Protein AF-A0A085N5S9-F1 (afdb_monomer)

InterPro domains:
  IPR002300 Aminoacyl-tRNA synthetase, class Ia [PF00133] (104-210)
  IPR002300 Aminoacyl-tRNA synthetase, class Ia [PF00133] (339-433)
  IPR002302 Leucine-tRNA ligase [PR00985] (136-153)
  IPR002302 Leucine-tRNA ligase [PR00985] (162-178)
  IPR002302 Leucine-tRNA ligase [PR00985] (195-208)
  IPR002302 Leucine-tRNA ligase [PR00985] (412-430)
  IPR002302 Leucine-tRNA ligase [PR00985] (451-473)
  IPR002302 Leucine-tRNA ligase [PTHR43740] (80-211)
  IPR014729 Rossmann-like alpha/beta/alpha sandwich fold [G3DSA:3.40.50.620] (79-212)
  IPR014729 Rossmann-like alpha/beta/alpha sandwich fold [G3DSA:3.40.50.620] (301-469)

Nearest PDB structures (foldseek):
  2byt-assembly1_A  TM=7.371E-01  e=5.428E-34  Thermus thermophilus
  5ah5-assembly2_A  TM=7.046E-01  e=1.139E-33  Rhizobium rhizogenes K84
  5ah5-assembly1_B  TM=6.990E-01  e=1.276E-33  Rhizobium rhizogenes K84
  3ziu-assembly2_B  TM=7.754E-01  e=7.759E-22  [Mycoplasma] mobile
  3ziu-assembly1_A  TM=7.628E-01  e=2.879E-21  [Mycoplasma] mobile

Mean predicted aligned error: 16.13 Å

Solvent-accessible surface area (backbone atoms only — not comparable to full-atom values): 28332 Å² total; per-residue (Å²): 118,92,62,61,65,56,60,64,56,53,58,57,56,58,66,68,68,76,64,93,76,82,88,86,89,83,88,87,86,90,90,82,86,86,79,88,70,85,70,81,75,82,72,62,48,34,43,55,66,82,73,76,83,87,50,106,53,82,72,69,70,62,63,59,48,52,52,50,59,52,47,57,53,51,60,74,75,41,102,55,75,72,56,39,44,48,61,40,84,52,37,15,69,65,44,40,52,54,15,33,76,70,46,35,55,44,68,61,46,46,55,51,50,50,54,53,52,51,52,50,41,54,73,73,65,60,85,56,42,69,92,27,51,48,44,48,66,36,65,84,43,35,28,40,54,36,49,51,50,51,52,33,37,76,72,68,36,32,49,77,48,75,40,77,37,43,28,34,83,84,78,58,26,55,49,36,77,73,47,41,44,99,85,47,19,31,75,80,81,62,44,69,49,41,81,42,83,44,77,42,37,31,34,53,47,56,76,57,67,53,74,70,89,83,83,78,88,88,78,101,73,83,77,62,67,69,96,45,59,45,46,60,43,28,38,54,33,34,39,28,34,61,84,31,84,86,54,49,95,86,74,63,98,78,59,78,44,75,69,88,44,66,48,77,39,70,72,64,72,42,76,23,49,33,30,29,35,55,68,90,79,46,60,102,67,54,56,33,38,60,32,22,83,85,40,78,79,40,40,57,58,41,54,74,77,47,71,80,68,65,74,51,53,91,74,88,63,53,48,68,57,38,45,53,42,17,42,76,74,70,62,56,84,64,77,73,60,84,80,63,56,58,42,50,36,45,23,52,36,50,54,33,50,49,44,57,35,31,44,21,94,87,76,40,80,39,73,57,60,77,88,63,56,51,70,73,83,81,87,83,85,55,64,71,56,23,62,50,92,55,37,41,74,78,40,60,79,78,28,55,42,63,29,92,87,78,65,41,76,23,33,45,49,41,38,8,38,38,42,67,68,59,66,28,52,48,78,54,26,45,74,29,58,82,51,90,85,44,62,44,56,67,66,54,48,64,71,64,52,56,74,67,38,78,55,73,65,78,85,37,64,68,48,51,54,58,48,27,57,54,52,73,75,110

Radius of gyration: 25.85 Å; Cα contacts (8 Å, |Δi|>4): 719; chains: 1; bounding box: 67×53×70 Å

Sequence (474 aa):
MKRVFSTIRAIELICDKLLPCHLLHSCAGGVSLSLTVQVFMYYFFFTCVVFKEKSQKLFQRKDIEIVEKHWHKQALFSSKEVIHPIGWDAFGLPADNAARQKKENPAEWTNRNIAVMKSQLLQLGCQFDWNREIRTCSPEYYKWTQWIFLQLLKAGLAYRHESFVNWDPVDLTVLATEQVDERGCSWRSGAPVLQKPLKQWFVKTSYFAERKEGGVAYGDFISIYVRKPSDLLFGRLIIVRPQHILNVKGLSPTGYSLLGLNAWNPVTQRSLPIFVAADSCFLDSEDALLVASDDSYCQKYAKEYLPNEPDASSQQLTDEQVLNSARMYGCDGYKTSRKLKDWVVSRQRFWGTPIPVIHCSRCGAVPVPEAELPITLPDVNDEAMCSRNFSLREFIDWKQVRCPTCFGQAERETDTLDTFFDSSWYYLRFLDSRNGSFPCDVNFANKYMPVDVYIGGKEHGIQSCSLEACILLF

Secondary structure (DSSP, 8-state):
-TTTTHHHHHHHHHHGGGS-----------------------------B---TT-SS-S-HHHHHHHHHHHHHHHHHS--------EE---SHHHHHHHHHHT--HHHHHHHHHHHHHHHHHHTT----GGG-EETTSHHHHHHHHHHHHHHHHTT-EEEEEEEEEEETTTTEEE-GGGB-TTSBBTTT-PBPEEEEEEEEEE--GGGTT--S-------PPP-B-SSGGGGGGEEEEEE-TTSTTS-TTS-SSSSEEEEEEEE-TTT-PEEEEEE--GGGS-TT-SEEEEETT-HHHHHHHHHH-TTPPPS------HHHHHHHHHHTT-------TT---EE-EES-SSSPBP-EEEETTTEEEEPPGGG---PPPP---TTGGGS---GGG-HHHHEEE-TTT--EEEE--PEEPHHHHTTTHHHHHHTTT-SSSSS-HHHHHHHPSPS--B--GGGTTTHHHHHHHHTT-

Foldseek 3Di:
DVFQPVVVVVVVVVVVPPDDDDDDDDDDDDDDDDDPPVPPPQDEFEEEEDDQLPDLDDPDPVQLCVVQVVVVVDVVPDPHDYAYAYEALQFFDSLLVVLLVVL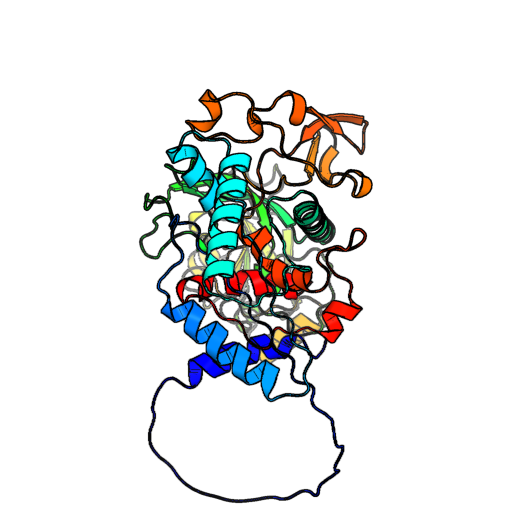HDSVVSSVVSVVSVVVVCVVSVPDHPDVLYYYLLDQLQLLQLQVLLVVCVVVVQKDKDWAFFWADPALGKTDWPLQADPVCAGVPPRHRTDTDGDTFIFGPLVVVQDDDDDQDDDDPDDDADDPFLCLLQFFAAKEFECRDPLVPPPQDNDAWAWSPDWDQRLQLRDTHTYIYHYPVLDDRAGGMYGQGPPDPSSVVVCCVPPVPGDGSDPDDDHSVRSQVSCVVVSNHDDDDDPPDHTTGWWIQAQGAQFNQWKADPPPGIDGHPSVPPDLHRDDDPDSVPSNDTHWQVPVPVSQWDADPPPRDIIGGRTTHTHSLSSLLCVVQCSLPVPDPPHSHDPVSCVVNDDNPDYDYDPSCVSPNVSSSSSSSVD

pLDDT: mean 70.19, std 22.2, range [17.89, 98.44]

Structure (mmCIF, N/CA/C/O backbone):
data_AF-A0A085N5S9-F1
#
_entry.id   AF-A0A085N5S9-F1
#
loop_
_atom_site.group_PDB
_atom_site.id
_atom_site.type_symbol
_atom_site.label_atom_id
_atom_site.label_alt_id
_atom_site.label_comp_id
_atom_site.label_asym_id
_atom_site.label_entity_id
_atom_site.label_seq_id
_atom_site.pdbx_PDB_ins_code
_atom_site.Cartn_x
_atom_site.Cartn_y
_atom_site.Cartn_z
_atom_site.occupancy
_atom_site.B_iso_or_equiv
_atom_site.auth_seq_id
_atom_site.auth_comp_id
_atom_site.auth_asym_id
_atom_site.auth_atom_id
_atom_site.pdbx_PDB_model_num
ATOM 1 N N . MET A 1 1 ? 5.295 -19.698 13.876 1.00 27.91 1 MET A N 1
ATOM 2 C CA . MET A 1 1 ? 4.514 -18.712 14.664 1.00 27.91 1 MET A CA 1
ATOM 3 C C . MET A 1 1 ? 5.229 -18.200 15.921 1.00 27.91 1 MET A C 1
ATOM 5 O O . MET A 1 1 ? 5.510 -17.015 15.950 1.00 27.91 1 MET A O 1
ATOM 9 N N . LYS A 1 2 ? 5.664 -19.023 16.894 1.00 22.83 2 LYS A N 1
ATOM 10 C CA . LYS A 1 2 ? 6.392 -18.544 18.106 1.00 22.83 2 LYS A CA 1
ATOM 11 C C . LYS A 1 2 ? 7.751 -17.831 17.881 1.00 22.83 2 LYS A C 1
ATOM 13 O O . LYS A 1 2 ? 8.290 -17.263 18.822 1.00 22.83 2 LYS A O 1
ATOM 18 N N . ARG A 1 3 ? 8.330 -17.865 16.670 1.00 26.30 3 ARG A N 1
ATOM 19 C CA . ARG A 1 3 ? 9.655 -17.280 16.348 1.00 26.30 3 ARG A CA 1
ATOM 20 C C . ARG A 1 3 ? 9.617 -15.950 15.579 1.00 26.30 3 ARG A C 1
ATOM 22 O O . ARG A 1 3 ? 10.634 -15.280 15.525 1.00 26.30 3 ARG A O 1
ATOM 29 N N . VAL A 1 4 ? 8.464 -15.536 15.047 1.00 29.48 4 VAL A N 1
ATOM 30 C CA . VAL A 1 4 ? 8.323 -14.258 14.311 1.00 29.48 4 VAL A CA 1
ATOM 31 C C . VAL A 1 4 ? 8.308 -13.058 15.277 1.00 29.48 4 VAL A C 1
ATOM 33 O O . VAL A 1 4 ? 8.760 -11.969 14.946 1.00 29.48 4 VAL A O 1
ATOM 36 N N . PHE A 1 5 ? 7.898 -13.278 16.530 1.00 29.53 5 PHE A N 1
ATOM 37 C CA . PHE A 1 5 ? 7.770 -12.237 17.555 1.00 29.53 5 PHE A CA 1
ATOM 38 C C . PHE A 1 5 ? 9.090 -11.786 18.215 1.00 29.53 5 PHE A C 1
ATOM 40 O O . PHE A 1 5 ? 9.079 -10.834 18.997 1.00 29.53 5 PHE A O 1
ATOM 47 N N . SER A 1 6 ? 10.239 -12.418 17.932 1.00 28.06 6 SER A N 1
ATOM 48 C CA . SER A 1 6 ? 11.522 -11.989 18.522 1.00 28.06 6 SER A CA 1
ATOM 49 C C . SER A 1 6 ? 12.083 -10.706 17.902 1.00 28.06 6 SER A C 1
ATOM 51 O O . SER A 1 6 ? 12.851 -10.010 18.563 1.00 28.06 6 SER A O 1
ATOM 53 N N . THR A 1 7 ? 11.679 -10.356 16.678 1.00 28.19 7 THR A N 1
ATOM 54 C CA . THR A 1 7 ? 12.176 -9.171 15.954 1.00 28.19 7 THR A CA 1
ATOM 55 C C . THR A 1 7 ? 11.681 -7.865 16.568 1.00 28.19 7 THR A C 1
ATOM 57 O O . THR A 1 7 ? 12.446 -6.914 16.689 1.00 28.19 7 THR A O 1
ATOM 60 N N . ILE A 1 8 ? 10.442 -7.844 17.070 1.00 29.17 8 ILE A N 1
ATOM 61 C CA . ILE A 1 8 ? 9.871 -6.674 17.759 1.00 29.17 8 ILE A CA 1
ATOM 62 C C . ILE A 1 8 ? 10.624 -6.405 19.073 1.00 29.17 8 ILE A C 1
ATOM 64 O O . ILE A 1 8 ? 10.967 -5.266 19.382 1.00 29.17 8 ILE A O 1
ATOM 68 N N . ARG A 1 9 ? 11.003 -7.466 19.799 1.00 26.41 9 ARG A N 1
ATOM 69 C CA . ARG A 1 9 ? 11.789 -7.355 21.040 1.00 26.41 9 ARG A CA 1
ATOM 70 C C . ARG A 1 9 ? 13.224 -6.869 20.811 1.00 26.41 9 ARG A C 1
ATOM 72 O O . A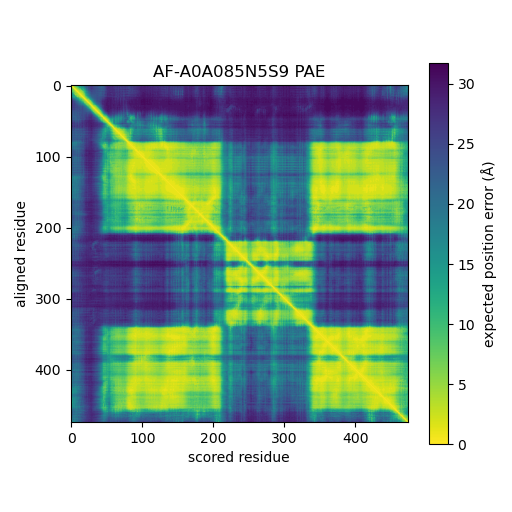RG A 1 9 ? 13.809 -6.286 21.718 1.00 26.41 9 ARG A O 1
ATOM 79 N N . ALA A 1 10 ? 13.799 -7.112 19.632 1.00 27.48 10 ALA A N 1
ATOM 80 C CA . ALA A 1 10 ? 15.147 -6.654 19.293 1.00 27.48 10 ALA A CA 1
ATOM 81 C C . ALA A 1 10 ? 15.196 -5.138 19.030 1.00 27.48 10 ALA A C 1
ATOM 83 O O . ALA A 1 10 ? 16.184 -4.498 19.380 1.00 27.48 10 ALA A O 1
ATOM 84 N N . ILE A 1 11 ? 14.120 -4.560 18.487 1.00 28.89 11 ILE A N 1
ATOM 85 C CA . ILE A 1 11 ? 14.021 -3.118 18.216 1.00 28.89 11 ILE A CA 1
ATOM 86 C C . ILE A 1 11 ? 13.843 -2.328 19.525 1.00 28.89 11 ILE A C 1
ATOM 88 O O . ILE A 1 11 ? 14.524 -1.323 19.719 1.00 28.89 11 ILE A O 1
ATOM 92 N N . GLU A 1 12 ? 13.044 -2.826 20.478 1.00 26.12 12 GLU A N 1
ATOM 93 C CA . GLU A 1 12 ? 12.917 -2.212 21.815 1.00 26.12 12 GLU A CA 1
ATOM 94 C C . GLU A 1 12 ? 14.235 -2.270 22.616 1.00 26.12 12 GLU A C 1
ATOM 96 O O . GLU A 1 12 ? 14.628 -1.289 23.249 1.00 26.12 12 GLU A O 1
ATOM 101 N N . LEU A 1 13 ? 14.993 -3.373 22.525 1.00 27.00 13 LEU A N 1
ATOM 102 C CA . LEU A 1 13 ? 16.258 -3.532 23.262 1.00 27.00 13 LEU A CA 1
ATOM 103 C C . LEU A 1 13 ? 17.407 -2.642 22.753 1.00 27.00 13 LEU A C 1
ATOM 105 O O . LEU A 1 13 ? 18.376 -2.422 23.485 1.00 27.00 13 LEU A O 1
ATOM 109 N N . ILE A 1 14 ? 17.331 -2.166 21.507 1.00 28.80 14 ILE A N 1
ATOM 110 C CA . ILE A 1 14 ? 18.335 -1.273 20.906 1.00 28.80 14 ILE A CA 1
ATOM 111 C C . ILE A 1 14 ? 18.067 0.188 21.301 1.00 28.80 14 ILE A C 1
ATOM 113 O O . ILE A 1 14 ? 19.017 0.954 21.468 1.00 28.80 14 ILE A O 1
ATOM 117 N N . CYS A 1 15 ? 16.806 0.564 21.536 1.00 26.45 15 CYS A N 1
ATOM 118 C CA . CYS A 1 15 ? 16.449 1.901 22.011 1.00 26.45 15 CYS A CA 1
ATOM 119 C C . CYS A 1 15 ? 16.795 2.124 23.494 1.00 26.45 15 CYS A C 1
ATOM 121 O O . CYS A 1 15 ? 17.266 3.208 23.838 1.00 26.45 15 CYS A O 1
ATOM 123 N N . ASP A 1 16 ? 16.682 1.099 24.346 1.00 28.95 16 ASP A N 1
ATOM 124 C CA . ASP A 1 16 ? 16.954 1.231 25.790 1.00 28.95 16 ASP A CA 1
ATOM 125 C C . ASP A 1 16 ? 18.449 1.194 26.167 1.00 28.95 16 ASP A C 1
ATOM 127 O O . ASP A 1 16 ? 18.829 1.612 27.260 1.00 28.95 16 ASP A O 1
ATOM 131 N N . LYS A 1 17 ? 19.338 0.732 25.275 1.00 28.05 17 LYS A N 1
ATOM 132 C CA . LYS A 1 17 ? 20.782 0.578 25.568 1.00 28.05 17 LYS A CA 1
ATOM 133 C C . LYS A 1 17 ? 21.668 1.765 25.174 1.00 28.05 17 LYS A C 1
ATOM 135 O O . LYS A 1 17 ? 22.882 1.689 25.356 1.00 28.05 17 LYS A O 1
ATOM 140 N N . LEU A 1 18 ? 21.098 2.857 24.661 1.00 26.62 18 LEU A N 1
ATOM 141 C CA . LEU A 1 18 ? 21.853 4.037 24.207 1.00 26.62 18 LEU A CA 1
ATOM 142 C C . LEU A 1 18 ? 21.811 5.240 25.172 1.00 26.62 18 LEU A C 1
ATOM 144 O O . LEU A 1 18 ? 22.209 6.340 24.792 1.00 26.62 18 LEU A O 1
ATOM 148 N N . LEU A 1 19 ? 21.419 5.037 26.435 1.00 25.02 19 LEU A N 1
ATOM 149 C CA . LEU A 1 19 ? 21.580 6.017 27.519 1.00 25.02 19 LEU A CA 1
ATOM 150 C C . LEU A 1 19 ? 22.589 5.499 28.565 1.00 25.02 19 LEU A C 1
ATOM 152 O O . LEU A 1 19 ? 22.403 4.400 29.090 1.00 25.02 19 LEU A O 1
ATOM 156 N N . PRO A 1 20 ? 23.660 6.246 28.899 1.00 24.42 20 PRO A N 1
ATOM 157 C CA . PRO A 1 20 ? 24.628 5.814 29.895 1.00 24.42 20 PRO A CA 1
ATOM 158 C C . PRO A 1 20 ? 24.144 6.205 31.296 1.00 24.42 20 PRO A C 1
ATOM 160 O O . PRO A 1 20 ? 24.199 7.372 31.676 1.00 24.42 20 PRO A O 1
ATOM 163 N N . CYS A 1 21 ? 23.735 5.225 32.100 1.00 24.47 21 CYS A N 1
ATOM 164 C CA . CYS A 1 21 ? 23.696 5.378 33.552 1.00 24.47 21 CYS A CA 1
ATOM 165 C C . CYS A 1 21 ? 24.757 4.474 34.181 1.00 24.47 21 CYS A C 1
ATOM 167 O O . CYS A 1 21 ? 24.678 3.248 34.154 1.00 24.47 21 CYS A O 1
ATOM 169 N N . HIS A 1 22 ? 25.782 5.127 34.722 1.00 24.55 22 HIS A N 1
ATOM 170 C CA . HIS A 1 22 ? 26.744 4.556 35.650 1.00 24.55 22 HIS A CA 1
ATOM 171 C C . HIS A 1 22 ? 26.052 3.998 36.911 1.00 24.55 22 HIS A C 1
ATOM 173 O O . HIS A 1 22 ? 25.003 4.501 37.300 1.00 24.55 22 HIS A O 1
ATOM 179 N N . LEU A 1 23 ? 26.754 3.067 37.583 1.00 24.11 23 LEU A N 1
ATOM 180 C CA . LEU A 1 23 ? 26.619 2.639 38.993 1.00 24.11 23 LEU A CA 1
ATOM 181 C C . LEU A 1 23 ? 25.568 1.553 39.317 1.00 24.11 23 LEU A C 1
ATOM 183 O O . LEU A 1 23 ? 24.413 1.858 39.576 1.00 24.11 23 LEU A O 1
ATOM 187 N N . LEU A 1 24 ? 25.998 0.286 39.447 1.00 24.39 24 LEU A N 1
ATOM 188 C CA . LEU A 1 24 ? 26.304 -0.363 40.744 1.00 24.39 24 LEU A CA 1
ATOM 189 C C . LEU 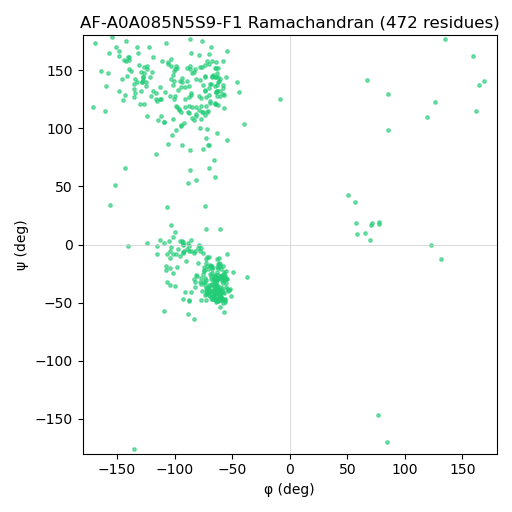A 1 24 ? 26.499 -1.888 40.619 1.00 24.39 24 LEU A C 1
ATOM 191 O O . LEU A 1 24 ? 25.810 -2.588 39.884 1.00 24.39 24 LEU A O 1
ATOM 195 N N . HIS A 1 25 ? 27.482 -2.376 41.375 1.00 24.61 25 HIS A N 1
ATOM 196 C CA . HIS A 1 25 ? 27.885 -3.768 41.540 1.00 24.61 25 HIS A CA 1
ATOM 197 C C . HIS A 1 25 ? 26.970 -4.570 42.492 1.00 24.61 25 HIS A C 1
ATOM 199 O O . HIS A 1 25 ? 26.521 -4.056 43.510 1.00 24.61 25 HIS A O 1
ATOM 205 N N . SER A 1 26 ? 26.927 -5.885 42.233 1.00 22.77 26 SER A N 1
ATOM 206 C CA . SER A 1 26 ? 27.110 -7.002 43.189 1.00 22.77 26 SER A CA 1
ATOM 207 C C . SER A 1 26 ? 25.943 -7.995 43.385 1.00 22.77 26 SER A C 1
ATOM 209 O O . SER A 1 26 ? 24.923 -7.691 43.985 1.00 22.77 26 SER A O 1
ATOM 211 N N . CYS A 1 27 ? 26.200 -9.204 42.865 1.00 23.08 27 CYS A N 1
ATOM 212 C CA . CYS A 1 27 ? 26.217 -10.523 43.518 1.00 23.08 27 CYS A CA 1
ATOM 213 C C . CYS A 1 27 ? 24.966 -11.232 44.090 1.00 23.08 27 CYS A C 1
ATOM 215 O O . CYS A 1 27 ? 24.179 -10.682 44.848 1.00 23.08 27 CYS A O 1
ATOM 217 N N . ALA A 1 28 ? 25.028 -12.560 43.858 1.00 24.80 28 ALA A N 1
ATOM 218 C CA . ALA A 1 28 ? 24.365 -13.721 44.479 1.00 24.80 28 ALA A CA 1
ATOM 219 C C . ALA A 1 28 ? 22.969 -14.089 43.935 1.00 24.80 28 ALA A C 1
ATOM 221 O O . ALA A 1 28 ? 22.093 -13.248 43.849 1.00 24.80 28 ALA A O 1
ATOM 222 N N . GLY A 1 29 ? 22.637 -15.328 43.561 1.00 21.47 29 GLY A N 1
ATOM 223 C CA . GLY A 1 29 ? 23.318 -16.626 43.553 1.00 21.47 29 GLY A CA 1
ATOM 224 C C . GLY A 1 29 ? 22.246 -17.719 43.370 1.00 21.47 29 GLY A C 1
ATOM 225 O O . GLY A 1 29 ? 21.184 -17.623 43.975 1.00 21.47 29 GLY A O 1
ATOM 226 N N . GLY A 1 30 ? 22.490 -18.735 42.532 1.00 22.36 30 GLY A N 1
ATOM 227 C CA . GLY A 1 30 ? 21.603 -19.903 42.392 1.00 22.36 30 GLY A CA 1
ATOM 228 C C . GLY A 1 30 ? 21.838 -20.699 41.103 1.00 22.36 30 GLY A C 1
ATOM 229 O O . GLY A 1 30 ? 21.633 -20.183 40.010 1.00 22.36 30 GLY A O 1
ATOM 230 N N . VAL A 1 31 ? 22.292 -21.949 41.238 1.00 20.56 31 VAL A N 1
ATOM 231 C CA . VAL A 1 31 ? 22.650 -22.881 40.151 1.00 20.56 31 VAL A CA 1
ATOM 232 C C . VAL A 1 31 ? 21.514 -23.883 39.915 1.00 20.56 31 VAL A C 1
ATOM 234 O O . VAL A 1 31 ? 20.973 -24.423 40.876 1.00 20.56 31 VAL A O 1
ATOM 237 N N . SER A 1 32 ? 21.231 -24.214 38.650 1.00 20.45 32 SER A N 1
ATOM 238 C CA . SER A 1 32 ? 20.660 -25.512 38.257 1.00 20.45 32 SER A CA 1
ATOM 239 C C . SER A 1 32 ? 21.403 -26.050 37.031 1.00 20.45 32 SER A C 1
ATOM 241 O O . SER A 1 32 ? 21.687 -25.310 36.092 1.00 20.45 32 SER A O 1
ATOM 243 N N . LEU A 1 33 ? 21.750 -27.336 37.105 1.00 18.50 33 LEU A N 1
ATOM 244 C CA . LEU A 1 33 ? 22.662 -28.088 36.244 1.00 18.50 33 LEU A CA 1
ATOM 245 C C . LEU A 1 33 ? 22.215 -28.246 34.782 1.00 18.50 33 LEU A C 1
ATOM 247 O O . LEU A 1 33 ? 21.033 -28.306 34.453 1.00 18.50 33 LEU A O 1
ATOM 251 N N . SER A 1 34 ? 23.242 -28.366 33.941 1.00 20.72 34 SER A N 1
ATOM 252 C CA . SER A 1 34 ? 23.251 -28.463 32.486 1.00 20.72 34 SER A CA 1
ATOM 253 C C . SER A 1 34 ? 22.557 -29.704 31.921 1.00 20.72 34 SER A C 1
ATOM 255 O O . SER A 1 34 ? 22.896 -30.834 32.265 1.00 20.72 34 SER A O 1
ATOM 257 N N . LEU A 1 35 ? 21.705 -29.484 30.919 1.00 17.89 35 LEU A N 1
ATOM 258 C CA . LEU A 1 35 ? 21.483 -30.430 29.830 1.00 17.89 35 LEU A CA 1
ATOM 259 C C . LEU A 1 35 ? 22.102 -29.813 28.577 1.00 17.89 35 LEU A C 1
ATOM 261 O O . LEU A 1 35 ? 21.580 -28.853 28.010 1.00 17.89 35 LEU A O 1
ATOM 265 N N . THR A 1 36 ? 23.253 -30.343 28.172 1.00 20.73 36 THR A N 1
ATOM 266 C CA . THR A 1 36 ? 23.888 -30.016 26.898 1.00 20.73 36 THR A CA 1
ATOM 267 C C . THR A 1 36 ? 23.039 -30.613 25.783 1.00 20.73 36 THR A C 1
ATOM 269 O O . THR A 1 36 ? 23.295 -31.716 25.312 1.00 20.73 36 THR A O 1
ATOM 272 N N . VAL A 1 37 ? 22.012 -29.890 25.343 1.00 18.28 37 VAL A N 1
ATOM 273 C CA . VAL A 1 37 ? 21.570 -30.025 23.959 1.00 18.28 37 VAL A CA 1
ATOM 274 C C . VAL A 1 37 ? 22.493 -29.110 23.181 1.00 18.28 37 VAL A C 1
ATOM 276 O O . VAL A 1 37 ? 22.410 -27.887 23.283 1.00 18.28 37 VAL A O 1
ATOM 279 N N . GLN A 1 38 ? 23.414 -29.713 22.440 1.00 20.73 38 GLN A N 1
ATOM 280 C CA . GLN A 1 38 ? 24.179 -29.045 21.402 1.00 20.73 38 GLN A CA 1
ATOM 281 C C . GLN A 1 38 ? 23.186 -28.647 20.299 1.00 20.73 38 GLN A C 1
ATOM 283 O O . GLN A 1 38 ? 23.087 -29.276 19.251 1.00 20.73 38 GLN A O 1
ATOM 288 N N . VAL A 1 39 ? 22.363 -27.635 20.578 1.00 20.00 39 VAL A N 1
ATOM 289 C CA . VAL A 1 39 ? 21.551 -26.974 19.570 1.00 20.00 39 VAL A CA 1
ATOM 290 C C . VAL A 1 39 ? 22.561 -26.184 18.764 1.00 20.00 39 VAL A C 1
ATOM 292 O O . VAL A 1 39 ? 23.022 -25.127 19.192 1.00 20.00 39 VAL A O 1
ATOM 295 N N . PHE A 1 40 ? 22.950 -26.727 17.614 1.00 19.56 40 PHE A N 1
ATOM 296 C CA . PHE A 1 40 ? 23.522 -25.938 16.537 1.00 19.56 40 PHE A CA 1
ATOM 297 C C . PHE A 1 40 ? 22.517 -24.818 16.233 1.00 19.56 40 PHE A C 1
ATOM 299 O O . PHE A 1 40 ? 21.564 -24.996 15.479 1.00 19.56 40 PHE A O 1
ATOM 306 N N . MET A 1 41 ? 22.661 -23.677 16.910 1.00 20.23 41 MET A N 1
ATOM 307 C CA . MET A 1 41 ? 21.926 -22.466 16.587 1.00 20.23 41 MET A CA 1
ATOM 308 C C . MET A 1 41 ? 22.519 -21.930 15.293 1.00 20.23 41 MET A C 1
ATOM 310 O O . MET A 1 41 ? 23.491 -21.172 15.280 1.00 20.23 41 MET A O 1
ATOM 314 N N . TYR A 1 42 ? 21.930 -22.361 14.188 1.00 21.47 42 TYR A N 1
ATOM 315 C CA . TYR A 1 42 ? 22.018 -21.650 12.932 1.00 21.47 42 TYR A CA 1
ATOM 316 C C . TYR A 1 42 ? 21.340 -20.287 13.135 1.00 21.47 42 TYR A C 1
ATOM 318 O O . TYR A 1 42 ? 20.119 -20.185 13.114 1.00 21.47 42 TYR A O 1
ATOM 326 N N . TYR A 1 43 ? 22.126 -19.255 13.440 1.00 23.36 43 TYR A N 1
ATOM 327 C CA . TYR A 1 43 ? 21.682 -17.870 13.275 1.00 23.36 43 TYR A CA 1
ATOM 328 C C . TYR A 1 43 ? 21.967 -17.499 11.826 1.00 23.36 43 TYR A C 1
ATOM 330 O O . TYR A 1 43 ? 23.137 -17.567 11.433 1.00 23.36 43 TYR A O 1
ATOM 338 N N . PHE A 1 44 ? 20.936 -17.178 11.057 1.00 28.06 44 PHE A N 1
ATOM 339 C CA . PHE A 1 44 ? 21.068 -16.737 9.672 1.00 28.06 44 PHE A CA 1
ATOM 340 C C . PHE A 1 44 ? 21.293 -15.216 9.665 1.00 28.06 44 PHE A C 1
ATOM 342 O O . PHE A 1 44 ? 21.438 -14.631 10.734 1.00 28.06 44 PHE A O 1
ATOM 349 N N . PHE A 1 45 ? 21.501 -14.583 8.511 1.00 28.05 45 PHE A N 1
ATOM 350 C CA . PHE A 1 45 ? 21.638 -13.126 8.438 1.00 28.05 45 PHE A CA 1
ATOM 351 C C . PHE A 1 45 ? 20.983 -12.609 7.163 1.00 28.05 45 PHE A C 1
ATOM 353 O O . PHE A 1 45 ? 21.280 -13.088 6.071 1.00 28.05 45 PHE A O 1
ATOM 360 N N . PHE A 1 46 ? 20.115 -11.615 7.323 1.00 28.88 46 PHE A N 1
ATOM 361 C CA . PHE A 1 46 ? 19.509 -10.828 6.252 1.00 28.88 46 PHE A CA 1
ATOM 362 C C . PHE A 1 46 ? 20.169 -9.442 6.221 1.00 28.88 46 PHE A C 1
ATOM 364 O O . PHE A 1 46 ? 20.719 -8.990 7.214 1.00 28.88 46 PHE A O 1
ATOM 371 N N . THR A 1 47 ? 20.160 -8.750 5.087 1.00 33.97 47 THR A N 1
ATOM 372 C CA . THR A 1 47 ? 20.184 -7.277 5.048 1.00 33.97 47 THR A CA 1
ATOM 373 C C . THR A 1 47 ? 19.330 -6.892 3.869 1.00 33.97 47 THR A C 1
ATOM 375 O O . THR A 1 47 ? 19.562 -7.351 2.755 1.00 33.97 47 THR A O 1
ATOM 378 N N . CYS A 1 48 ? 18.331 -6.062 4.125 1.00 34.84 48 CYS A N 1
ATOM 379 C CA . CYS A 1 48 ? 17.633 -5.353 3.074 1.00 34.84 48 CYS A CA 1
ATOM 380 C C . CYS A 1 48 ? 18.232 -3.954 2.995 1.00 34.84 48 CYS A C 1
ATOM 382 O O . CYS A 1 48 ? 18.159 -3.216 3.972 1.00 34.84 48 CYS A O 1
ATOM 384 N N . VAL A 1 49 ? 18.820 -3.590 1.856 1.00 35.38 49 VAL A N 1
ATOM 385 C CA . VAL A 1 49 ? 19.185 -2.196 1.587 1.00 35.38 49 VAL A CA 1
ATOM 386 C C . VAL A 1 49 ? 18.006 -1.549 0.861 1.00 35.38 49 VAL A C 1
ATOM 388 O O . VAL A 1 49 ? 17.771 -1.827 -0.313 1.00 35.38 49 VAL A O 1
ATOM 391 N N . VAL A 1 50 ? 17.237 -0.719 1.571 1.00 34.09 50 VAL A N 1
ATOM 392 C CA . VAL A 1 50 ? 16.163 0.099 0.982 1.00 34.09 50 VAL A CA 1
ATOM 393 C C . VAL A 1 50 ? 16.800 1.317 0.315 1.00 34.09 50 VAL A C 1
ATOM 395 O O . VAL A 1 50 ? 17.432 2.134 0.986 1.00 34.09 50 VAL A O 1
ATOM 398 N N . PHE A 1 51 ? 16.677 1.440 -1.009 1.00 35.38 51 PHE A N 1
ATOM 399 C CA . PHE A 1 51 ? 17.301 2.533 -1.757 1.00 35.38 51 PHE A CA 1
ATOM 400 C C . PHE A 1 51 ? 16.360 3.724 -1.975 1.00 35.38 51 PHE A C 1
ATOM 402 O O . PHE A 1 51 ? 15.205 3.586 -2.361 1.00 35.38 51 PHE A O 1
ATOM 409 N N . LYS A 1 52 ? 16.909 4.926 -1.755 1.00 34.56 52 LYS A N 1
ATOM 410 C CA . LYS A 1 52 ? 16.227 6.222 -1.851 1.00 34.56 52 LYS A CA 1
ATOM 411 C C . LYS A 1 52 ? 16.469 6.857 -3.221 1.00 34.56 52 LYS A C 1
ATOM 413 O O . LYS A 1 52 ? 17.578 7.268 -3.546 1.00 34.56 52 LYS A O 1
ATOM 418 N N . GLU A 1 53 ? 15.404 7.017 -3.992 1.00 38.81 53 GLU A N 1
ATOM 419 C CA . GLU A 1 53 ? 15.415 7.369 -5.423 1.00 38.81 53 GLU A CA 1
ATOM 420 C C . GLU A 1 53 ? 15.787 8.833 -5.779 1.00 38.81 53 GLU A C 1
ATOM 422 O O . GLU A 1 53 ? 15.564 9.284 -6.900 1.00 38.81 53 GLU A O 1
ATOM 427 N N . LYS A 1 54 ? 16.332 9.636 -4.851 1.00 30.78 54 LYS A N 1
ATOM 428 C CA . LYS A 1 54 ? 16.566 11.081 -5.095 1.00 30.78 54 LYS A CA 1
ATOM 429 C C . LYS A 1 54 ? 17.892 11.441 -5.780 1.00 30.78 54 LYS A C 1
ATOM 431 O O . LYS A 1 54 ? 18.143 12.626 -5.992 1.00 30.78 54 LYS A O 1
ATOM 436 N N . SER A 1 55 ? 18.727 10.489 -6.184 1.00 34.53 55 SER A N 1
ATOM 437 C CA . SER A 1 55 ? 19.958 10.821 -6.906 1.00 34.53 55 SER A CA 1
ATOM 438 C C . SER A 1 55 ? 20.345 9.743 -7.910 1.00 34.53 55 SER A C 1
ATOM 440 O O . SER A 1 55 ? 20.491 8.583 -7.555 1.00 34.53 55 SER A O 1
ATOM 442 N N . GLN A 1 56 ? 20.658 10.151 -9.145 1.00 37.75 56 GLN A N 1
ATOM 443 C CA . GLN A 1 56 ? 21.351 9.348 -10.179 1.00 37.75 56 GLN A CA 1
ATOM 444 C C . GLN A 1 56 ? 22.769 8.884 -9.754 1.00 37.75 56 GLN A C 1
ATOM 446 O O . GLN A 1 56 ? 23.598 8.477 -10.567 1.00 37.75 56 GLN A O 1
ATOM 451 N N . LYS A 1 57 ? 23.082 9.016 -8.467 1.00 38.41 57 LYS A N 1
ATOM 452 C CA . LYS A 1 57 ? 24.327 8.672 -7.806 1.00 38.41 57 LYS A CA 1
ATOM 453 C C . LYS A 1 57 ? 23.943 7.947 -6.526 1.00 38.41 57 LYS A C 1
ATOM 455 O O . LYS A 1 57 ? 23.168 8.488 -5.736 1.00 38.41 57 LYS A O 1
ATOM 460 N N . LEU A 1 58 ? 24.496 6.757 -6.327 1.00 42.06 58 LEU A N 1
ATOM 461 C CA . LEU A 1 58 ? 24.531 6.106 -5.023 1.00 42.06 58 LEU A CA 1
ATOM 462 C C . LEU A 1 58 ? 24.966 7.110 -3.933 1.00 42.06 58 LEU A C 1
ATOM 464 O O . LEU A 1 58 ? 25.866 7.928 -4.157 1.00 42.06 58 LEU A O 1
ATOM 468 N N . PHE A 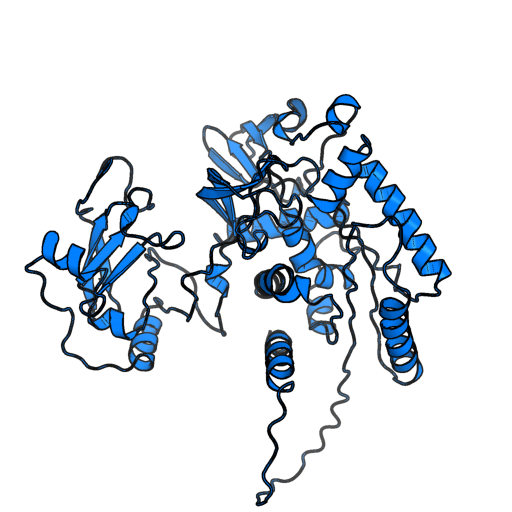1 59 ? 24.328 7.044 -2.761 1.00 44.59 59 PHE A N 1
ATOM 469 C CA . PHE A 1 59 ? 24.775 7.738 -1.548 1.00 44.59 59 PHE A CA 1
ATOM 470 C C . PHE A 1 59 ? 26.237 7.377 -1.198 1.00 44.59 59 PHE A C 1
ATOM 472 O O . PHE A 1 59 ? 26.826 6.460 -1.771 1.00 44.59 59 PHE A O 1
ATOM 479 N N . GLN A 1 60 ? 26.840 8.148 -0.284 1.00 45.56 60 GLN A N 1
ATOM 480 C CA . GLN A 1 60 ? 28.262 8.084 0.074 1.00 45.56 60 GLN A CA 1
ATOM 481 C C . GLN A 1 60 ? 28.766 6.641 0.246 1.00 45.56 60 GLN A C 1
ATOM 483 O O . GLN A 1 60 ? 28.200 5.865 1.007 1.00 45.56 60 GLN A O 1
ATOM 488 N N . ARG A 1 61 ? 29.901 6.332 -0.397 1.00 47.16 61 ARG A N 1
ATOM 489 C CA . ARG A 1 61 ? 30.656 5.057 -0.375 1.00 47.16 61 ARG A CA 1
ATOM 490 C C . ARG A 1 61 ? 30.689 4.333 0.988 1.00 47.16 61 ARG A C 1
ATOM 492 O O . ARG A 1 61 ? 30.798 3.117 1.029 1.00 47.16 61 ARG A O 1
ATOM 499 N N . LYS A 1 62 ? 30.579 5.079 2.094 1.00 51.16 62 LYS A N 1
ATOM 500 C CA . LYS A 1 62 ? 30.665 4.601 3.478 1.00 51.16 62 LYS A CA 1
ATOM 501 C C . LYS A 1 62 ? 29.564 3.615 3.887 1.00 51.16 62 LYS A C 1
ATOM 503 O O . LYS A 1 62 ? 29.909 2.634 4.533 1.00 51.16 62 LYS A O 1
ATOM 508 N N . ASP A 1 63 ? 28.298 3.825 3.521 1.00 54.06 63 ASP A N 1
ATOM 509 C CA . ASP A 1 63 ? 27.207 2.942 3.985 1.00 54.06 63 ASP A CA 1
ATOM 510 C C . ASP A 1 63 ? 27.324 1.550 3.352 1.00 54.06 63 ASP A C 1
ATOM 512 O O . ASP A 1 63 ? 27.281 0.529 4.035 1.00 54.06 63 ASP A O 1
ATOM 516 N N . ILE A 1 64 ? 27.603 1.521 2.050 1.00 56.28 64 ILE A N 1
ATOM 517 C CA . ILE A 1 64 ? 27.820 0.292 1.281 1.00 56.28 64 ILE A CA 1
ATOM 518 C C . ILE A 1 64 ? 29.113 -0.401 1.713 1.00 56.28 64 ILE A C 1
ATOM 520 O O . ILE A 1 64 ? 29.129 -1.615 1.877 1.00 56.28 64 ILE A O 1
ATOM 524 N N . GLU A 1 65 ? 30.188 0.347 1.979 1.00 55.44 65 GLU A N 1
ATOM 525 C CA . GLU A 1 65 ? 31.428 -0.234 2.502 1.00 55.44 65 GLU A CA 1
ATOM 526 C C . GLU A 1 65 ? 31.264 -0.865 3.891 1.00 55.44 65 GLU A C 1
ATOM 528 O O . GLU A 1 65 ? 31.926 -1.862 4.170 1.00 55.44 65 GLU A O 1
ATOM 533 N N . ILE A 1 66 ? 30.436 -0.297 4.777 1.00 58.50 66 ILE A N 1
ATOM 534 C CA . ILE A 1 66 ? 30.174 -0.866 6.110 1.00 58.50 66 ILE A CA 1
ATOM 535 C C . ILE A 1 66 ? 29.409 -2.182 5.977 1.00 58.50 66 ILE A C 1
ATOM 537 O O . ILE A 1 66 ? 29.802 -3.174 6.593 1.00 58.50 66 ILE A O 1
ATOM 541 N N . VAL A 1 67 ? 28.364 -2.181 5.146 1.00 58.38 67 VAL A N 1
ATOM 542 C CA . VAL A 1 67 ? 27.547 -3.355 4.822 1.00 58.38 67 VAL A CA 1
ATOM 543 C C . VAL A 1 67 ? 28.459 -4.448 4.253 1.00 58.38 67 VAL A C 1
ATOM 545 O O . VAL A 1 67 ? 28.627 -5.492 4.879 1.00 58.38 67 VAL A O 1
ATOM 548 N N . GLU A 1 68 ? 29.183 -4.174 3.167 1.00 60.47 68 GLU A N 1
ATOM 549 C CA . GLU A 1 68 ? 30.083 -5.137 2.512 1.00 60.47 68 GLU A CA 1
ATOM 550 C C . GLU A 1 68 ? 31.224 -5.630 3.425 1.00 60.47 68 GLU A C 1
ATOM 552 O O . GLU A 1 68 ? 31.505 -6.828 3.471 1.00 60.47 68 GLU A O 1
ATOM 557 N N . LYS A 1 69 ? 31.869 -4.758 4.222 1.00 58.94 69 LYS A N 1
ATOM 558 C CA . LYS A 1 69 ? 32.944 -5.174 5.153 1.00 58.94 69 LYS A CA 1
ATOM 559 C C . LYS A 1 69 ? 32.434 -6.053 6.294 1.00 58.94 69 LYS A C 1
ATOM 561 O O . LYS A 1 69 ? 33.176 -6.923 6.760 1.00 58.94 69 LYS A O 1
ATOM 566 N N . HIS A 1 70 ? 31.211 -5.822 6.769 1.00 59.94 70 HIS A N 1
ATOM 567 C CA . HIS A 1 70 ? 30.577 -6.681 7.767 1.00 59.94 70 HIS A CA 1
ATOM 568 C C . HIS A 1 70 ? 30.208 -8.043 7.155 1.00 59.94 70 HIS A C 1
ATOM 570 O O . HIS A 1 70 ? 30.518 -9.087 7.734 1.00 59.94 70 HIS A O 1
ATOM 576 N N . TRP A 1 71 ? 29.646 -8.027 5.943 1.00 60.06 71 TRP A N 1
ATOM 577 C CA . TRP A 1 71 ? 29.198 -9.203 5.200 1.00 60.06 71 TRP A CA 1
ATOM 578 C C . TRP A 1 71 ? 30.319 -10.141 4.780 1.00 60.06 71 TRP A C 1
ATOM 580 O O . TRP A 1 71 ? 30.236 -11.347 5.017 1.00 60.06 71 TRP A O 1
ATOM 590 N N . HIS A 1 72 ? 31.398 -9.594 4.220 1.00 56.97 72 HIS A N 1
ATOM 591 C CA . HIS A 1 72 ? 32.532 -10.392 3.764 1.00 56.97 72 HIS A CA 1
ATOM 592 C C . HIS A 1 72 ? 33.204 -11.124 4.937 1.00 56.97 72 HIS A C 1
ATOM 594 O O . HIS A 1 72 ? 33.603 -12.279 4.809 1.00 56.97 72 HIS A O 1
ATOM 600 N N . LYS A 1 73 ? 33.244 -10.503 6.127 1.00 54.78 73 LYS A N 1
ATOM 601 C CA . LYS A 1 73 ? 33.708 -11.168 7.354 1.00 54.78 73 LYS A CA 1
ATOM 602 C C . LYS A 1 73 ? 32.742 -12.255 7.840 1.00 54.78 73 LYS A C 1
ATOM 604 O O . LYS A 1 73 ? 33.200 -13.308 8.263 1.00 54.78 73 LYS A O 1
ATOM 609 N N . GLN A 1 74 ? 31.428 -12.058 7.796 1.00 55.16 74 GLN A N 1
ATOM 610 C CA . GLN A 1 74 ? 30.507 -13.098 8.273 1.00 55.16 74 GLN A CA 1
ATOM 611 C C . GLN A 1 74 ? 30.433 -14.316 7.341 1.00 55.16 74 GLN A C 1
ATOM 613 O O . GLN A 1 74 ? 30.435 -15.448 7.830 1.00 55.16 74 GLN A O 1
ATOM 618 N N . ALA A 1 75 ? 30.421 -14.102 6.024 1.00 55.62 75 ALA A N 1
ATOM 619 C CA . ALA A 1 75 ? 30.323 -15.177 5.036 1.00 55.62 75 ALA A CA 1
ATOM 620 C C . ALA A 1 75 ? 31.597 -16.042 4.955 1.00 55.62 75 ALA A C 1
ATOM 622 O O . ALA A 1 75 ? 31.502 -17.249 4.761 1.00 55.62 75 ALA A O 1
ATOM 623 N N . LEU A 1 76 ? 32.787 -15.454 5.143 1.00 53.94 76 LEU A N 1
ATOM 624 C CA . LEU A 1 76 ? 34.060 -16.191 5.081 1.00 53.94 76 LEU A CA 1
ATOM 625 C C . LEU A 1 76 ? 34.391 -16.967 6.367 1.00 53.94 76 LEU A C 1
ATOM 627 O O . LEU A 1 76 ? 35.107 -17.963 6.304 1.00 53.94 76 LEU A O 1
ATOM 631 N N . PHE A 1 77 ? 33.902 -16.521 7.531 1.00 55.31 77 PHE A N 1
ATOM 632 C CA . PHE A 1 77 ? 34.303 -17.075 8.834 1.00 55.31 77 PHE A CA 1
ATOM 633 C C . PHE A 1 77 ? 33.214 -17.893 9.544 1.00 55.31 77 PHE A C 1
ATOM 635 O O . PHE A 1 77 ? 33.450 -18.388 10.647 1.00 55.31 77 PHE A O 1
ATOM 642 N N . SER A 1 78 ? 32.034 -18.069 8.941 1.00 57.12 78 SER A N 1
ATOM 643 C CA . SER A 1 78 ? 30.968 -18.898 9.507 1.00 57.12 78 SER A CA 1
ATOM 644 C C . SER A 1 78 ? 30.448 -19.918 8.494 1.00 57.12 78 SER A C 1
ATOM 646 O O . SER A 1 78 ? 30.274 -19.609 7.324 1.00 57.12 78 SER A O 1
ATOM 648 N N . SER A 1 79 ? 30.176 -21.150 8.934 1.00 59.69 79 SER A N 1
ATOM 649 C CA . SER A 1 79 ? 29.600 -22.235 8.118 1.00 59.69 79 SER A CA 1
ATOM 650 C C . SER A 1 79 ? 28.102 -22.041 7.825 1.00 59.69 79 SER A C 1
ATOM 652 O O . SER A 1 79 ? 27.331 -23.002 7.800 1.00 59.69 79 SER A O 1
ATOM 654 N N . LYS A 1 80 ? 27.661 -20.789 7.688 1.00 64.31 80 LYS A N 1
ATOM 655 C CA . LYS A 1 80 ? 26.251 -20.398 7.646 1.00 64.31 80 LYS A CA 1
ATOM 656 C C . LYS A 1 80 ? 25.811 -20.083 6.223 1.00 64.31 80 LYS A C 1
ATOM 658 O O . LYS A 1 80 ? 26.547 -19.478 5.453 1.00 64.31 80 LYS A O 1
ATOM 663 N N . GLU A 1 81 ? 24.582 -20.474 5.903 1.00 74.19 81 GLU A N 1
ATOM 664 C CA . GLU A 1 81 ? 23.897 -20.049 4.682 1.00 74.19 81 GLU A CA 1
ATOM 665 C C . GLU A 1 81 ? 23.557 -18.555 4.816 1.00 74.19 81 GLU A C 1
ATOM 667 O O . GLU A 1 81 ? 23.005 -18.141 5.833 1.00 74.19 81 GLU A O 1
ATOM 672 N N . VAL A 1 82 ? 23.909 -17.729 3.832 1.00 74.25 82 VAL A N 1
ATOM 673 C CA . VAL A 1 82 ? 23.650 -16.281 3.861 1.00 74.25 82 VAL A CA 1
ATOM 674 C C . VAL A 1 82 ? 22.774 -15.910 2.674 1.00 74.25 82 VAL A C 1
ATOM 676 O O . VAL A 1 82 ? 23.109 -16.235 1.536 1.00 74.25 82 VAL A O 1
ATOM 679 N N . ILE A 1 83 ? 21.670 -15.205 2.937 1.00 79.69 83 ILE A N 1
ATOM 680 C CA . ILE A 1 83 ? 20.820 -14.615 1.900 1.00 79.69 83 ILE A CA 1
ATOM 681 C C . ILE A 1 83 ? 21.012 -13.101 1.969 1.00 79.69 83 ILE A C 1
ATOM 683 O O . ILE A 1 83 ? 20.514 -12.437 2.876 1.00 79.69 83 ILE A O 1
ATOM 687 N N . HIS A 1 84 ? 21.742 -12.563 0.994 1.00 79.12 84 HIS A N 1
ATOM 688 C CA . HIS A 1 84 ? 21.996 -11.130 0.854 1.00 79.12 84 HIS A CA 1
ATOM 689 C C . HIS A 1 84 ? 21.368 -10.626 -0.453 1.00 79.12 84 HIS A C 1
ATOM 691 O O . HIS A 1 84 ? 22.054 -10.518 -1.473 1.00 79.12 84 HIS A O 1
ATOM 697 N N . PRO A 1 85 ? 20.041 -10.417 -0.478 1.00 83.69 85 PRO A N 1
ATOM 698 C CA . PRO A 1 85 ? 19.331 -10.077 -1.695 1.00 83.69 85 PRO A CA 1
ATOM 699 C C . PRO A 1 85 ? 19.371 -8.566 -1.946 1.00 83.69 85 PRO A C 1
ATOM 701 O O . PRO A 1 85 ? 19.638 -7.768 -1.047 1.00 83.69 85 PRO A O 1
ATOM 704 N N . ILE A 1 86 ? 19.043 -8.169 -3.172 1.00 82.38 86 ILE A N 1
ATOM 705 C CA . ILE A 1 86 ? 18.848 -6.766 -3.534 1.00 82.38 86 ILE A CA 1
ATOM 706 C C . ILE A 1 86 ? 17.629 -6.622 -4.433 1.00 82.38 86 ILE A C 1
ATOM 708 O O . ILE A 1 86 ? 17.301 -7.528 -5.195 1.00 82.38 86 ILE A O 1
ATOM 712 N N . GLY A 1 87 ? 16.949 -5.486 -4.350 1.00 86.00 87 GLY A N 1
ATOM 713 C CA . GLY A 1 87 ? 15.780 -5.198 -5.163 1.00 86.00 87 GLY A CA 1
ATOM 714 C C . GLY A 1 87 ? 15.568 -3.706 -5.339 1.00 86.00 87 GLY A C 1
ATOM 715 O O . GLY A 1 87 ? 16.313 -2.883 -4.805 1.00 86.00 87 GLY A O 1
ATOM 716 N N . TRP A 1 88 ? 14.536 -3.382 -6.105 1.00 83.25 88 TRP A N 1
ATOM 717 C CA . TRP A 1 88 ? 14.239 -2.025 -6.537 1.00 83.25 88 TRP A CA 1
ATOM 718 C C . TRP A 1 88 ? 12.823 -1.660 -6.109 1.00 83.25 88 TRP A C 1
ATOM 720 O O . TRP A 1 88 ? 11.856 -2.213 -6.643 1.00 83.25 88 TRP A O 1
ATOM 730 N N . ASP A 1 89 ? 12.716 -0.738 -5.152 1.00 83.06 89 ASP A N 1
ATOM 731 C CA . ASP A 1 89 ? 11.451 -0.079 -4.842 1.00 83.06 89 ASP A CA 1
ATOM 732 C C . ASP A 1 89 ? 11.198 0.994 -5.906 1.00 83.06 89 ASP A C 1
ATOM 734 O O . ASP A 1 89 ? 11.865 2.025 -5.951 1.00 83.06 89 ASP A O 1
ATOM 738 N N . ALA A 1 90 ? 10.345 0.644 -6.858 1.00 82.19 90 ALA A N 1
ATOM 739 C CA . ALA A 1 90 ? 10.320 1.194 -8.204 1.00 82.19 90 ALA A CA 1
ATOM 740 C C . ALA A 1 90 ? 8.954 1.794 -8.586 1.00 82.19 90 ALA A C 1
ATOM 742 O O . ALA A 1 90 ? 8.784 2.258 -9.716 1.00 82.19 90 ALA A O 1
ATOM 743 N N . PHE A 1 91 ? 7.983 1.778 -7.667 1.00 86.06 91 PHE A N 1
ATOM 744 C CA . PHE A 1 91 ? 6.664 2.392 -7.819 1.00 86.06 91 PHE A CA 1
ATOM 745 C C . PHE A 1 91 ? 6.509 3.654 -6.957 1.00 86.06 91 PHE A C 1
ATOM 747 O O . PHE A 1 91 ? 7.374 4.028 -6.170 1.00 86.06 91 PHE A O 1
ATOM 754 N N . GLY A 1 92 ? 5.386 4.347 -7.138 1.00 82.69 92 GLY A N 1
ATOM 755 C CA . GLY A 1 92 ? 4.937 5.426 -6.274 1.00 82.69 92 GLY A CA 1
ATOM 756 C C . GLY A 1 92 ? 5.518 6.802 -6.582 1.00 82.69 92 GLY A C 1
ATOM 757 O O . GLY A 1 92 ? 6.163 7.055 -7.601 1.00 82.69 92 GLY A O 1
ATOM 758 N N . LEU A 1 93 ? 5.252 7.727 -5.655 1.00 76.12 93 LEU A N 1
ATOM 759 C CA . LEU A 1 93 ? 5.600 9.146 -5.774 1.00 76.12 93 LEU A CA 1
ATOM 760 C C . LEU A 1 93 ? 7.075 9.419 -6.099 1.00 76.12 93 LEU A C 1
ATOM 762 O O . LEU A 1 93 ? 7.324 10.368 -6.845 1.00 76.12 93 LEU A O 1
ATOM 766 N N . PRO A 1 94 ? 8.065 8.683 -5.550 1.00 76.00 94 PRO A N 1
ATOM 767 C CA . PRO A 1 94 ? 9.467 8.960 -5.834 1.00 76.00 94 PRO A CA 1
ATOM 768 C C . PRO A 1 94 ? 9.823 8.831 -7.323 1.00 76.00 94 PRO A C 1
ATOM 770 O O . PRO A 1 94 ? 10.306 9.817 -7.895 1.00 76.00 94 PRO A O 1
ATOM 773 N N . ALA A 1 95 ? 9.505 7.689 -7.933 1.00 75.56 95 ALA A N 1
ATOM 774 C CA . ALA A 1 95 ? 9.791 7.376 -9.329 1.00 75.56 95 ALA A CA 1
ATOM 775 C C . ALA A 1 95 ? 8.975 8.264 -10.269 1.00 75.56 95 ALA A C 1
ATOM 777 O O . ALA A 1 95 ? 9.517 8.896 -11.179 1.00 75.56 95 ALA A O 1
ATOM 778 N N . ASP A 1 96 ? 7.678 8.383 -9.981 1.00 82.25 96 ASP A N 1
ATOM 779 C CA . ASP A 1 96 ? 6.718 9.128 -10.793 1.00 82.25 96 ASP A CA 1
ATOM 780 C C . ASP A 1 96 ? 7.070 10.623 -10.862 1.00 82.25 96 ASP A C 1
ATOM 782 O O . ASP A 1 96 ? 7.139 11.228 -11.933 1.00 82.25 96 ASP A O 1
ATOM 786 N N . ASN A 1 97 ? 7.391 11.238 -9.717 1.00 82.56 97 ASN A N 1
ATOM 787 C CA . ASN A 1 97 ? 7.786 12.647 -9.686 1.00 82.56 97 ASN A CA 1
ATOM 788 C C . ASN A 1 97 ? 9.108 12.900 -10.420 1.00 82.56 97 ASN A C 1
ATOM 790 O O . ASN A 1 97 ? 9.248 13.942 -11.065 1.00 82.56 97 ASN A O 1
ATOM 794 N N . ALA A 1 98 ? 10.069 11.978 -10.331 1.00 79.62 98 ALA A N 1
ATOM 795 C CA . ALA A 1 98 ? 11.348 12.106 -11.024 1.00 79.62 98 ALA A CA 1
ATOM 796 C C . ALA A 1 98 ? 11.184 11.975 -12.548 1.00 79.62 98 ALA A C 1
ATOM 798 O O . ALA A 1 98 ? 11.701 12.818 -13.286 1.00 79.62 98 ALA A O 1
ATOM 799 N N . ALA A 1 99 ? 10.406 10.992 -13.009 1.00 83.19 99 ALA A N 1
ATOM 800 C CA . ALA A 1 99 ? 10.082 10.807 -14.422 1.00 83.19 99 ALA A CA 1
ATOM 801 C C . ALA A 1 99 ? 9.354 12.031 -15.000 1.00 83.19 99 ALA A C 1
ATOM 803 O O . ALA A 1 99 ? 9.760 12.575 -16.029 1.00 83.19 99 ALA A O 1
ATOM 804 N N . ARG A 1 100 ? 8.359 12.556 -14.273 1.00 84.81 100 ARG A N 1
ATOM 805 C CA . ARG A 1 100 ? 7.600 13.754 -14.663 1.00 84.81 100 ARG A CA 1
ATOM 806 C C . ARG A 1 100 ? 8.467 15.007 -14.783 1.00 84.81 100 ARG A C 1
ATOM 808 O O . ARG A 1 100 ? 8.317 15.772 -15.732 1.00 84.81 100 ARG A O 1
ATOM 815 N N . GLN A 1 101 ? 9.413 15.218 -13.865 1.00 84.44 101 GLN A N 1
ATOM 816 C CA . GLN A 1 101 ? 10.370 16.332 -13.968 1.00 84.44 101 GLN A CA 1
ATOM 817 C C . GLN A 1 101 ? 11.237 16.246 -15.230 1.00 84.44 101 GLN A C 1
ATOM 819 O O . GLN A 1 101 ? 11.679 17.272 -15.750 1.00 84.44 101 GLN A O 1
ATOM 824 N N . LYS A 1 102 ? 11.481 15.029 -15.721 1.00 84.19 102 LYS A N 1
ATOM 825 C CA . LYS A 1 102 ? 12.218 14.760 -16.959 1.00 84.19 102 LYS A CA 1
ATOM 826 C C . LYS A 1 102 ? 11.321 14.654 -18.190 1.00 84.19 102 LYS A C 1
ATOM 828 O O . LYS A 1 102 ? 11.853 14.637 -19.293 1.00 84.19 102 LYS A O 1
ATOM 833 N N . LYS A 1 103 ? 9.995 14.690 -18.006 1.00 88.44 103 LYS A N 1
ATOM 834 C CA . LYS A 1 103 ? 8.975 14.502 -19.047 1.00 88.44 103 LYS A CA 1
ATOM 835 C C . LYS A 1 103 ? 9.126 13.163 -19.771 1.00 88.44 103 LYS A C 1
ATOM 837 O O . LYS A 1 103 ? 8.916 13.076 -20.974 1.00 88.44 103 LYS A O 1
ATOM 842 N N . GLU A 1 104 ? 9.507 12.129 -19.032 1.00 86.56 104 GLU A N 1
ATOM 843 C CA . GLU A 1 104 ? 9.699 10.781 -19.561 1.00 86.56 104 GLU A CA 1
ATOM 844 C C . GLU A 1 104 ? 8.622 9.830 -19.038 1.00 86.56 104 GLU A C 1
ATOM 846 O O . GLU A 1 104 ? 8.031 10.060 -17.982 1.00 86.56 104 GLU A O 1
ATOM 851 N N . ASN A 1 105 ? 8.394 8.735 -19.767 1.00 89.31 105 ASN A N 1
ATOM 852 C CA . ASN A 1 105 ? 7.550 7.645 -19.295 1.00 89.31 105 ASN A CA 1
ATOM 853 C C . ASN A 1 105 ? 8.146 7.060 -17.989 1.00 89.31 105 ASN A C 1
ATOM 855 O O . ASN A 1 105 ? 9.329 6.696 -17.985 1.00 89.31 105 ASN A O 1
ATOM 859 N N . PRO A 1 106 ? 7.363 6.943 -16.896 1.00 87.88 106 PRO A N 1
ATOM 860 C CA . PRO A 1 106 ? 7.848 6.398 -15.629 1.00 87.88 106 PRO A CA 1
ATOM 861 C C . PRO A 1 106 ? 8.482 5.007 -15.741 1.00 87.88 106 PRO A C 1
ATOM 863 O O . PRO A 1 106 ? 9.525 4.773 -15.137 1.00 87.88 106 PRO A O 1
ATOM 866 N N . ALA A 1 107 ? 7.938 4.115 -16.575 1.00 90.00 107 ALA A N 1
ATOM 867 C CA . ALA A 1 107 ? 8.490 2.778 -16.786 1.00 90.00 107 ALA A CA 1
ATOM 868 C C . ALA A 1 107 ? 9.903 2.826 -17.384 1.00 90.00 107 ALA A C 1
ATOM 870 O O . ALA A 1 107 ? 10.820 2.163 -16.893 1.00 90.00 107 ALA A O 1
ATOM 871 N N . GLU A 1 108 ? 10.091 3.641 -18.423 1.00 90.25 108 GLU A N 1
ATOM 872 C CA . GLU A 1 108 ? 11.378 3.814 -19.103 1.00 90.25 108 GLU A CA 1
ATOM 873 C C . GLU A 1 108 ? 12.415 4.474 -18.189 1.00 90.25 108 GLU A C 1
ATOM 875 O O . GLU A 1 108 ? 13.558 4.017 -18.089 1.00 90.25 108 GLU A O 1
ATOM 880 N N . TRP A 1 109 ? 12.002 5.523 -17.472 1.00 86.81 109 TRP A N 1
ATOM 881 C CA . TRP A 1 109 ? 12.836 6.221 -16.494 1.00 86.81 109 TRP A CA 1
ATOM 882 C C . TRP A 1 109 ? 13.334 5.270 -15.398 1.00 86.81 109 TRP A C 1
ATOM 884 O O . TRP A 1 109 ? 14.538 5.185 -15.130 1.00 86.81 109 TRP A O 1
ATOM 894 N N . THR A 1 110 ? 12.415 4.515 -14.796 1.00 84.62 110 THR A N 1
ATOM 895 C CA . THR A 1 110 ? 12.705 3.573 -13.714 1.00 84.62 110 THR A CA 1
ATOM 896 C C . THR A 1 110 ? 13.613 2.438 -14.183 1.00 84.62 110 THR A C 1
ATOM 898 O O . THR A 1 110 ? 14.639 2.182 -13.551 1.00 84.62 110 THR A O 1
ATOM 901 N N . ASN A 1 111 ? 13.322 1.804 -15.325 1.00 86.94 111 ASN A N 1
ATOM 902 C CA . ASN A 1 111 ? 14.155 0.719 -15.857 1.00 86.94 111 ASN A CA 1
ATOM 903 C C . ASN A 1 111 ? 15.583 1.182 -16.181 1.00 86.94 111 ASN A C 1
ATOM 905 O O . ASN A 1 111 ? 16.552 0.471 -15.893 1.00 86.94 111 ASN A O 1
ATOM 909 N N . ARG A 1 112 ? 15.738 2.397 -16.720 1.00 87.50 112 ARG A N 1
ATOM 910 C CA . ARG A 1 112 ? 17.059 2.976 -16.993 1.00 87.50 112 ARG A CA 1
ATOM 911 C C . ARG A 1 112 ? 17.838 3.248 -15.709 1.00 87.50 112 ARG A C 1
ATOM 913 O O . ARG A 1 112 ? 19.023 2.920 -15.637 1.00 87.50 112 ARG A O 1
ATOM 920 N N . ASN A 1 113 ? 17.188 3.806 -14.687 1.00 81.94 113 ASN A N 1
ATOM 921 C CA . ASN A 1 113 ? 17.830 4.063 -13.397 1.00 81.94 113 ASN A CA 1
ATOM 922 C C . ASN A 1 113 ? 18.256 2.770 -12.700 1.00 81.94 113 ASN A C 1
ATOM 924 O O . ASN A 1 113 ? 19.380 2.698 -12.206 1.00 81.94 113 ASN A O 1
ATOM 928 N N . ILE A 1 114 ? 17.412 1.736 -12.737 1.00 83.12 114 ILE A N 1
ATOM 929 C CA . ILE A 1 114 ? 17.744 0.399 -12.232 1.00 83.12 114 ILE A CA 1
ATOM 930 C C . ILE A 1 114 ? 19.011 -0.131 -12.913 1.00 83.12 114 ILE A C 1
ATOM 932 O O . ILE A 1 114 ? 19.943 -0.557 -12.231 1.00 83.12 114 ILE A O 1
ATOM 936 N N . ALA A 1 115 ? 19.099 -0.048 -14.245 1.00 86.88 115 ALA A N 1
ATOM 937 C CA . ALA A 1 115 ? 20.276 -0.507 -14.983 1.00 86.88 115 ALA A CA 1
ATOM 938 C C . ALA A 1 115 ? 21.558 0.252 -14.583 1.00 86.88 115 ALA A C 1
ATOM 940 O O . ALA A 1 115 ? 22.605 -0.365 -14.361 1.00 86.88 115 ALA A O 1
ATOM 941 N N . VAL A 1 116 ? 21.475 1.579 -14.433 1.00 82.06 116 VAL A N 1
ATOM 942 C CA . VAL A 1 116 ? 22.605 2.419 -14.000 1.00 82.06 116 VAL A CA 1
ATOM 943 C C . VAL A 1 116 ? 23.041 2.069 -12.577 1.00 82.06 116 VAL A C 1
ATOM 945 O O . VAL A 1 116 ? 24.228 1.839 -12.339 1.00 82.06 116 VAL A O 1
ATOM 948 N N . MET A 1 117 ? 22.102 1.991 -11.633 1.00 78.50 117 MET A N 1
ATOM 949 C CA . MET A 1 117 ? 22.398 1.677 -10.232 1.00 78.50 117 MET A CA 1
ATOM 950 C C . MET A 1 117 ? 22.967 0.264 -10.084 1.00 78.50 117 MET A C 1
ATOM 952 O O . MET A 1 117 ? 23.946 0.067 -9.366 1.00 78.50 117 MET A O 1
ATOM 956 N N . LYS A 1 118 ? 22.425 -0.711 -10.822 1.00 83.62 118 LYS A N 1
ATOM 957 C CA . LYS A 1 118 ? 22.952 -2.078 -10.871 1.00 83.62 118 LYS A CA 1
ATOM 958 C C . LYS A 1 118 ? 24.399 -2.101 -11.350 1.00 83.62 118 LYS A C 1
ATOM 960 O O . LYS A 1 118 ? 25.247 -2.717 -10.708 1.00 83.62 118 LYS A O 1
ATOM 965 N N . SER A 1 119 ? 24.706 -1.376 -12.428 1.00 86.06 119 SER A N 1
ATOM 966 C CA . SER A 1 119 ? 26.081 -1.247 -12.923 1.00 86.06 119 SER A CA 1
ATOM 967 C C . SER A 1 119 ? 27.014 -0.619 -11.883 1.00 86.06 119 SER A C 1
ATOM 969 O O . SER A 1 119 ? 28.155 -1.058 -11.759 1.00 86.06 119 SER A O 1
ATOM 971 N N . GLN A 1 120 ? 26.556 0.385 -11.129 1.00 79.75 120 GLN A N 1
ATOM 972 C CA . GLN A 1 120 ? 27.353 1.014 -10.069 1.00 79.75 120 GLN A CA 1
ATOM 973 C C . GLN A 1 120 ? 27.642 0.040 -8.917 1.00 79.75 120 GLN A C 1
ATOM 975 O O . GLN A 1 120 ? 28.784 -0.042 -8.471 1.00 79.75 120 GLN A O 1
ATOM 980 N N . LEU A 1 121 ? 26.647 -0.735 -8.469 1.00 79.31 121 LEU A N 1
ATOM 981 C CA . LEU A 1 121 ? 26.828 -1.747 -7.417 1.00 79.31 121 LEU A CA 1
ATOM 982 C C . LEU A 1 121 ? 27.819 -2.838 -7.842 1.00 79.31 121 LEU A C 1
ATOM 984 O O . LEU A 1 121 ? 28.706 -3.202 -7.071 1.00 79.31 121 LEU A O 1
ATOM 988 N N . LEU A 1 122 ? 27.729 -3.299 -9.092 1.00 84.56 122 LEU A N 1
ATOM 989 C CA . LEU A 1 122 ? 28.684 -4.257 -9.654 1.00 84.56 122 LEU A CA 1
ATOM 990 C C . LEU A 1 122 ? 30.108 -3.677 -9.720 1.00 84.56 122 LEU A C 1
ATOM 992 O O . LEU A 1 122 ? 31.064 -4.364 -9.374 1.00 84.56 122 LEU A O 1
ATOM 996 N N . GLN A 1 123 ? 30.262 -2.403 -10.101 1.00 81.56 123 GLN A N 1
ATOM 997 C CA . GLN A 1 123 ? 31.565 -1.717 -10.136 1.00 81.56 123 GLN A CA 1
ATOM 998 C C . GLN A 1 123 ? 32.168 -1.481 -8.745 1.00 81.56 123 GLN A C 1
ATOM 1000 O O . GLN A 1 123 ? 33.389 -1.447 -8.605 1.00 81.56 123 GLN A O 1
ATOM 1005 N N . LEU A 1 124 ? 31.331 -1.326 -7.716 1.00 77.75 124 LEU A N 1
ATOM 1006 C CA . LEU A 1 124 ? 31.770 -1.234 -6.321 1.00 77.75 124 LEU A CA 1
ATOM 1007 C C . LEU A 1 124 ? 32.185 -2.591 -5.734 1.00 77.75 124 LEU A C 1
ATOM 1009 O O . LEU A 1 124 ? 32.726 -2.624 -4.630 1.00 77.75 124 LEU A O 1
ATOM 1013 N N . GLY A 1 125 ? 31.973 -3.687 -6.469 1.00 78.56 125 GLY A N 1
ATOM 1014 C CA . GLY A 1 125 ? 32.294 -5.039 -6.024 1.00 78.56 125 GLY A CA 1
ATOM 1015 C C . GLY A 1 125 ? 31.284 -5.615 -5.031 1.00 78.56 125 GLY A C 1
ATOM 1016 O O . GLY A 1 125 ? 31.619 -6.578 -4.347 1.00 78.56 125 GLY A O 1
ATOM 1017 N N . CYS A 1 126 ? 30.076 -5.044 -4.947 1.00 75.19 126 CYS A N 1
ATOM 1018 C CA . CYS A 1 126 ? 29.033 -5.532 -4.049 1.00 75.19 126 CYS A CA 1
ATOM 1019 C C . CYS A 1 126 ? 28.578 -6.943 -4.435 1.00 75.19 126 CYS A C 1
ATOM 1021 O O . CYS A 1 126 ? 28.255 -7.208 -5.600 1.00 75.19 126 CYS A O 1
ATOM 1023 N N . GLN A 1 127 ? 28.511 -7.837 -3.450 1.00 78.31 127 GLN A N 1
ATOM 1024 C CA . GLN A 1 127 ? 28.126 -9.235 -3.654 1.00 78.31 127 GLN A CA 1
ATOM 1025 C C . GLN A 1 127 ? 26.702 -9.482 -3.145 1.00 78.31 127 GLN A C 1
ATOM 1027 O O . GLN A 1 127 ? 26.490 -9.899 -2.005 1.00 78.31 127 GLN A O 1
ATOM 1032 N N . PHE A 1 128 ? 25.723 -9.235 -4.017 1.00 82.88 128 PHE A N 1
ATOM 1033 C CA . PHE A 1 128 ? 24.320 -9.586 -3.785 1.00 82.88 128 PHE A CA 1
ATOM 1034 C C . PHE A 1 128 ? 23.940 -10.896 -4.479 1.00 82.88 128 PHE A C 1
ATOM 1036 O O . PHE A 1 128 ? 24.486 -11.247 -5.530 1.00 82.88 128 PHE A O 1
ATOM 1043 N N . ASP A 1 129 ? 22.931 -11.581 -3.942 1.00 86.19 129 ASP A N 1
ATOM 1044 C CA . ASP A 1 129 ? 22.245 -12.673 -4.631 1.00 86.19 129 ASP A CA 1
ATOM 1045 C C . ASP A 1 129 ? 21.304 -12.112 -5.709 1.00 86.19 129 ASP A C 1
ATOM 1047 O O . ASP A 1 129 ? 20.094 -11.961 -5.524 1.00 86.19 129 ASP A O 1
ATOM 1051 N N . TRP A 1 130 ? 21.880 -11.805 -6.872 1.00 88.56 130 TRP A N 1
ATOM 1052 C CA . TRP A 1 130 ? 21.150 -11.301 -8.036 1.00 88.56 130 TRP A CA 1
ATOM 1053 C C . TRP A 1 130 ? 20.111 -12.287 -8.587 1.00 88.56 130 TRP A C 1
ATOM 1055 O O . TRP A 1 130 ? 19.218 -11.871 -9.321 1.00 88.56 130 TRP A O 1
ATOM 1065 N N . ASN A 1 131 ? 20.163 -13.580 -8.230 1.00 91.19 131 ASN A N 1
ATOM 1066 C CA . ASN A 1 131 ? 19.111 -14.517 -8.638 1.00 91.19 131 ASN A CA 1
ATOM 1067 C C . ASN A 1 131 ? 17.776 -14.216 -7.957 1.00 91.19 131 ASN A C 1
ATOM 1069 O O . ASN A 1 131 ? 16.734 -14.628 -8.480 1.00 91.19 131 ASN A O 1
ATOM 1073 N N . ARG A 1 132 ? 17.829 -13.499 -6.828 1.00 90.38 132 ARG A N 1
ATOM 1074 C CA . ARG A 1 132 ? 16.689 -13.068 -6.020 1.00 90.38 132 ARG A CA 1
ATOM 1075 C C . ARG A 1 132 ? 16.280 -11.620 -6.274 1.00 90.38 132 ARG A C 1
ATOM 1077 O O . ARG A 1 132 ? 15.476 -11.095 -5.515 1.00 90.38 132 ARG A O 1
ATOM 1084 N N . GLU A 1 133 ? 16.811 -10.986 -7.316 1.00 92.31 133 GLU A N 1
ATOM 1085 C CA . GLU A 1 133 ? 16.471 -9.611 -7.672 1.00 92.31 133 GLU A CA 1
ATOM 1086 C C . GLU A 1 133 ? 14.966 -9.442 -7.925 1.00 92.31 133 GLU A C 1
ATOM 1088 O O . GLU A 1 133 ? 14.366 -10.189 -8.698 1.00 92.31 133 GLU A O 1
ATOM 1093 N N . ILE A 1 134 ? 14.361 -8.436 -7.289 1.00 89.75 134 ILE A N 1
ATOM 1094 C CA . ILE A 1 134 ? 12.949 -8.068 -7.475 1.00 89.75 134 ILE A CA 1
ATOM 1095 C C . ILE A 1 134 ? 12.826 -6.600 -7.878 1.00 89.75 134 ILE A C 1
ATOM 1097 O O . ILE A 1 134 ? 13.660 -5.770 -7.517 1.00 89.75 134 ILE A O 1
ATOM 1101 N N . ARG A 1 135 ? 11.750 -6.271 -8.591 1.00 90.75 135 ARG A N 1
ATOM 1102 C CA . ARG A 1 135 ? 11.348 -4.898 -8.922 1.00 90.75 135 ARG A CA 1
ATOM 1103 C C . ARG A 1 135 ? 9.883 -4.748 -8.553 1.00 90.75 135 ARG A C 1
ATOM 1105 O O . ARG A 1 135 ? 9.067 -5.485 -9.102 1.00 90.75 135 ARG A O 1
ATOM 1112 N N . THR A 1 136 ? 9.545 -3.814 -7.668 1.00 88.38 136 THR A N 1
ATOM 1113 C CA . THR A 1 136 ? 8.151 -3.671 -7.214 1.00 88.38 136 THR A CA 1
ATOM 1114 C C . THR A 1 136 ? 7.209 -3.255 -8.345 1.00 88.38 136 THR A C 1
ATOM 1116 O O . THR A 1 136 ? 6.054 -3.666 -8.367 1.00 88.38 136 THR A O 1
ATOM 1119 N N . CYS A 1 137 ? 7.733 -2.557 -9.359 1.00 90.38 137 CYS A N 1
ATOM 1120 C CA . CYS A 1 137 ? 6.987 -2.146 -10.546 1.00 90.38 137 CYS A CA 1
ATOM 1121 C C . CYS A 1 137 ? 6.732 -3.252 -11.586 1.00 90.38 137 CYS A C 1
ATOM 1123 O O . CYS A 1 137 ? 6.097 -2.982 -12.606 1.00 90.38 137 CYS A O 1
ATOM 1125 N N . SER A 1 138 ? 7.246 -4.476 -11.398 1.00 94.50 138 SER A N 1
ATOM 1126 C CA . SER A 1 138 ? 7.064 -5.561 -12.375 1.00 94.50 138 SER A CA 1
ATOM 1127 C C . SER A 1 138 ? 5.786 -6.369 -12.098 1.00 94.50 138 SER A C 1
ATOM 1129 O O . SER A 1 138 ? 5.481 -6.629 -10.929 1.00 94.50 138 SER A O 1
ATOM 1131 N N . PRO A 1 139 ? 5.036 -6.792 -13.140 1.00 96.06 139 PRO A N 1
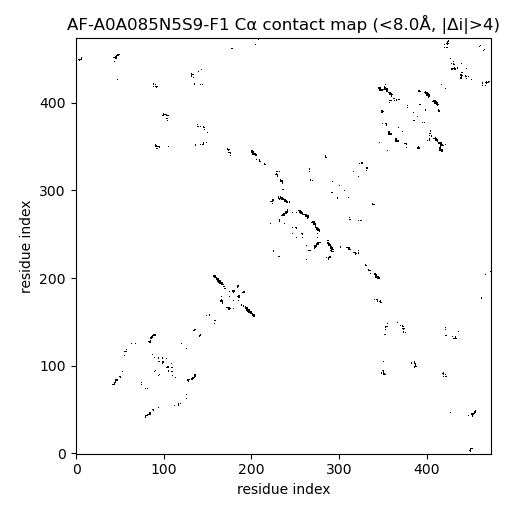ATOM 1132 C CA . PRO A 1 139 ? 3.790 -7.549 -12.972 1.00 96.06 139 PRO A CA 1
ATOM 1133 C C . PRO A 1 139 ? 3.946 -8.820 -12.139 1.00 96.06 139 PRO A C 1
ATOM 1135 O O . PRO A 1 139 ? 3.044 -9.189 -11.392 1.00 96.06 139 PRO A O 1
ATOM 1138 N N . GLU A 1 140 ? 5.106 -9.467 -12.220 1.00 95.00 140 GLU A N 1
ATOM 1139 C CA . GLU A 1 140 ? 5.444 -10.665 -11.454 1.00 95.00 140 GLU A CA 1
ATOM 1140 C C . GLU A 1 140 ? 5.524 -10.402 -9.941 1.00 95.00 140 GLU A C 1
ATOM 1142 O O . GLU A 1 140 ? 5.306 -11.322 -9.150 1.00 95.00 140 GLU A O 1
ATOM 1147 N N . TYR A 1 141 ? 5.819 -9.162 -9.535 1.00 95.19 141 TYR A N 1
ATOM 1148 C CA . TYR A 1 141 ? 5.795 -8.730 -8.140 1.00 95.19 141 TYR A CA 1
ATOM 1149 C C . TYR A 1 141 ? 4.403 -8.243 -7.739 1.00 95.19 141 TYR A C 1
ATOM 1151 O O . TYR A 1 141 ? 3.780 -8.816 -6.843 1.00 95.19 141 TYR A O 1
ATOM 1159 N N . TYR A 1 142 ? 3.880 -7.215 -8.417 1.00 96.31 142 TYR A N 1
ATOM 1160 C CA . TYR A 1 142 ? 2.662 -6.548 -7.955 1.00 96.31 142 TYR A CA 1
ATOM 1161 C C . TYR A 1 142 ? 1.387 -7.376 -8.153 1.00 96.31 142 TYR A C 1
ATOM 1163 O O . TYR A 1 142 ? 0.372 -7.070 -7.527 1.00 96.31 142 TYR A O 1
ATOM 1171 N N . LYS A 1 143 ? 1.423 -8.474 -8.929 1.00 97.38 143 LYS A N 1
ATOM 1172 C CA . LYS A 1 143 ? 0.383 -9.520 -8.882 1.00 97.38 143 LYS A CA 1
ATOM 1173 C C . LYS A 1 143 ? 0.132 -9.978 -7.445 1.00 97.38 143 LYS A C 1
ATOM 1175 O O . LYS A 1 143 ? -1.015 -10.132 -7.030 1.00 97.38 143 LYS A O 1
ATOM 1180 N N . TRP A 1 144 ? 1.202 -10.188 -6.681 1.00 96.62 144 TRP A N 1
ATOM 1181 C CA . TRP A 1 144 ? 1.115 -10.625 -5.292 1.00 96.62 144 TRP A CA 1
ATOM 1182 C C . TRP A 1 144 ? 0.725 -9.494 -4.360 1.00 96.62 144 TRP A C 1
ATOM 1184 O O . TRP A 1 144 ? -0.052 -9.737 -3.445 1.00 96.62 144 TRP A O 1
ATOM 1194 N N . THR A 1 145 ? 1.150 -8.261 -4.639 1.00 96.50 145 THR A N 1
ATOM 1195 C CA . THR A 1 145 ? 0.617 -7.084 -3.943 1.00 96.50 145 THR A CA 1
ATOM 1196 C C . THR A 1 145 ? -0.911 -7.006 -4.088 1.00 96.50 145 THR A C 1
ATOM 1198 O O . THR A 1 145 ? -1.629 -6.861 -3.098 1.00 96.50 145 THR A O 1
ATOM 1201 N N . GLN A 1 146 ? -1.431 -7.179 -5.309 1.00 98.00 146 GLN A N 1
ATOM 1202 C CA . GLN A 1 146 ? -2.871 -7.228 -5.584 1.00 98.00 146 GLN A CA 1
ATOM 1203 C C . GLN A 1 146 ? -3.545 -8.394 -4.857 1.00 98.00 146 GLN A C 1
ATOM 1205 O O . GLN A 1 146 ? -4.591 -8.216 -4.234 1.00 98.00 146 GLN A O 1
ATOM 1210 N N . TRP A 1 147 ? -2.935 -9.579 -4.888 1.00 96.38 147 TRP A N 1
ATOM 1211 C CA . TRP A 1 147 ? -3.451 -10.748 -4.184 1.00 96.38 147 TRP A CA 1
ATOM 1212 C C . TRP A 1 147 ? -3.529 -10.528 -2.665 1.00 96.38 147 TRP A C 1
ATOM 1214 O O . TRP A 1 147 ? -4.569 -10.816 -2.073 1.00 96.38 147 TRP A O 1
ATOM 1224 N N . ILE A 1 148 ? -2.486 -9.959 -2.047 1.00 93.38 148 ILE A N 1
ATOM 1225 C CA . ILE A 1 148 ? -2.458 -9.612 -0.617 1.00 93.38 148 ILE A CA 1
ATOM 1226 C C . ILE A 1 148 ? -3.599 -8.645 -0.306 1.00 93.38 148 ILE A C 1
ATOM 1228 O O . ILE A 1 148 ? -4.380 -8.901 0.607 1.00 93.38 148 ILE A O 1
ATOM 1232 N N . PHE A 1 149 ? -3.769 -7.587 -1.104 1.00 95.44 149 PHE A N 1
ATOM 1233 C CA . PHE A 1 149 ? -4.880 -6.652 -0.930 1.00 95.44 149 PHE A CA 1
ATOM 1234 C C . PHE A 1 149 ? -6.250 -7.349 -0.998 1.00 95.44 149 PHE A C 1
ATOM 1236 O O . PHE A 1 149 ? -7.121 -7.070 -0.175 1.00 95.44 149 PHE A O 1
ATOM 1243 N N . LEU A 1 150 ? -6.445 -8.290 -1.930 1.00 91.69 150 LEU A N 1
ATOM 1244 C CA . LEU A 1 150 ? -7.679 -9.078 -1.995 1.00 91.69 150 LEU A CA 1
ATOM 1245 C C . LEU A 1 150 ? -7.889 -9.944 -0.749 1.00 91.69 150 LEU A C 1
ATOM 1247 O O . LEU A 1 150 ? -9.026 -10.046 -0.286 1.00 91.69 150 LEU A O 1
ATOM 1251 N N . GLN A 1 151 ? -6.834 -10.535 -0.180 1.00 89.19 151 GLN A N 1
ATOM 1252 C CA . GLN A 1 151 ? -6.955 -11.279 1.079 1.00 89.19 151 GLN A CA 1
ATOM 1253 C C . GLN A 1 151 ? -7.321 -10.352 2.246 1.00 89.19 151 GLN A C 1
ATOM 1255 O O . GLN A 1 151 ? -8.217 -10.681 3.023 1.00 89.19 151 GLN A O 1
ATOM 1260 N N . LEU A 1 152 ? -6.716 -9.159 2.325 1.00 82.81 152 LEU A N 1
ATOM 1261 C CA . LEU A 1 152 ? -7.082 -8.139 3.316 1.00 82.81 152 LEU A CA 1
ATOM 1262 C C . LEU A 1 152 ? -8.546 -7.712 3.170 1.00 82.81 152 LEU A C 1
ATOM 1264 O O . LEU A 1 152 ? -9.251 -7.563 4.169 1.00 82.81 152 LEU A O 1
ATOM 1268 N N . LEU A 1 153 ? -9.020 -7.538 1.935 1.00 82.88 153 LEU A N 1
ATOM 1269 C CA . LEU A 1 153 ? -10.404 -7.174 1.642 1.00 82.88 153 LEU A CA 1
ATOM 1270 C C . LEU A 1 153 ? -11.374 -8.281 2.070 1.00 82.88 153 LEU A C 1
ATOM 1272 O O . LEU A 1 153 ? -12.358 -8.003 2.753 1.00 82.88 153 LEU A O 1
ATOM 1276 N N . LYS A 1 154 ? -11.073 -9.541 1.728 1.00 78.06 154 LYS A N 1
ATOM 1277 C CA . LYS A 1 154 ? -11.861 -10.717 2.140 1.00 78.06 154 LYS A CA 1
ATOM 1278 C C . LYS A 1 154 ? -11.922 -10.870 3.659 1.00 78.06 154 LYS A C 1
ATOM 1280 O O . LYS A 1 154 ? -12.963 -11.243 4.188 1.00 78.06 154 LYS A O 1
ATOM 1285 N N . ALA A 1 155 ? -10.832 -10.548 4.353 1.00 71.75 155 ALA A N 1
ATOM 1286 C CA . ALA A 1 155 ? -10.755 -10.569 5.810 1.00 71.75 155 ALA A CA 1
ATOM 1287 C C . ALA A 1 155 ? -11.399 -9.337 6.487 1.00 71.75 155 ALA A C 1
ATOM 1289 O O . ALA A 1 155 ? -11.390 -9.244 7.713 1.00 71.75 155 ALA A O 1
ATOM 1290 N N . GLY A 1 156 ? -11.940 -8.377 5.724 1.00 75.12 156 GLY A N 1
ATOM 1291 C CA . GLY A 1 156 ? -12.551 -7.155 6.264 1.00 75.12 156 GLY A CA 1
ATOM 1292 C C . GLY A 1 156 ? -11.550 -6.151 6.851 1.00 75.12 156 GLY A C 1
ATOM 1293 O O . GLY A 1 156 ? -11.934 -5.279 7.641 1.00 75.12 156 GLY A O 1
ATOM 1294 N N . LEU A 1 157 ? -10.273 -6.288 6.485 1.00 76.00 157 LEU A N 1
ATOM 1295 C CA . LEU A 1 157 ? -9.144 -5.492 6.971 1.00 76.00 157 LEU A CA 1
ATOM 1296 C C . LEU A 1 157 ? -8.717 -4.424 5.965 1.00 76.00 157 LEU A C 1
ATOM 1298 O O . LEU A 1 157 ? -8.214 -3.388 6.385 1.00 76.00 157 LEU A O 1
ATOM 1302 N N . ALA A 1 158 ? -8.989 -4.617 4.674 1.00 82.31 158 ALA A N 1
ATOM 1303 C CA . ALA A 1 158 ? -9.040 -3.527 3.705 1.00 82.31 158 ALA A CA 1
ATOM 1304 C C . ALA A 1 158 ? -10.494 -3.085 3.506 1.00 82.31 158 ALA A C 1
ATOM 1306 O O . ALA A 1 158 ? -11.386 -3.914 3.323 1.00 82.31 158 ALA A O 1
ATOM 1307 N N . TYR A 1 159 ? -10.748 -1.781 3.545 1.00 81.69 159 TYR A N 1
ATOM 1308 C CA . TYR A 1 159 ? -12.093 -1.226 3.406 1.00 81.69 159 TYR A CA 1
ATOM 1309 C C . TYR A 1 159 ? -12.062 0.147 2.738 1.00 81.69 159 TYR A C 1
ATOM 1311 O O . TYR A 1 159 ? -11.023 0.802 2.663 1.00 81.69 159 TYR A O 1
ATOM 1319 N N . ARG A 1 160 ? -13.216 0.584 2.227 1.00 83.62 160 ARG A N 1
ATOM 1320 C CA . ARG A 1 160 ? -13.366 1.878 1.558 1.00 83.62 160 ARG A CA 1
ATOM 1321 C C . ARG A 1 160 ? -14.299 2.773 2.362 1.00 83.62 160 ARG A C 1
ATOM 1323 O O . ARG A 1 160 ? -15.454 2.408 2.573 1.00 83.62 160 ARG A O 1
ATOM 1330 N N . HIS A 1 161 ? -13.823 3.948 2.750 1.00 76.50 161 HIS A N 1
ATOM 1331 C CA . HIS A 1 161 ? -14.551 4.871 3.621 1.00 76.50 161 HIS A CA 1
ATOM 1332 C C . HIS A 1 161 ? -14.384 6.320 3.159 1.00 76.50 161 HIS A C 1
ATOM 1334 O O . HIS A 1 161 ? -13.390 6.660 2.516 1.00 76.50 161 HIS A O 1
ATOM 1340 N N . GLU A 1 162 ? -15.379 7.163 3.431 1.00 73.12 162 GLU A N 1
ATOM 1341 C CA . GLU A 1 162 ? -15.291 8.605 3.200 1.00 73.12 162 GLU A CA 1
ATOM 1342 C C . GLU A 1 162 ? -14.759 9.275 4.460 1.00 73.12 162 GLU A C 1
ATOM 1344 O O . GLU A 1 162 ? -15.352 9.166 5.526 1.00 73.12 162 GLU A O 1
ATOM 1349 N N . SER A 1 163 ? -13.608 9.926 4.348 1.00 65.62 163 SER A N 1
ATOM 1350 C CA . SER A 1 163 ? -12.956 10.586 5.476 1.00 65.62 163 SER A CA 1
ATOM 1351 C C . SER A 1 163 ? -12.318 11.884 5.015 1.00 65.62 163 SER A C 1
ATOM 1353 O O . SER A 1 163 ? -11.979 12.044 3.837 1.00 65.62 163 SER A O 1
ATOM 1355 N N . PHE A 1 164 ? -12.096 12.794 5.960 1.00 69.31 164 PHE A N 1
ATOM 1356 C CA . PHE A 1 164 ? -11.090 13.826 5.771 1.00 69.31 164 PHE A CA 1
ATOM 1357 C C . PHE A 1 164 ? -9.724 13.152 5.699 1.00 69.31 164 PHE A C 1
ATOM 1359 O O . PHE A 1 164 ? -9.344 12.381 6.584 1.00 69.31 164 PHE A O 1
ATOM 1366 N N . VAL A 1 165 ? -9.038 13.381 4.587 1.00 73.44 165 VAL A N 1
ATOM 1367 C CA . VAL A 1 165 ? -7.716 12.828 4.319 1.00 73.44 165 VAL A CA 1
ATOM 1368 C C . VAL A 1 165 ? -6.731 13.947 4.023 1.00 73.44 165 VAL A C 1
ATOM 1370 O O . VAL A 1 165 ? -7.092 14.998 3.482 1.00 73.44 165 VAL A O 1
ATOM 1373 N N . ASN A 1 166 ? -5.471 13.679 4.352 1.00 80.19 166 ASN A N 1
ATOM 1374 C CA . ASN A 1 166 ? -4.342 14.534 4.022 1.00 80.19 166 ASN A CA 1
ATOM 1375 C C . ASN A 1 166 ? -4.191 14.603 2.498 1.00 80.19 166 ASN A C 1
ATOM 1377 O O . ASN A 1 166 ? -3.995 13.578 1.851 1.00 80.19 166 ASN A O 1
ATOM 1381 N N . TRP A 1 167 ? -4.273 15.796 1.923 1.00 81.75 167 TRP A N 1
ATOM 1382 C CA . TRP A 1 167 ? -4.158 16.049 0.490 1.00 81.75 167 TRP A CA 1
ATOM 1383 C C . TRP A 1 167 ? -2.936 16.912 0.188 1.00 81.75 167 TRP A C 1
ATOM 1385 O O . TRP A 1 167 ? -2.805 18.020 0.715 1.00 81.75 167 TRP A O 1
ATOM 1395 N N . ASP A 1 168 ? -2.073 16.427 -0.705 1.00 88.81 168 ASP A N 1
ATOM 1396 C CA . ASP A 1 168 ? -0.964 17.205 -1.251 1.00 88.81 168 ASP A CA 1
ATOM 1397 C C . ASP A 1 168 ? -1.433 18.001 -2.487 1.00 88.81 168 ASP A C 1
ATOM 1399 O O . ASP A 1 168 ? -1.756 17.401 -3.520 1.00 88.81 168 ASP A O 1
ATOM 1403 N N . PRO A 1 169 ? -1.473 19.347 -2.433 1.00 88.31 169 PRO A N 1
ATOM 1404 C CA . PRO A 1 169 ? -1.923 20.166 -3.558 1.00 88.31 169 PRO A CA 1
ATOM 1405 C C . PRO A 1 169 ? -0.927 20.225 -4.729 1.00 88.31 169 PRO A C 1
ATOM 1407 O O . PRO A 1 169 ? -1.315 20.633 -5.821 1.00 88.31 169 PRO A O 1
ATOM 1410 N N . VAL A 1 170 ? 0.334 19.831 -4.531 1.00 86.81 170 VAL A N 1
ATOM 1411 C CA . VAL A 1 170 ? 1.380 19.811 -5.567 1.00 86.81 170 VAL A CA 1
ATOM 1412 C C . VAL A 1 170 ? 1.443 18.442 -6.240 1.00 86.81 170 VAL A C 1
ATOM 1414 O O . VAL A 1 170 ? 1.471 18.343 -7.470 1.00 86.81 170 VAL A O 1
ATOM 1417 N N . ASP A 1 171 ? 1.438 17.377 -5.441 1.00 83.25 171 ASP A N 1
ATOM 1418 C CA . ASP A 1 171 ? 1.472 16.000 -5.941 1.00 83.25 171 ASP A CA 1
ATOM 1419 C C . ASP A 1 171 ? 0.089 15.468 -6.346 1.00 83.25 171 ASP A C 1
ATOM 1421 O O . ASP A 1 171 ? 0.010 14.403 -6.960 1.00 83.25 171 ASP A O 1
ATOM 14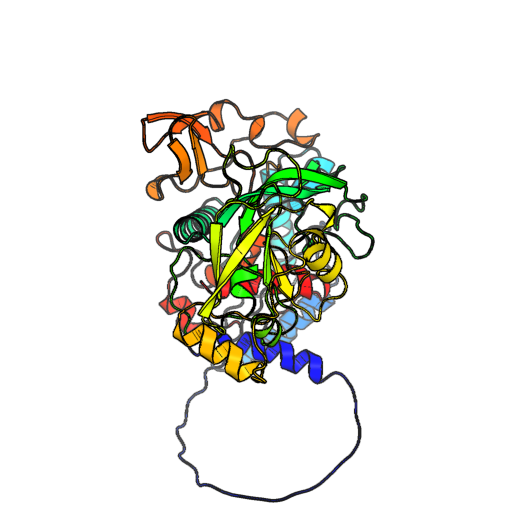25 N N . LEU A 1 172 ? -0.976 16.232 -6.069 1.00 87.69 172 LEU A N 1
ATOM 1426 C CA . LEU A 1 172 ? -2.371 15.947 -6.418 1.00 87.69 172 LEU A CA 1
ATOM 1427 C C . LEU A 1 172 ? -2.820 14.543 -5.998 1.00 87.69 172 LEU A C 1
ATOM 1429 O O . LEU A 1 172 ? -3.498 13.840 -6.747 1.00 87.69 172 LEU A O 1
ATOM 1433 N N . THR A 1 173 ? -2.439 14.139 -4.789 1.00 87.00 173 THR A N 1
ATOM 1434 C CA . THR A 1 173 ? -2.807 12.841 -4.225 1.00 87.00 173 THR A CA 1
ATOM 1435 C C . THR A 1 173 ? -3.053 12.936 -2.728 1.00 87.00 173 THR A C 1
ATOM 1437 O O . THR A 1 173 ? -2.552 13.828 -2.038 1.00 87.00 173 THR A O 1
ATOM 1440 N N . VAL A 1 174 ? -3.800 11.960 -2.226 1.00 82.06 174 VAL A N 1
ATOM 1441 C CA . VAL A 1 174 ? -3.899 11.671 -0.800 1.00 82.06 174 VAL A CA 1
ATOM 1442 C C . VAL A 1 174 ? -2.565 11.153 -0.253 1.00 82.06 174 VAL A C 1
ATOM 1444 O O . VAL A 1 174 ? -1.833 10.460 -0.962 1.00 82.06 174 VAL A O 1
ATOM 1447 N N . LEU A 1 175 ? -2.270 11.494 1.001 1.00 80.31 175 LEU A N 1
ATOM 1448 C CA . LEU A 1 175 ? -1.128 11.029 1.784 1.00 80.31 175 LEU A CA 1
ATOM 1449 C C . LEU A 1 175 ? -1.603 10.285 3.041 1.00 80.31 175 LEU A C 1
ATOM 1451 O O . LEU A 1 175 ? -2.637 10.615 3.625 1.00 80.31 175 LEU A O 1
ATOM 1455 N N . ALA A 1 176 ? -0.824 9.303 3.490 1.00 74.19 176 ALA A N 1
ATOM 1456 C CA . ALA A 1 176 ? -0.980 8.718 4.820 1.00 74.19 176 ALA A CA 1
ATOM 1457 C C . ALA A 1 176 ? -0.549 9.715 5.914 1.00 74.19 176 ALA A C 1
ATOM 1459 O O . ALA A 1 176 ? 0.138 10.701 5.639 1.00 74.19 176 ALA A O 1
ATOM 1460 N N . THR A 1 177 ? -0.937 9.471 7.167 1.00 73.81 177 THR A N 1
ATOM 1461 C CA . THR A 1 177 ? -0.555 10.339 8.300 1.00 73.81 177 THR A CA 1
ATOM 1462 C C . THR A 1 177 ? 0.959 10.371 8.480 1.00 73.81 177 THR A C 1
ATOM 1464 O O . THR A 1 177 ? 1.542 11.426 8.697 1.00 73.81 177 THR A O 1
ATOM 1467 N N . GLU A 1 178 ? 1.606 9.226 8.290 1.00 72.31 178 GLU A N 1
ATOM 1468 C CA . GLU A 1 178 ? 3.046 9.029 8.419 1.00 72.31 178 GLU A CA 1
ATOM 1469 C C . GLU A 1 178 ? 3.833 9.781 7.331 1.00 72.31 178 GLU A C 1
ATOM 1471 O O . GLU A 1 178 ? 5.023 10.035 7.494 1.00 72.31 178 GLU A O 1
ATOM 1476 N N . GLN A 1 179 ? 3.177 10.163 6.228 1.00 71.06 179 GLN A N 1
ATOM 1477 C CA . GLN A 1 179 ? 3.751 10.935 5.117 1.00 71.06 179 GLN A CA 1
ATOM 1478 C C . GLN A 1 179 ? 3.644 12.460 5.316 1.00 71.06 179 GLN A C 1
ATOM 1480 O O . GLN A 1 179 ? 4.069 13.225 4.443 1.00 71.06 179 GLN A O 1
ATOM 1485 N N . VAL A 1 180 ? 3.088 12.906 6.446 1.00 75.56 180 VAL A N 1
ATOM 1486 C CA . VAL A 1 180 ? 3.028 14.313 6.848 1.00 75.56 180 VAL A CA 1
ATOM 1487 C C . VAL A 1 180 ? 4.067 14.554 7.936 1.00 75.56 180 VAL A C 1
ATOM 1489 O O . VAL A 1 180 ? 4.129 13.824 8.923 1.00 75.56 180 VAL A O 1
ATOM 1492 N N . ASP A 1 181 ? 4.915 15.559 7.739 1.00 76.00 181 ASP A N 1
ATOM 1493 C CA . ASP A 1 181 ? 5.944 15.910 8.712 1.00 76.00 181 ASP A CA 1
ATOM 1494 C C . ASP A 1 181 ? 5.373 16.659 9.933 1.00 76.00 181 ASP A C 1
ATOM 1496 O O . ASP A 1 181 ? 4.198 17.027 9.994 1.00 76.00 181 ASP A O 1
ATOM 1500 N N . GLU A 1 182 ? 6.228 16.925 10.922 1.00 74.31 182 GLU A N 1
ATOM 1501 C CA . GLU A 1 182 ? 5.852 17.628 12.159 1.00 74.31 182 GLU A CA 1
ATOM 1502 C C . GLU A 1 182 ? 5.316 19.053 11.929 1.00 74.31 182 GLU A C 1
ATOM 1504 O O . GLU A 1 182 ? 4.665 19.618 12.808 1.00 74.31 182 GLU A O 1
ATOM 1509 N N . ARG A 1 183 ? 5.588 19.652 10.762 1.00 73.12 183 ARG A N 1
ATOM 1510 C CA . ARG A 1 183 ? 5.128 20.996 10.382 1.00 73.12 183 ARG A CA 1
ATOM 1511 C C . ARG A 1 183 ? 3.801 20.960 9.620 1.00 73.12 183 ARG A C 1
ATOM 1513 O O . ARG A 1 183 ? 3.306 22.019 9.241 1.00 73.12 183 ARG A O 1
ATOM 1520 N N . GLY A 1 184 ? 3.224 19.777 9.403 1.00 78.81 184 GLY A N 1
ATOM 1521 C CA . GLY A 1 184 ? 2.010 19.609 8.609 1.00 78.81 184 GLY A CA 1
ATOM 1522 C C . GLY A 1 184 ? 2.261 19.675 7.099 1.00 78.81 184 GLY A C 1
ATOM 1523 O O . GLY A 1 184 ? 1.327 19.930 6.336 1.00 78.81 184 GLY A O 1
ATOM 1524 N N . CYS A 1 185 ? 3.504 19.483 6.655 1.00 83.44 185 CYS A N 1
ATOM 1525 C CA . CYS A 1 185 ? 3.879 19.517 5.247 1.00 83.44 185 CYS A CA 1
ATOM 1526 C C . CYS A 1 185 ? 4.080 18.108 4.677 1.00 83.44 185 CYS A C 1
ATOM 1528 O O . CYS A 1 185 ? 4.425 17.156 5.378 1.00 83.44 185 CYS A O 1
ATOM 1530 N N . SER A 1 186 ? 3.881 17.980 3.367 1.00 81.12 186 SER A N 1
ATOM 1531 C CA . SER A 1 186 ? 4.159 16.747 2.632 1.00 81.12 186 SER A CA 1
ATOM 1532 C C . SER A 1 186 ? 5.646 16.416 2.658 1.00 81.12 186 SER A C 1
ATOM 1534 O O . SER A 1 186 ? 6.488 17.243 2.294 1.00 81.12 186 SER A O 1
ATOM 1536 N N . TRP A 1 187 ? 5.970 15.164 2.983 1.00 72.00 187 TRP A N 1
ATOM 1537 C CA . TRP A 1 187 ? 7.347 14.665 3.035 1.00 72.00 187 TRP A CA 1
ATOM 1538 C C . TRP A 1 187 ? 8.136 14.804 1.717 1.00 72.00 187 TRP A C 1
ATOM 1540 O O . TRP A 1 187 ? 9.370 14.712 1.722 1.00 72.00 187 TRP A O 1
ATOM 1550 N N . ARG A 1 188 ? 7.461 14.992 0.569 1.00 76.00 188 ARG A N 1
ATOM 1551 C CA . ARG A 1 188 ? 8.113 15.116 -0.751 1.00 76.00 188 ARG A CA 1
ATOM 1552 C C . ARG A 1 188 ? 8.046 16.506 -1.327 1.00 76.00 188 ARG A C 1
ATOM 1554 O O . ARG A 1 188 ? 9.104 17.041 -1.666 1.00 76.00 188 ARG A O 1
ATOM 1561 N N . SER A 1 189 ? 6.841 17.038 -1.496 1.00 79.94 189 SER A N 1
ATOM 1562 C CA . SER A 1 189 ? 6.653 18.343 -2.121 1.00 79.94 189 SER A CA 1
ATOM 1563 C C . SER A 1 189 ? 7.042 19.482 -1.177 1.00 79.94 189 SER A C 1
ATOM 1565 O O . SER A 1 189 ? 7.366 20.571 -1.644 1.00 79.94 189 SER A O 1
ATOM 1567 N N . GLY A 1 190 ? 7.032 19.238 0.141 1.00 84.06 190 GLY A N 1
ATOM 1568 C CA . GLY A 1 190 ? 7.192 20.271 1.163 1.00 84.06 190 GLY A CA 1
ATOM 1569 C C . GLY A 1 190 ? 5.993 21.219 1.257 1.00 84.06 190 GLY A C 1
ATOM 1570 O O . GLY A 1 190 ? 6.046 22.187 2.014 1.00 84.06 190 GLY A O 1
ATOM 1571 N N . ALA A 1 191 ? 4.925 20.966 0.493 1.00 85.69 191 ALA A N 1
ATOM 1572 C CA . ALA A 1 191 ? 3.730 21.791 0.494 1.00 85.69 191 ALA A CA 1
ATOM 1573 C C . ALA A 1 191 ? 2.910 21.565 1.776 1.00 85.69 191 ALA A C 1
ATOM 1575 O O . ALA A 1 191 ? 2.824 20.421 2.238 1.00 85.69 191 ALA A O 1
ATOM 1576 N N . PRO A 1 192 ? 2.271 22.615 2.326 1.00 84.81 192 PRO A N 1
ATOM 1577 C CA . PRO A 1 192 ? 1.298 22.464 3.399 1.00 84.81 192 PRO A CA 1
ATOM 1578 C C . PRO A 1 192 ? 0.163 21.530 2.973 1.00 84.81 192 PRO A C 1
ATOM 1580 O O . PRO A 1 192 ? -0.440 21.711 1.911 1.00 84.81 192 PRO A O 1
ATOM 1583 N N . VAL A 1 193 ? -0.113 20.527 3.801 1.00 85.00 193 VAL A N 1
ATOM 1584 C CA . VAL A 1 193 ? -1.156 19.533 3.542 1.00 85.00 193 VAL A CA 1
ATOM 1585 C C . VAL A 1 193 ? -2.530 20.143 3.801 1.00 85.00 193 VAL A C 1
ATOM 1587 O O . VAL A 1 193 ? -2.748 20.833 4.795 1.00 85.00 193 VAL A O 1
ATOM 1590 N N . LEU A 1 194 ? -3.476 19.864 2.907 1.00 78.44 194 LEU A N 1
ATOM 1591 C CA . LEU A 1 194 ? -4.875 20.262 3.053 1.00 78.44 194 LEU A CA 1
ATOM 1592 C C . LEU A 1 194 ? -5.709 19.082 3.561 1.00 78.44 194 LEU A C 1
ATOM 1594 O O . LEU A 1 194 ? -5.401 17.934 3.257 1.00 78.44 194 LEU A O 1
ATOM 1598 N N . GLN A 1 195 ? -6.796 19.349 4.283 1.00 74.50 195 GLN A N 1
ATOM 1599 C CA . GLN A 1 195 ? -7.799 18.325 4.586 1.00 74.50 195 GLN A CA 1
ATOM 1600 C C . GLN A 1 195 ? -8.872 18.332 3.502 1.00 74.50 195 GLN A C 1
ATOM 1602 O O . GLN A 1 195 ? -9.475 19.373 3.229 1.00 74.50 195 GLN A O 1
ATOM 1607 N N . LYS A 1 196 ? -9.124 17.177 2.881 1.00 71.31 196 LYS A N 1
ATOM 1608 C CA . LYS A 1 196 ? -10.158 17.036 1.849 1.00 71.31 196 LYS A CA 1
ATOM 1609 C C . LYS A 1 196 ? -11.069 15.848 2.164 1.00 71.31 196 LYS A C 1
ATOM 1611 O O . LYS A 1 196 ? -10.541 14.773 2.435 1.00 71.31 196 LYS A O 1
ATOM 1616 N N . PRO A 1 197 ? -12.404 15.999 2.107 1.00 73.31 197 PRO A N 1
ATOM 1617 C CA . PRO A 1 197 ? -13.307 14.861 2.209 1.00 73.31 197 PRO A CA 1
ATOM 1618 C C . PRO A 1 197 ? -13.197 14.036 0.924 1.00 73.31 197 PRO A C 1
ATOM 1620 O O . PRO A 1 197 ? -13.490 14.525 -0.171 1.00 73.31 197 PRO A O 1
ATOM 1623 N N . LEU A 1 198 ? -12.706 12.804 1.040 1.00 73.56 198 LEU A N 1
ATOM 1624 C CA . LEU A 1 198 ? -12.578 11.879 -0.081 1.00 73.56 198 LEU A CA 1
ATOM 1625 C C . LEU A 1 198 ? -12.922 10.461 0.354 1.00 73.56 198 LEU A C 1
ATOM 1627 O O . LEU A 1 198 ? -12.581 10.009 1.446 1.00 73.56 198 LEU A O 1
ATOM 1631 N N . LYS A 1 199 ? -13.539 9.721 -0.566 1.00 80.06 199 LYS A N 1
ATOM 1632 C CA . LYS A 1 199 ? -13.732 8.283 -0.425 1.00 80.06 199 LYS A CA 1
ATOM 1633 C C . LYS A 1 199 ? -12.454 7.553 -0.829 1.00 80.06 199 LYS A C 1
ATOM 1635 O O . LYS A 1 199 ? -12.091 7.583 -2.005 1.00 80.06 199 LYS A O 1
ATOM 1640 N N . GLN A 1 200 ? -11.781 6.919 0.125 1.00 87.75 200 GLN A N 1
ATOM 1641 C CA . GLN A 1 200 ? -10.454 6.309 -0.035 1.00 87.75 200 GLN A CA 1
ATOM 1642 C C . GLN A 1 200 ? -10.413 4.880 0.514 1.00 87.75 200 GLN A C 1
ATOM 1644 O O . GLN A 1 200 ? -11.330 4.453 1.220 1.00 87.75 200 GLN A O 1
ATOM 1649 N N . TRP A 1 201 ? -9.368 4.138 0.144 1.00 90.19 201 TRP A N 1
ATOM 1650 C CA . TRP A 1 201 ? -9.078 2.808 0.666 1.00 90.19 201 TRP A CA 1
ATOM 1651 C C . TRP A 1 201 ? -8.165 2.889 1.880 1.00 90.19 201 TRP A C 1
ATOM 1653 O O . TRP A 1 201 ? -7.155 3.595 1.871 1.00 90.19 201 TRP A O 1
ATOM 1663 N N . PHE A 1 202 ? -8.525 2.118 2.895 1.00 84.88 202 PHE A N 1
ATOM 1664 C CA . PHE A 1 202 ? -7.846 2.035 4.173 1.00 84.88 202 PHE A CA 1
ATOM 1665 C C . PHE A 1 202 ? -7.508 0.583 4.488 1.00 84.88 202 PHE A C 1
ATOM 1667 O O . PHE A 1 202 ? -8.268 -0.327 4.145 1.00 84.88 202 PHE A O 1
ATOM 1674 N N . VAL A 1 203 ? -6.393 0.380 5.179 1.00 83.56 203 VAL A N 1
ATOM 1675 C CA . VAL A 1 203 ? -6.063 -0.872 5.859 1.00 83.56 203 VAL A CA 1
ATOM 1676 C C . VAL A 1 203 ? -6.183 -0.639 7.359 1.00 83.56 203 VAL A C 1
ATOM 1678 O O . VAL A 1 203 ? -5.632 0.332 7.877 1.00 83.56 203 VAL A O 1
ATOM 1681 N N . LYS A 1 204 ? -6.890 -1.541 8.048 1.00 73.88 204 LYS A N 1
ATOM 1682 C CA . LYS A 1 204 ? -7.113 -1.524 9.499 1.00 73.88 204 LYS A CA 1
ATOM 1683 C C . LYS A 1 204 ? -5.835 -1.840 10.272 1.00 73.88 204 LYS A C 1
ATOM 1685 O O . LYS A 1 204 ? -5.722 -2.884 10.906 1.00 73.88 204 LYS A O 1
ATOM 1690 N N . THR A 1 205 ? -4.843 -0.966 10.197 1.00 68.88 205 THR A N 1
ATOM 1691 C CA . THR A 1 205 ? -3.598 -1.081 10.964 1.00 68.88 205 THR A CA 1
ATOM 1692 C C . THR A 1 205 ? -3.854 -0.901 12.452 1.00 68.88 205 THR A C 1
ATOM 1694 O O . THR A 1 205 ? -3.191 -1.550 13.261 1.00 68.88 205 THR A O 1
ATOM 1697 N N . SER A 1 206 ? -4.873 -0.113 12.823 1.00 62.97 206 SER A N 1
ATOM 1698 C CA . SER A 1 206 ? -5.289 0.026 14.216 1.00 62.97 206 SER A CA 1
ATOM 1699 C C . SER A 1 206 ? -5.570 -1.332 14.850 1.00 62.97 206 SER A C 1
ATOM 1701 O O . SER A 1 206 ? -5.121 -1.546 15.971 1.00 62.97 206 SER A O 1
ATOM 1703 N N . TYR A 1 207 ? -6.206 -2.268 14.132 1.00 58.16 207 TYR A N 1
ATOM 1704 C CA . TYR A 1 207 ? -6.528 -3.628 14.593 1.00 58.16 207 TYR A CA 1
ATOM 1705 C C . TYR A 1 207 ? -5.308 -4.428 15.077 1.00 58.16 207 TYR A C 1
ATOM 1707 O O . TYR A 1 207 ? -5.429 -5.296 15.943 1.00 58.16 207 TYR A O 1
ATOM 1715 N N . PHE A 1 208 ? -4.128 -4.147 14.522 1.00 53.06 208 PHE A N 1
ATOM 1716 C CA . PHE A 1 208 ? -2.896 -4.891 14.784 1.00 53.06 208 PHE A CA 1
ATOM 1717 C C . PHE A 1 208 ? -1.990 -4.252 15.830 1.00 53.06 208 PHE A C 1
ATOM 1719 O O . PHE A 1 208 ? -0.989 -4.867 16.197 1.00 53.06 208 PHE A O 1
ATOM 1726 N N . ALA A 1 209 ? -2.337 -3.067 16.339 1.00 51.84 209 ALA A N 1
ATOM 1727 C CA . ALA A 1 209 ? -1.445 -2.284 17.186 1.00 51.84 209 ALA A CA 1
ATOM 1728 C C . ALA A 1 209 ? -0.973 -3.033 18.446 1.00 51.84 209 ALA A C 1
ATOM 1730 O O . ALA A 1 209 ? 0.102 -2.714 18.936 1.00 51.84 209 ALA A O 1
ATOM 1731 N N . GLU A 1 210 ? -1.700 -4.052 18.934 1.00 47.06 210 GLU A N 1
ATOM 1732 C CA . GLU A 1 210 ? -1.256 -4.854 20.086 1.00 47.06 210 GLU A CA 1
ATOM 1733 C C . GLU A 1 210 ? -1.851 -6.287 20.167 1.00 47.06 210 GLU A C 1
ATOM 1735 O O . GLU A 1 210 ? -2.054 -6.836 21.255 1.00 47.06 210 GLU A O 1
ATOM 1740 N N . ARG A 1 211 ? -2.098 -6.972 19.038 1.00 41.50 211 ARG A N 1
ATOM 1741 C CA . ARG A 1 211 ? -2.471 -8.405 19.079 1.00 41.50 211 ARG A CA 1
ATOM 1742 C C . ARG A 1 211 ? -1.278 -9.289 19.473 1.00 41.50 211 ARG A C 1
ATOM 1744 O O . ARG A 1 211 ? -0.588 -9.858 18.631 1.00 41.50 211 ARG A O 1
ATOM 1751 N N . LYS A 1 212 ? -1.064 -9.453 20.781 1.00 36.56 212 LYS A N 1
ATOM 1752 C CA . LYS A 1 212 ? -0.424 -10.653 21.343 1.00 36.56 212 LYS A CA 1
ATOM 1753 C C . LYS A 1 212 ? -1.435 -11.805 21.270 1.00 36.56 212 LYS A C 1
ATOM 1755 O O . LYS A 1 212 ? -2.593 -11.613 21.609 1.00 36.56 212 LYS A O 1
ATOM 1760 N N . GLU A 1 213 ? -0.979 -12.951 20.764 1.00 29.62 213 GLU A N 1
ATOM 1761 C CA . GLU A 1 213 ? -1.665 -14.247 20.589 1.00 29.62 213 GLU A CA 1
ATOM 1762 C C . GLU A 1 213 ? -3.076 -14.406 21.220 1.00 29.62 213 GLU A C 1
ATOM 1764 O O . GLU A 1 213 ? -3.231 -14.312 22.435 1.00 29.62 213 GLU A O 1
ATOM 1769 N N . GLY A 1 214 ? -4.079 -14.796 20.410 1.00 37.50 214 GLY A N 1
ATOM 1770 C CA . GLY A 1 214 ? -5.243 -15.565 20.901 1.00 37.50 214 GLY A CA 1
ATOM 1771 C C . GLY A 1 214 ? -6.662 -15.009 20.698 1.00 37.50 214 GLY A C 1
ATOM 1772 O O . GLY A 1 214 ? -7.610 -15.689 21.079 1.00 37.50 214 GLY A O 1
ATOM 1773 N N . GLY A 1 215 ? -6.858 -13.833 20.097 1.00 30.39 215 GLY A N 1
ATOM 1774 C CA . GLY A 1 215 ? -8.204 -13.263 19.910 1.00 30.39 215 GLY A CA 1
ATOM 1775 C C . GLY A 1 215 ? -8.962 -13.833 18.701 1.00 30.39 215 GLY A C 1
ATOM 1776 O O . GLY A 1 215 ? -8.606 -13.552 17.554 1.00 30.39 215 GLY A O 1
ATOM 1777 N N . VAL A 1 216 ? -10.019 -14.609 18.955 1.00 29.08 216 VAL A N 1
ATOM 1778 C CA . VAL A 1 216 ? -11.009 -15.078 17.965 1.00 29.08 216 VAL A CA 1
ATOM 1779 C C . VAL A 1 216 ? -11.739 -13.873 17.351 1.00 29.08 216 VAL A C 1
ATOM 1781 O O . VAL A 1 216 ? -12.031 -12.906 18.044 1.00 29.08 216 VAL A O 1
ATOM 1784 N N . ALA A 1 217 ? -12.006 -13.896 16.043 1.00 36.75 217 ALA A N 1
ATOM 1785 C CA . ALA A 1 217 ? -12.832 -12.884 15.377 1.00 36.75 217 ALA A CA 1
ATOM 1786 C C . ALA A 1 217 ? -14.334 -13.234 15.453 1.00 36.75 217 ALA A C 1
ATOM 1788 O O . ALA A 1 217 ? -14.658 -14.418 15.489 1.00 36.75 217 ALA A O 1
ATOM 1789 N N . TYR A 1 218 ? -15.186 -12.195 15.386 1.00 35.16 218 TYR A N 1
ATOM 1790 C CA . TYR A 1 218 ? -16.567 -12.103 14.844 1.00 35.16 218 TYR A CA 1
ATOM 1791 C C . TYR A 1 218 ? -17.643 -11.538 15.802 1.00 35.16 218 TYR A C 1
ATOM 1793 O O . TYR A 1 218 ? -17.910 -12.123 16.847 1.00 35.16 218 TYR A O 1
ATOM 1801 N N . GLY A 1 219 ? -18.323 -10.451 15.380 1.00 39.41 219 GLY A N 1
ATOM 1802 C CA . GLY A 1 219 ? -19.599 -9.952 15.937 1.00 39.41 219 GLY A CA 1
ATOM 1803 C C . GLY A 1 219 ? -19.911 -8.465 15.655 1.00 39.41 219 GLY A C 1
ATOM 1804 O O . GLY A 1 219 ? -19.010 -7.705 15.299 1.00 39.41 219 GLY A O 1
ATOM 1805 N N . ASP A 1 220 ? -21.189 -8.074 15.809 1.00 58.34 220 ASP A N 1
ATOM 1806 C CA . ASP A 1 220 ? -21.779 -6.718 15.687 1.00 58.34 220 ASP A CA 1
ATOM 1807 C C . ASP A 1 220 ? -21.263 -5.740 16.769 1.00 58.34 220 ASP A C 1
ATOM 1809 O O . ASP A 1 220 ? -22.018 -5.209 17.586 1.00 58.34 220 ASP A O 1
ATOM 1813 N N . PHE A 1 221 ? -19.950 -5.532 16.832 1.00 65.25 221 PHE A N 1
ATOM 1814 C CA . PHE A 1 221 ? -19.321 -4.715 17.866 1.00 65.25 221 PHE A CA 1
ATOM 1815 C C . PHE A 1 221 ? -19.124 -3.267 17.420 1.00 65.25 221 PHE A C 1
ATOM 1817 O O . PHE A 1 221 ? -18.766 -2.983 16.276 1.00 65.25 221 PHE A O 1
ATOM 1824 N N . ILE A 1 222 ? -19.305 -2.344 18.365 1.00 66.81 222 ILE A N 1
ATOM 1825 C CA . ILE A 1 222 ? -18.877 -0.954 18.233 1.00 66.81 222 ILE A CA 1
ATOM 1826 C C . ILE A 1 222 ? -17.511 -0.790 18.899 1.00 66.81 222 ILE A C 1
ATOM 1828 O O . ILE A 1 222 ? -17.365 -0.982 20.105 1.00 66.81 222 ILE A O 1
ATOM 1832 N N . SER A 1 223 ? -16.499 -0.445 18.107 1.00 72.56 223 SER A N 1
ATOM 1833 C CA . SER A 1 223 ? -15.161 -0.161 18.624 1.00 72.56 223 SER A CA 1
ATOM 1834 C C . SER A 1 223 ? -15.133 1.227 19.255 1.00 72.56 223 SER A C 1
ATOM 1836 O O . SER A 1 223 ? -15.478 2.208 18.601 1.00 72.56 223 SER A O 1
ATOM 1838 N N . ILE A 1 224 ? -14.699 1.317 20.512 1.00 75.81 224 ILE A N 1
ATOM 1839 C CA . ILE A 1 224 ? -14.580 2.579 21.250 1.00 75.81 224 ILE A CA 1
ATOM 1840 C C . ILE A 1 224 ? -13.183 2.710 21.849 1.00 75.81 224 ILE A C 1
ATOM 1842 O O . ILE A 1 224 ? -12.623 1.744 22.370 1.00 75.81 224 ILE A O 1
ATOM 1846 N N . TYR A 1 225 ? -12.627 3.918 21.800 1.00 74.56 225 TYR A N 1
ATOM 1847 C CA . TYR A 1 225 ? -11.405 4.237 22.528 1.00 74.56 225 TYR A CA 1
ATOM 1848 C C . TYR A 1 225 ? -11.748 4.649 23.964 1.00 74.56 225 TYR A C 1
ATOM 1850 O O . TYR A 1 225 ? -12.583 5.528 24.183 1.00 74.56 225 TYR A O 1
ATOM 1858 N N . VAL A 1 226 ? -11.060 4.055 24.939 1.00 75.31 226 VAL A N 1
ATOM 1859 C CA . VAL A 1 226 ? -11.085 4.468 26.350 1.00 75.31 226 VAL A CA 1
ATOM 1860 C C . VAL A 1 226 ? -9.670 4.819 26.798 1.00 75.31 226 VAL A C 1
ATOM 1862 O O . VAL A 1 226 ? -8.703 4.206 26.342 1.00 75.31 226 VAL A O 1
ATOM 1865 N N . ARG A 1 227 ? -9.511 5.823 27.671 1.00 74.00 227 ARG A N 1
ATOM 1866 C CA . ARG A 1 227 ? -8.172 6.221 28.150 1.00 74.00 227 ARG A CA 1
ATOM 1867 C C . ARG A 1 227 ? -7.617 5.180 29.108 1.00 74.00 227 ARG A C 1
ATOM 1869 O O . ARG A 1 227 ? -6.413 4.922 29.093 1.00 74.00 227 ARG A O 1
ATOM 1876 N N . LYS A 1 228 ? -8.494 4.609 29.932 1.00 80.44 228 LYS A N 1
ATOM 1877 C CA . LYS A 1 228 ? -8.198 3.495 30.827 1.00 80.44 228 LYS A CA 1
ATOM 1878 C C . LYS A 1 228 ? -9.318 2.461 30.721 1.00 80.44 228 LYS A C 1
ATOM 1880 O O . LYS A 1 228 ? -10.478 2.850 30.614 1.00 80.44 228 LYS A O 1
ATOM 1885 N N . PRO A 1 229 ? -9.015 1.154 30.772 1.00 84.19 229 PRO A N 1
ATOM 1886 C CA . PRO A 1 229 ? -10.049 0.123 30.801 1.00 84.19 229 PRO A CA 1
ATOM 1887 C C . PRO A 1 229 ? -11.098 0.344 31.898 1.00 84.19 229 PRO A C 1
ATOM 1889 O O . PRO A 1 229 ? -12.283 0.160 31.640 1.00 84.19 229 PRO A O 1
ATOM 1892 N N . SER A 1 230 ? -10.698 0.817 33.082 1.00 85.00 230 SER A N 1
ATOM 1893 C CA . SER A 1 230 ? -11.618 1.185 34.169 1.00 85.00 230 SER A CA 1
ATOM 1894 C C . SER A 1 230 ? -12.692 2.218 33.797 1.00 85.00 230 SER A C 1
ATOM 1896 O O . SER A 1 230 ? -13.760 2.187 34.408 1.00 85.00 230 SER A O 1
ATOM 1898 N N . ASP A 1 231 ? -12.503 3.041 32.759 1.00 81.62 231 ASP A N 1
ATOM 1899 C CA . ASP A 1 231 ? -13.518 3.991 32.271 1.00 81.62 231 ASP A CA 1
ATOM 1900 C C . ASP A 1 231 ? -14.815 3.265 31.843 1.00 81.62 231 ASP A C 1
ATOM 1902 O O . ASP A 1 231 ? -15.912 3.818 31.945 1.00 81.62 231 ASP A O 1
ATOM 1906 N N . LEU A 1 232 ? -14.725 1.987 31.438 1.00 84.50 232 LEU A N 1
ATOM 1907 C CA . LEU A 1 232 ? -15.881 1.139 31.110 1.00 84.50 232 LEU A CA 1
ATOM 1908 C C . LEU A 1 232 ? -16.824 0.913 32.299 1.00 84.50 232 LEU A C 1
ATOM 1910 O O . LEU A 1 232 ? -18.017 0.695 32.084 1.00 84.50 232 LEU A O 1
ATOM 1914 N N . LEU A 1 233 ? -16.336 0.988 33.540 1.00 83.94 233 LEU A N 1
ATOM 1915 C CA . LEU A 1 233 ? -17.177 0.886 34.742 1.00 83.94 233 LEU A CA 1
ATOM 1916 C C . LEU A 1 233 ? -18.115 2.078 34.899 1.00 83.94 233 LEU A C 1
ATOM 1918 O O . LEU A 1 233 ? -19.154 1.966 35.547 1.00 83.94 233 LEU A O 1
ATOM 1922 N N . PHE A 1 234 ? -17.734 3.206 34.305 1.00 80.56 234 PHE A N 1
ATOM 1923 C CA . PHE A 1 234 ? -18.390 4.496 34.451 1.00 80.56 234 PHE A CA 1
ATOM 1924 C C . PHE A 1 234 ? -19.062 4.967 33.160 1.00 80.56 234 PHE A C 1
ATOM 1926 O O . PHE A 1 234 ? -19.589 6.077 33.114 1.00 80.56 234 PHE A O 1
ATOM 1933 N N . GLY A 1 235 ? -19.051 4.139 32.113 1.00 80.38 235 GLY A N 1
ATOM 1934 C CA . GLY A 1 235 ? -19.668 4.446 30.831 1.00 80.38 235 GLY A CA 1
ATOM 1935 C C . GLY A 1 235 ? -21.177 4.636 30.957 1.00 80.38 235 GLY A C 1
ATOM 1936 O O . GLY A 1 235 ? -21.876 3.710 31.355 1.00 80.38 235 GLY A O 1
ATOM 1937 N N . ARG A 1 236 ? -21.683 5.820 30.602 1.00 79.81 236 ARG A N 1
ATOM 1938 C CA . ARG A 1 236 ? -23.117 6.164 30.669 1.00 79.81 236 ARG A CA 1
ATOM 1939 C C . ARG A 1 236 ? -23.811 6.059 29.316 1.00 79.81 236 ARG A C 1
ATOM 1941 O O . ARG A 1 236 ? -24.965 5.661 29.248 1.00 79.81 236 ARG A O 1
ATOM 1948 N N . LEU A 1 237 ? -23.108 6.410 28.243 1.00 80.62 237 LEU A N 1
ATOM 1949 C CA . LEU A 1 237 ? -23.610 6.372 26.870 1.00 80.62 237 LEU A CA 1
ATOM 1950 C C . LEU A 1 237 ? -22.439 6.277 25.888 1.00 80.62 237 LEU A C 1
ATOM 1952 O O . LEU A 1 237 ? -21.290 6.549 26.254 1.00 80.62 237 LEU A O 1
ATOM 1956 N N . ILE A 1 238 ? -22.739 5.927 24.640 1.00 83.69 238 ILE A N 1
ATOM 1957 C CA . ILE A 1 238 ? -21.773 5.980 23.541 1.00 83.69 238 ILE A CA 1
ATOM 1958 C C . ILE A 1 238 ? -22.200 7.076 22.572 1.00 83.69 238 ILE A C 1
ATOM 1960 O O . ILE A 1 238 ? -23.332 7.063 22.090 1.00 83.69 238 ILE A O 1
ATOM 1964 N N . ILE A 1 239 ? -21.299 8.014 22.278 1.00 81.06 239 ILE A N 1
ATOM 1965 C CA . ILE A 1 239 ? -21.512 8.976 21.193 1.00 81.06 239 ILE A CA 1
ATOM 1966 C C . ILE A 1 239 ? -20.835 8.487 19.918 1.00 81.06 239 ILE A C 1
ATOM 1968 O O . ILE A 1 239 ? -19.727 7.960 19.964 1.00 81.06 239 ILE A O 1
ATOM 1972 N N . VAL A 1 240 ? -21.488 8.688 18.780 1.00 77.69 240 VAL A N 1
ATOM 1973 C CA . VAL A 1 240 ? -20.963 8.384 17.447 1.00 77.69 240 VAL A CA 1
ATOM 1974 C C . VAL A 1 240 ? -21.056 9.609 16.547 1.00 77.69 240 VAL A C 1
ATOM 1976 O O . VAL A 1 240 ? -21.915 10.477 16.747 1.00 77.69 240 VAL A O 1
ATOM 1979 N N . ARG A 1 241 ? -20.161 9.699 15.563 1.00 76.94 241 ARG A N 1
ATOM 1980 C CA . ARG A 1 241 ? -20.197 10.777 14.568 1.00 76.94 241 ARG A CA 1
ATOM 1981 C C . ARG A 1 241 ? -21.470 10.719 13.714 1.00 76.94 241 ARG A C 1
ATOM 1983 O O . ARG A 1 241 ? -22.028 9.632 13.528 1.00 76.94 241 ARG A O 1
ATOM 1990 N N . PRO A 1 242 ? -21.898 11.837 13.098 1.00 75.12 242 PRO A N 1
ATOM 1991 C CA . PRO A 1 242 ? -23.045 11.838 12.192 1.00 75.12 242 PRO A CA 1
ATOM 1992 C C . PRO A 1 242 ? -22.866 10.898 10.994 1.00 75.12 242 PRO A C 1
ATOM 1994 O O . PRO A 1 242 ? -23.850 10.379 10.479 1.00 75.12 242 PRO A O 1
ATOM 1997 N N . GLN A 1 243 ? -21.627 10.647 10.563 1.00 68.75 243 GLN A N 1
ATOM 1998 C CA . GLN A 1 243 ? -21.306 9.777 9.427 1.00 68.75 243 GLN A CA 1
ATOM 1999 C C . GLN A 1 243 ? -21.025 8.317 9.835 1.00 68.75 243 GLN A C 1
ATOM 2001 O O . GLN A 1 243 ? -20.714 7.496 8.974 1.00 68.75 243 GLN A O 1
ATOM 2006 N N . HIS A 1 244 ? -21.140 7.970 11.122 1.00 70.19 244 HIS A N 1
ATOM 2007 C CA . HIS A 1 244 ? -20.903 6.609 11.605 1.00 70.19 244 HIS A CA 1
ATOM 2008 C C . HIS A 1 244 ? -21.899 5.613 10.983 1.00 70.19 244 HIS A C 1
ATOM 2010 O O . HIS A 1 244 ? -23.077 5.928 10.823 1.00 70.19 244 HIS A O 1
ATOM 2016 N N . ILE A 1 245 ? -21.461 4.378 10.698 1.00 64.50 245 ILE A N 1
ATOM 2017 C CA . ILE A 1 245 ? -22.274 3.340 10.024 1.00 64.50 245 ILE A CA 1
ATOM 2018 C C . ILE A 1 245 ? -23.604 3.027 10.734 1.00 64.50 245 ILE A C 1
ATOM 2020 O O . ILE A 1 245 ? -24.573 2.625 10.094 1.00 64.50 245 ILE A O 1
ATOM 2024 N N . LEU A 1 246 ? -23.661 3.243 12.050 1.00 66.75 246 LEU A N 1
ATOM 2025 C CA . LEU A 1 246 ? -24.870 3.058 12.860 1.00 66.75 246 LEU A CA 1
ATOM 2026 C C . LEU A 1 246 ? -25.920 4.164 12.656 1.00 66.75 246 LEU A C 1
ATOM 2028 O O . LEU A 1 246 ? -27.092 3.937 12.946 1.00 66.75 246 LEU A O 1
ATOM 2032 N N . ASN A 1 247 ? -25.544 5.332 12.122 1.00 69.69 247 ASN A N 1
ATOM 2033 C CA . ASN A 1 247 ? -26.479 6.390 11.733 1.00 69.69 247 ASN A CA 1
ATOM 2034 C C . ASN A 1 247 ? -26.979 6.165 10.291 1.00 69.69 247 ASN A C 1
ATOM 2036 O O . ASN A 1 247 ? -26.695 6.935 9.371 1.00 69.69 247 ASN A O 1
ATOM 2040 N N . VAL A 1 248 ? -27.693 5.057 10.070 1.00 58.59 248 VAL A N 1
ATOM 2041 C CA . VAL A 1 248 ? -28.222 4.683 8.746 1.00 58.59 248 VAL A CA 1
ATOM 2042 C C . VAL A 1 248 ? -29.205 5.752 8.240 1.00 58.59 248 VAL A C 1
ATOM 2044 O O . VAL A 1 248 ? -29.994 6.302 9.010 1.00 58.59 248 VAL A O 1
ATOM 2047 N N . LYS A 1 249 ? -29.154 6.042 6.926 1.00 46.72 249 LYS A N 1
ATOM 2048 C CA . LYS A 1 249 ? -29.957 7.062 6.220 1.00 46.72 249 LYS A CA 1
ATOM 2049 C C . LYS A 1 249 ? -31.410 7.118 6.721 1.00 46.72 249 LYS A C 1
ATOM 2051 O O . LYS A 1 249 ? -32.225 6.287 6.329 1.00 46.72 249 LYS A O 1
ATOM 2056 N N . GLY A 1 250 ? -31.722 8.138 7.523 1.00 45.06 250 GLY A N 1
ATOM 2057 C CA . GLY A 1 250 ? -33.084 8.444 7.975 1.00 45.06 250 GLY A CA 1
ATOM 2058 C C . GLY A 1 250 ? -33.255 8.699 9.475 1.00 45.06 250 GLY A C 1
ATOM 2059 O O . GLY A 1 250 ? -34.302 9.215 9.846 1.00 45.06 250 GLY A O 1
ATOM 2060 N N . LEU A 1 251 ? -32.265 8.395 10.327 1.00 49.53 251 LEU A N 1
ATOM 2061 C CA . LEU A 1 251 ? -32.393 8.616 11.779 1.00 49.53 251 LEU A CA 1
ATOM 2062 C C . LEU A 1 251 ? -32.014 10.035 12.227 1.00 49.53 251 LEU A C 1
ATOM 2064 O O . LEU A 1 251 ? -32.730 10.609 13.041 1.00 49.53 251 LEU A O 1
ATOM 2068 N N . SER A 1 252 ? -30.953 10.640 11.680 1.00 51.81 252 SER A N 1
ATOM 2069 C CA . SER A 1 252 ? -30.654 12.055 11.944 1.00 51.81 252 SER A CA 1
ATOM 2070 C C . SER A 1 252 ? -29.729 12.665 10.881 1.00 51.81 252 SER A C 1
ATOM 2072 O O . SER A 1 252 ? -28.581 12.231 10.762 1.00 51.81 252 SER A O 1
ATOM 2074 N N . PRO A 1 253 ? -30.191 13.645 10.076 1.00 50.41 253 PRO A N 1
ATOM 2075 C CA . PRO A 1 253 ? -29.402 14.198 8.970 1.00 50.41 253 PRO A CA 1
ATOM 2076 C C . PRO A 1 253 ? -28.258 15.110 9.428 1.00 50.41 253 PRO A C 1
ATOM 2078 O O . PRO A 1 253 ? -27.253 15.204 8.736 1.00 50.41 253 PRO A O 1
ATOM 2081 N N . THR A 1 254 ? -28.409 15.767 10.581 1.00 51.84 254 THR A N 1
ATOM 2082 C CA . THR A 1 254 ? -27.437 16.680 11.200 1.00 51.84 254 THR A CA 1
ATOM 2083 C C . THR A 1 254 ? -27.936 17.025 12.605 1.00 51.84 254 THR A C 1
ATOM 2085 O O . THR A 1 254 ? -28.998 17.637 12.724 1.00 51.84 254 THR A O 1
ATOM 2088 N N . GLY A 1 255 ? -27.189 16.686 13.658 1.00 57.16 255 GLY A N 1
ATOM 2089 C CA . GLY A 1 255 ? -27.484 17.149 15.019 1.00 57.16 255 GLY A CA 1
ATOM 2090 C C . GLY A 1 255 ? -27.416 16.083 16.111 1.00 57.16 255 GLY A C 1
ATOM 2091 O O . GLY A 1 255 ? -27.159 14.909 15.856 1.00 57.16 255 GLY A O 1
ATOM 2092 N N . TYR A 1 256 ? -27.630 16.549 17.342 1.00 67.25 256 TYR A N 1
ATOM 2093 C CA . TYR A 1 256 ? -27.618 15.759 18.570 1.00 67.25 256 TYR A CA 1
ATOM 2094 C C . TYR A 1 256 ? -28.909 14.933 18.680 1.00 67.25 256 TYR A C 1
ATOM 2096 O O . TYR A 1 256 ? -29.989 15.508 18.803 1.00 67.25 256 TYR A O 1
ATOM 2104 N N . SER A 1 257 ? -28.830 13.600 18.617 1.00 74.94 257 SER A N 1
ATOM 2105 C CA . SER A 1 257 ? -30.029 12.743 18.715 1.00 74.94 257 SER A CA 1
ATOM 2106 C C . SER A 1 257 ? -29.728 11.306 19.148 1.00 74.94 257 SER A C 1
ATOM 2108 O O . SER A 1 257 ? -28.690 10.749 18.796 1.00 74.94 257 SER A O 1
ATOM 2110 N N . LEU A 1 258 ? -30.660 10.689 19.880 1.00 76.19 258 LEU A N 1
ATOM 2111 C CA . LEU A 1 258 ? -30.629 9.261 20.212 1.00 76.19 258 LEU A CA 1
ATOM 2112 C C . LEU A 1 258 ? -30.984 8.418 18.982 1.00 76.19 258 LEU A C 1
ATOM 2114 O O . LEU A 1 258 ? -31.997 8.673 18.335 1.00 76.19 258 LEU A O 1
ATOM 2118 N N . LEU A 1 259 ? -30.203 7.372 18.707 1.00 72.44 259 LEU A N 1
ATOM 2119 C CA . LEU A 1 259 ? -30.441 6.479 17.563 1.00 72.44 259 LEU A CA 1
ATOM 2120 C C . LEU A 1 259 ? -31.489 5.389 17.827 1.00 72.44 259 LEU A C 1
ATOM 2122 O O . LEU A 1 259 ? -31.797 4.611 16.931 1.00 72.44 259 LEU A O 1
ATOM 2126 N N . GLY A 1 260 ? -31.998 5.277 19.059 1.00 72.75 260 GLY A N 1
ATOM 2127 C CA . GLY A 1 260 ? -32.838 4.144 19.472 1.00 72.75 260 GLY A CA 1
ATOM 2128 C C . GLY A 1 260 ? -32.091 2.801 19.491 1.00 72.75 260 GLY A C 1
ATOM 2129 O O . GLY A 1 260 ? -32.710 1.752 19.642 1.00 72.75 260 GLY A O 1
ATOM 2130 N N . LEU A 1 261 ? -30.764 2.836 19.342 1.00 78.25 261 LEU A N 1
ATOM 2131 C CA . LEU A 1 261 ? -29.865 1.695 19.443 1.00 78.25 261 LEU A CA 1
ATOM 2132 C C . LEU A 1 261 ? -29.198 1.691 20.814 1.00 78.25 261 LEU A C 1
ATOM 2134 O O . LEU A 1 261 ? -28.914 2.749 21.379 1.00 78.25 261 LEU A O 1
ATOM 2138 N N . ASN A 1 262 ? -28.893 0.496 21.308 1.00 82.31 262 ASN A N 1
ATOM 2139 C CA . ASN A 1 262 ? -28.127 0.321 22.528 1.00 82.31 262 ASN A CA 1
ATOM 2140 C C . ASN A 1 262 ? -26.936 -0.607 22.290 1.00 82.31 262 ASN A C 1
ATOM 2142 O O . ASN A 1 262 ? -27.058 -1.608 21.587 1.00 82.31 262 ASN A O 1
ATOM 2146 N N . ALA A 1 263 ? -25.807 -0.288 22.913 1.00 82.50 263 ALA A N 1
ATOM 2147 C CA . ALA A 1 263 ? -24.630 -1.137 22.984 1.00 82.50 263 ALA A CA 1
ATOM 2148 C C . ALA A 1 263 ? -24.563 -1.814 24.354 1.00 82.50 263 ALA A C 1
ATOM 2150 O O . ALA A 1 263 ? -24.789 -1.181 25.383 1.00 82.50 263 ALA A O 1
ATOM 2151 N N . TRP A 1 264 ? -24.227 -3.096 24.394 1.00 85.56 264 TRP A N 1
ATOM 2152 C CA . TRP A 1 264 ? -24.062 -3.809 25.655 1.00 85.56 264 TRP A CA 1
ATOM 2153 C C . TRP A 1 264 ? -22.640 -3.630 26.205 1.00 85.56 264 TRP A C 1
ATOM 2155 O O . TRP A 1 264 ? -21.662 -3.849 25.493 1.00 85.56 264 TRP A O 1
ATOM 2165 N N . ASN A 1 265 ? -22.519 -3.228 27.471 1.00 86.00 265 ASN A N 1
ATOM 2166 C CA . ASN A 1 265 ? -21.239 -3.088 28.160 1.00 86.00 265 ASN A CA 1
ATOM 2167 C C . ASN A 1 265 ? -20.853 -4.423 28.826 1.00 86.00 265 ASN A C 1
ATOM 2169 O O . ASN A 1 265 ? -21.516 -4.820 29.789 1.00 86.00 265 ASN A O 1
ATOM 2173 N N . PRO A 1 266 ? -19.769 -5.094 28.392 1.00 81.50 266 PRO A N 1
ATOM 2174 C CA . PRO A 1 266 ? -19.411 -6.426 28.883 1.00 81.50 266 PRO A CA 1
ATOM 2175 C C . PRO A 1 266 ? -18.951 -6.453 30.345 1.00 81.50 266 PRO A C 1
ATOM 2177 O O . PRO A 1 266 ? -18.960 -7.503 30.982 1.00 81.50 266 PRO A O 1
ATOM 2180 N N . VAL A 1 267 ? -18.552 -5.305 30.894 1.00 84.44 267 VAL A N 1
ATOM 2181 C CA . VAL A 1 267 ? -17.995 -5.196 32.247 1.00 84.44 267 VAL A CA 1
ATOM 2182 C C . VAL A 1 267 ? -19.107 -5.008 33.271 1.00 84.44 267 VAL A C 1
ATOM 2184 O O . VAL A 1 267 ? -19.143 -5.693 34.288 1.00 84.44 267 VAL A O 1
ATOM 2187 N N . THR A 1 268 ? -20.027 -4.084 32.991 1.00 83.62 268 THR A N 1
ATOM 2188 C CA . THR A 1 268 ? -21.135 -3.733 33.896 1.00 83.62 268 THR A CA 1
ATOM 2189 C C . THR A 1 268 ? -22.427 -4.486 33.580 1.00 83.62 268 THR A C 1
ATOM 2191 O O . THR A 1 268 ? -23.378 -4.409 34.354 1.00 83.62 268 THR A O 1
ATOM 2194 N N . GLN A 1 269 ? -22.473 -5.192 32.444 1.00 83.75 269 GLN A N 1
ATOM 2195 C CA . GLN A 1 269 ? -23.651 -5.863 31.883 1.00 83.75 269 GLN A CA 1
ATOM 2196 C C . GLN A 1 269 ? -24.837 -4.920 31.621 1.00 83.75 269 GLN A C 1
ATOM 2198 O O . GLN A 1 269 ? -25.974 -5.369 31.465 1.00 83.75 269 GLN A O 1
ATOM 2203 N N . ARG A 1 270 ? -24.585 -3.606 31.558 1.00 83.25 270 ARG A N 1
ATOM 2204 C CA . ARG A 1 270 ? -25.600 -2.589 31.273 1.00 83.25 270 ARG A CA 1
ATOM 2205 C C . ARG A 1 270 ? -25.732 -2.331 29.778 1.00 83.25 270 ARG A C 1
ATOM 2207 O O . ARG A 1 270 ? -24.782 -2.456 29.011 1.00 83.25 270 ARG A O 1
ATOM 2214 N N . SER A 1 271 ? -26.930 -1.919 29.393 1.00 83.38 271 SER A N 1
ATOM 2215 C CA . SER A 1 271 ? -27.241 -1.421 28.060 1.00 83.38 271 SER A CA 1
ATOM 2216 C C . SER A 1 271 ? -26.955 0.081 28.012 1.00 83.38 271 SER A C 1
ATOM 2218 O O . SER A 1 271 ? -27.549 0.835 28.778 1.00 83.38 271 SER A O 1
ATOM 2220 N N . LEU A 1 272 ? -26.042 0.508 27.143 1.00 83.62 272 LEU A N 1
ATOM 2221 C CA . LEU A 1 272 ? -25.659 1.902 26.938 1.00 83.62 272 LEU A CA 1
ATOM 2222 C C . LEU A 1 272 ? -26.359 2.462 25.694 1.00 83.62 272 LEU A C 1
ATOM 2224 O O . LEU A 1 272 ? -26.193 1.892 24.613 1.00 83.62 272 LEU A O 1
ATOM 2228 N N . PRO A 1 273 ? -27.096 3.577 25.795 1.00 83.12 273 PRO A N 1
ATOM 2229 C CA . PRO A 1 273 ? -27.713 4.195 24.630 1.00 83.12 273 PRO A CA 1
ATOM 2230 C C . PRO A 1 273 ? -26.657 4.765 23.677 1.00 83.12 273 PRO A C 1
ATOM 2232 O O . PRO A 1 273 ? -25.631 5.303 24.108 1.00 83.12 273 PRO A O 1
ATOM 2235 N N . ILE A 1 274 ? -26.929 4.662 22.373 1.00 81.81 274 ILE A N 1
ATOM 2236 C CA . ILE A 1 274 ? -26.085 5.226 21.316 1.00 81.81 274 ILE A CA 1
ATOM 2237 C C . ILE A 1 274 ? -26.678 6.552 20.838 1.00 81.81 274 ILE A C 1
ATOM 2239 O O . ILE A 1 274 ? -27.852 6.648 20.461 1.00 81.81 274 ILE A O 1
ATOM 2243 N N . PHE A 1 275 ? -25.838 7.578 20.839 1.00 81.38 275 PHE A N 1
ATOM 2244 C CA . PHE A 1 275 ? -26.203 8.958 20.566 1.00 81.38 275 PHE A CA 1
ATOM 2245 C C . PHE A 1 275 ? -25.352 9.521 19.424 1.00 81.38 275 PHE A C 1
ATOM 2247 O O . PHE A 1 275 ? -24.142 9.333 19.402 1.00 81.38 275 PHE A O 1
ATOM 2254 N N . VAL A 1 276 ? -25.948 10.240 18.478 1.00 80.62 276 VAL A N 1
ATOM 2255 C CA . VAL A 1 276 ? -25.194 10.978 17.453 1.00 80.62 276 VAL A CA 1
ATOM 2256 C C . VAL A 1 276 ? -24.846 12.353 17.994 1.00 80.62 276 VAL A C 1
ATOM 2258 O O . VAL A 1 276 ? -25.742 13.075 18.421 1.00 80.62 276 VAL A O 1
ATOM 2261 N N . ALA A 1 277 ? -23.570 12.729 17.953 1.00 78.12 277 ALA A N 1
ATOM 2262 C CA . ALA A 1 277 ? -23.095 14.055 18.345 1.00 78.12 277 ALA A CA 1
ATOM 2263 C C . ALA A 1 277 ? -22.433 14.774 17.161 1.00 78.12 277 ALA A C 1
ATOM 2265 O O . ALA A 1 277 ? -22.050 14.143 16.180 1.00 78.12 277 ALA A O 1
ATOM 2266 N N . ALA A 1 278 ? -22.299 16.100 17.234 1.00 75.50 278 ALA A N 1
ATOM 2267 C CA . ALA A 1 278 ? -21.632 16.875 16.185 1.00 75.50 278 ALA A CA 1
ATOM 2268 C C . ALA A 1 278 ? -20.142 16.504 16.055 1.00 75.50 278 ALA A C 1
ATOM 2270 O O . ALA A 1 278 ? -19.501 16.164 17.048 1.00 75.50 278 ALA A O 1
ATOM 2271 N N . ASP A 1 279 ? -19.562 16.665 14.861 1.00 71.31 279 ASP A N 1
ATOM 2272 C CA . ASP A 1 279 ? -18.149 16.338 14.593 1.00 71.31 279 ASP A CA 1
ATOM 2273 C C . ASP A 1 279 ? -17.152 17.069 15.507 1.00 71.31 279 ASP A C 1
ATOM 2275 O O . ASP A 1 279 ? -16.076 16.549 15.785 1.00 71.31 279 ASP A O 1
ATOM 2279 N N . SER A 1 280 ? -17.528 18.235 16.043 1.00 70.69 280 SER A N 1
ATOM 2280 C CA . SER A 1 280 ? -16.738 18.994 17.021 1.00 70.69 280 SER A CA 1
ATOM 2281 C C . SER A 1 280 ? -16.515 18.273 18.356 1.00 70.69 280 SER A C 1
ATOM 2283 O O . SER A 1 280 ? -15.724 18.748 19.170 1.00 70.69 280 SER A O 1
ATOM 2285 N N . CYS A 1 281 ? -17.246 17.184 18.614 1.00 68.31 281 CYS A N 1
ATOM 2286 C CA . CYS A 1 281 ? -17.160 16.385 19.839 1.00 68.31 281 CYS A CA 1
ATOM 2287 C C . CYS A 1 281 ? -16.093 15.286 19.769 1.00 68.31 281 CYS A C 1
ATOM 2289 O O . CYS A 1 281 ? -15.946 14.535 20.727 1.00 68.31 281 CYS A O 1
ATOM 2291 N N . PHE A 1 282 ? -15.394 15.145 18.645 1.00 69.44 282 PHE A N 1
ATOM 2292 C CA . PHE A 1 282 ? -14.483 14.035 18.393 1.00 69.44 282 PHE A CA 1
ATOM 2293 C C . PHE A 1 282 ? -13.111 14.559 17.974 1.00 69.44 282 PHE A C 1
ATOM 2295 O O . PHE A 1 282 ? -13.010 15.544 17.239 1.00 69.44 282 PHE A O 1
ATOM 2302 N N . LEU A 1 283 ? -12.048 13.870 18.388 1.00 64.19 283 LEU A N 1
ATOM 2303 C CA . LEU A 1 283 ? -10.723 14.068 17.799 1.00 64.19 283 LEU A CA 1
ATOM 2304 C C . LEU A 1 283 ? -10.670 13.376 16.426 1.00 64.19 283 LEU A C 1
ATOM 2306 O O . LEU A 1 283 ? -11.394 12.409 16.196 1.00 64.19 283 LEU A O 1
ATOM 2310 N N . ASP A 1 284 ? -9.828 13.861 15.505 1.00 53.38 284 ASP A N 1
ATOM 2311 C CA . ASP A 1 284 ? -9.829 13.513 14.064 1.00 53.38 284 ASP A CA 1
ATOM 2312 C C . ASP A 1 284 ? -9.747 12.012 13.694 1.00 53.38 284 ASP A C 1
ATOM 2314 O O . ASP A 1 284 ? -9.802 11.674 12.514 1.00 53.38 284 ASP A O 1
ATOM 2318 N N . SER A 1 285 ? -9.519 11.113 14.646 1.00 55.94 285 SER A N 1
ATOM 2319 C CA . SER A 1 285 ? -9.389 9.658 14.466 1.00 55.94 285 SER A CA 1
ATOM 2320 C C . SER A 1 285 ? -10.491 8.844 15.154 1.00 55.94 285 SER A C 1
ATOM 2322 O O . SER A 1 285 ? -10.535 7.631 14.981 1.00 55.94 285 SER A O 1
ATOM 2324 N N . GLU A 1 286 ? -11.344 9.472 15.967 1.00 67.62 286 GLU A N 1
ATOM 2325 C CA . GLU A 1 286 ? -12.356 8.787 16.774 1.00 67.62 286 GLU A CA 1
ATOM 2326 C C . GLU A 1 286 ? -13.717 8.852 16.078 1.00 67.62 286 GLU A C 1
ATOM 2328 O O . GLU A 1 286 ? -14.248 9.943 15.886 1.00 67.62 286 GLU A O 1
ATOM 2333 N N . ASP A 1 287 ? -14.303 7.702 15.744 1.00 68.38 287 ASP A N 1
ATOM 2334 C CA . ASP A 1 287 ? -15.644 7.632 15.137 1.00 68.38 287 ASP A CA 1
ATOM 2335 C C . ASP A 1 287 ? -16.750 7.329 16.168 1.00 68.38 287 ASP A C 1
ATOM 2337 O O . ASP A 1 287 ? -17.929 7.625 15.935 1.00 68.38 287 ASP A O 1
ATOM 2341 N N . ALA A 1 288 ? -16.361 6.781 17.325 1.00 76.00 288 ALA A N 1
ATOM 2342 C CA . ALA A 1 288 ? -17.212 6.490 18.472 1.00 76.00 288 ALA A CA 1
ATOM 2343 C C . ALA A 1 288 ? -16.448 6.685 19.795 1.00 76.00 288 ALA A C 1
ATOM 2345 O O . ALA A 1 288 ? -15.264 6.355 19.899 1.00 76.00 288 ALA A O 1
ATOM 2346 N N . LEU A 1 289 ? -17.128 7.205 20.818 1.00 78.44 289 LEU A N 1
ATOM 2347 C CA . LEU A 1 289 ? -16.546 7.533 22.120 1.00 78.44 289 LEU A CA 1
ATOM 2348 C C . LEU A 1 289 ? -17.429 7.053 23.271 1.00 78.44 289 LEU A C 1
ATOM 2350 O O . LEU A 1 289 ? -18.647 7.245 23.260 1.00 78.44 289 LEU A O 1
ATOM 2354 N N . LEU A 1 290 ? -16.792 6.493 24.301 1.00 81.62 290 LEU A N 1
ATOM 2355 C CA . LEU A 1 290 ? -17.442 6.241 25.581 1.00 81.62 290 LEU A CA 1
ATOM 2356 C C . LEU A 1 290 ? -17.510 7.533 26.391 1.00 81.62 290 LEU A C 1
ATOM 2358 O O . LEU A 1 290 ? -16.489 8.166 26.653 1.00 81.62 290 LEU A O 1
ATOM 2362 N N . VAL A 1 291 ? -18.699 7.880 26.865 1.00 79.25 291 VAL A N 1
ATOM 2363 C CA . VAL A 1 291 ? -18.872 8.984 27.807 1.00 79.25 291 VAL A CA 1
ATOM 2364 C C . VAL A 1 291 ? -18.869 8.420 29.226 1.00 79.25 291 VAL A C 1
ATOM 2366 O O . VAL A 1 291 ? -19.857 7.832 29.671 1.00 79.25 291 VAL A O 1
ATOM 2369 N N . ALA A 1 292 ? -17.739 8.588 29.916 1.00 73.25 292 ALA A N 1
ATOM 2370 C CA . ALA A 1 292 ? -17.523 8.179 31.305 1.00 73.25 292 ALA A CA 1
ATOM 2371 C C . ALA A 1 292 ? -17.530 9.383 32.267 1.00 73.25 292 ALA A C 1
ATOM 2373 O O . ALA A 1 292 ? -17.303 10.528 31.862 1.00 73.25 292 ALA A O 1
ATOM 2374 N N . SER A 1 293 ? -17.813 9.136 33.550 1.00 60.94 293 SER A N 1
ATOM 2375 C CA . SER A 1 293 ? -17.999 10.183 34.565 1.00 60.94 293 SER A CA 1
ATOM 2376 C C . SER A 1 293 ? -16.726 10.940 34.953 1.00 60.94 293 SER A C 1
ATOM 2378 O O . SER A 1 293 ? -16.835 11.998 35.566 1.00 60.94 293 SER A O 1
ATOM 2380 N N . ASP A 1 294 ? -15.534 10.497 34.557 1.00 60.59 294 ASP A N 1
ATOM 2381 C CA . ASP A 1 294 ? -14.252 11.143 34.870 1.00 60.59 294 ASP A CA 1
ATOM 2382 C C . ASP A 1 294 ? -13.651 11.947 33.695 1.00 60.59 294 ASP A C 1
ATOM 2384 O O . ASP A 1 294 ? -12.618 12.607 33.847 1.00 60.59 294 ASP A O 1
ATOM 2388 N N . ASP A 1 295 ? -14.296 11.956 32.522 1.00 64.06 295 ASP A N 1
ATOM 2389 C CA . ASP A 1 295 ? -13.839 12.739 31.375 1.00 64.06 295 ASP A CA 1
ATOM 2390 C C . ASP A 1 295 ? -14.526 14.104 31.306 1.00 64.06 295 ASP A C 1
ATOM 2392 O O . ASP A 1 295 ? -15.668 14.228 30.861 1.00 64.06 295 ASP A O 1
ATOM 2396 N N . SER A 1 296 ? -13.815 15.155 31.727 1.00 59.69 296 SER A N 1
ATOM 2397 C CA . SER A 1 296 ? -14.314 16.539 31.734 1.00 59.69 296 SER A CA 1
ATOM 2398 C C . SER A 1 296 ? -14.825 17.006 30.367 1.00 59.69 296 SER A C 1
ATOM 2400 O O . SER A 1 296 ? -15.757 17.809 30.303 1.00 59.69 296 SER A O 1
ATOM 2402 N N . TYR A 1 297 ? -14.257 16.474 29.282 1.00 61.59 297 TYR A N 1
ATOM 2403 C CA . TYR A 1 297 ? -14.671 16.764 27.913 1.00 61.59 297 TYR A CA 1
ATOM 2404 C C . TYR A 1 297 ? -16.021 16.110 27.568 1.00 61.59 297 TYR A C 1
ATOM 2406 O O . TYR A 1 297 ? -16.907 16.761 27.013 1.00 61.59 297 TYR A O 1
ATOM 2414 N N . CYS A 1 298 ? -16.224 14.854 27.974 1.00 60.75 298 CYS A N 1
ATOM 2415 C CA . CYS A 1 298 ? -17.448 14.099 27.702 1.00 60.75 298 CYS A CA 1
ATOM 2416 C C . CYS A 1 298 ? -18.596 14.426 28.682 1.00 60.75 298 CYS A C 1
ATOM 2418 O O . CYS A 1 298 ? -19.771 14.344 28.317 1.00 60.75 298 CYS A O 1
ATOM 2420 N N . GLN A 1 299 ? -18.284 14.869 29.908 1.00 61.22 299 GLN A N 1
ATOM 2421 C CA . GLN A 1 299 ? -19.271 15.242 30.932 1.00 61.22 299 GLN A CA 1
ATOM 2422 C C . GLN A 1 299 ? -20.239 16.346 30.488 1.00 61.22 299 GLN A C 1
ATOM 2424 O O . GLN A 1 299 ? -21.394 16.340 30.920 1.00 61.22 299 GLN A O 1
ATOM 2429 N N . LYS A 1 300 ? -19.789 17.300 29.658 1.00 64.31 300 LYS A N 1
ATOM 2430 C CA . LYS A 1 300 ? -20.662 18.360 29.128 1.00 64.31 300 LYS A CA 1
ATOM 2431 C C . LYS A 1 300 ? -21.841 17.746 28.370 1.00 64.31 300 LYS A C 1
ATOM 2433 O O . LYS A 1 300 ? -22.986 18.090 28.641 1.00 64.31 300 LYS A O 1
ATOM 2438 N N . TYR A 1 301 ? -21.553 16.781 27.500 1.00 62.97 301 TYR A N 1
ATOM 2439 C CA . TYR A 1 301 ? -22.557 16.103 26.686 1.00 62.97 301 TYR A CA 1
ATOM 2440 C C . TYR A 1 301 ? -23.445 15.172 27.529 1.00 62.97 301 TYR A C 1
ATOM 2442 O O . TYR A 1 301 ? -24.659 15.157 27.346 1.00 62.97 301 TYR A O 1
ATOM 2450 N N . ALA A 1 302 ? -22.887 14.474 28.526 1.00 61.09 302 ALA A N 1
ATOM 2451 C CA . ALA A 1 302 ? -23.685 13.665 29.456 1.00 61.09 302 ALA A CA 1
ATOM 2452 C C . ALA A 1 302 ? -24.718 14.500 30.234 1.00 61.09 302 ALA A C 1
ATOM 2454 O O . ALA A 1 302 ? -25.871 14.097 30.366 1.00 61.09 302 ALA A O 1
ATOM 2455 N N . LYS A 1 303 ? -24.313 15.669 30.750 1.00 64.62 303 LYS A N 1
ATOM 2456 C CA . LYS A 1 303 ? -25.189 16.562 31.528 1.00 64.62 303 LYS A CA 1
ATOM 2457 C C . LYS A 1 303 ? -26.265 17.226 30.671 1.00 64.62 303 LYS A C 1
ATOM 2459 O O . LYS A 1 303 ? -27.371 17.428 31.156 1.00 64.62 303 LYS A O 1
ATOM 2464 N N . GLU A 1 304 ? -25.933 17.577 29.433 1.00 64.69 304 GLU A N 1
ATOM 2465 C CA . GLU A 1 304 ? -26.837 18.280 28.520 1.00 64.69 304 GLU A CA 1
ATOM 2466 C C . GLU A 1 304 ? -27.906 17.349 27.930 1.00 64.69 304 GLU A C 1
ATOM 2468 O O . GLU A 1 304 ? -29.070 17.737 27.847 1.00 64.69 304 GLU A O 1
ATOM 2473 N N . TYR A 1 305 ? -27.539 16.112 27.577 1.00 63.06 305 TYR A N 1
ATOM 2474 C CA . TYR A 1 305 ? -28.418 15.219 26.813 1.00 63.06 305 TYR A CA 1
ATOM 2475 C C . TYR A 1 305 ? -29.009 14.054 27.624 1.00 63.06 305 TYR A C 1
ATOM 2477 O O . TYR A 1 305 ? -30.063 13.547 27.247 1.00 63.06 305 TYR A O 1
ATOM 2485 N N . LEU A 1 306 ? -28.396 13.649 28.748 1.00 62.38 306 LEU A N 1
ATOM 2486 C CA . LEU A 1 306 ? -28.910 12.601 29.650 1.00 62.38 306 LEU A CA 1
ATOM 2487 C C . LEU A 1 306 ? -28.617 12.928 31.137 1.00 62.38 306 LEU A C 1
ATOM 2489 O O . LEU A 1 306 ? -27.874 12.208 31.811 1.00 62.38 306 LEU A O 1
ATOM 2493 N N . PRO A 1 307 ? -29.218 13.995 31.703 1.00 58.28 307 PRO A N 1
ATOM 2494 C CA . PRO A 1 307 ? -28.948 14.435 33.077 1.00 58.28 307 PRO A CA 1
ATOM 2495 C C . PRO A 1 307 ? -29.322 13.405 34.158 1.00 58.28 307 PRO A C 1
ATOM 2497 O O . PRO A 1 307 ? -28.783 13.470 35.260 1.00 58.28 307 PRO A O 1
ATOM 2500 N N . ASN A 1 308 ? -30.200 12.445 33.841 1.00 58.56 308 ASN A N 1
ATOM 2501 C CA . ASN A 1 308 ? -30.798 11.519 34.810 1.00 58.56 308 ASN A CA 1
ATOM 2502 C C . ASN A 1 308 ? -30.210 10.097 34.797 1.00 58.56 308 ASN A C 1
ATOM 2504 O O . ASN A 1 308 ? -30.590 9.292 35.642 1.00 58.56 308 ASN A O 1
ATOM 2508 N N . GLU A 1 309 ? -29.311 9.764 33.866 1.00 59.44 309 GLU A N 1
ATOM 2509 C CA . GLU A 1 309 ? -28.707 8.423 33.826 1.00 59.44 309 GLU A CA 1
ATOM 2510 C C . GLU A 1 309 ? -27.696 8.254 34.970 1.00 59.44 309 GLU A C 1
ATOM 2512 O O . GLU A 1 309 ? -26.735 9.017 35.020 1.00 59.44 309 GLU A O 1
ATOM 2517 N N . PRO A 1 310 ? -27.850 7.308 35.905 1.00 60.50 310 PRO A N 1
ATOM 2518 C CA . PRO A 1 310 ? -26.891 7.143 36.993 1.00 60.50 310 PRO A CA 1
ATOM 2519 C C . PRO A 1 310 ? -25.532 6.654 36.473 1.00 60.50 310 PRO A C 1
ATOM 2521 O O . PRO A 1 310 ? -25.441 6.023 35.418 1.00 60.50 310 PRO A O 1
ATOM 2524 N N . ASP A 1 311 ? -24.465 6.894 37.239 1.00 59.22 311 ASP A N 1
ATOM 2525 C CA . ASP A 1 311 ? -23.166 6.280 36.953 1.00 59.22 311 ASP A CA 1
ATOM 2526 C C . ASP A 1 311 ? -23.297 4.745 36.895 1.00 59.22 311 ASP A C 1
ATOM 2528 O O . ASP A 1 311 ? -24.103 4.118 37.601 1.00 59.22 311 ASP A O 1
ATOM 2532 N N . ALA A 1 312 ? -22.531 4.128 35.992 1.00 59.38 312 ALA A N 1
ATOM 2533 C CA . ALA A 1 312 ? -22.721 2.726 35.636 1.00 59.38 312 ALA A CA 1
ATOM 2534 C C . ALA A 1 312 ? -22.345 1.736 36.753 1.00 59.38 312 ALA A C 1
ATOM 2536 O O . ALA A 1 312 ? -22.913 0.643 36.811 1.00 59.38 312 ALA A O 1
ATOM 2537 N N . SER A 1 313 ? -21.452 2.100 37.674 1.00 66.50 313 SER A N 1
ATOM 2538 C CA . SER A 1 313 ? -21.060 1.225 38.779 1.00 66.50 313 SER A CA 1
ATOM 2539 C C . SER A 1 313 ? -20.339 1.978 39.899 1.00 66.50 313 SER A C 1
ATOM 2541 O O . SER A 1 313 ? -19.617 2.937 39.648 1.00 66.50 313 SER A O 1
ATOM 2543 N N . SER A 1 314 ? -20.494 1.504 41.139 1.00 64.12 314 SER A N 1
ATOM 2544 C CA . SER A 1 314 ? -19.648 1.868 42.290 1.00 64.12 314 SER A CA 1
ATOM 2545 C C . SER A 1 314 ? -18.506 0.868 42.525 1.00 64.12 314 SER A C 1
ATOM 2547 O O . SER A 1 314 ? -17.763 0.986 43.501 1.00 64.12 314 SER A O 1
ATOM 2549 N N . GLN A 1 315 ? -18.372 -0.142 41.659 1.00 70.31 315 GLN A N 1
ATOM 2550 C CA . GLN A 1 315 ? -17.324 -1.153 41.761 1.00 70.31 315 GLN A CA 1
ATOM 2551 C C . GLN A 1 315 ? -15.950 -0.543 41.472 1.00 70.31 315 GLN A C 1
ATOM 2553 O O . GLN A 1 315 ? -15.779 0.214 40.520 1.00 70.31 315 GLN A O 1
ATOM 2558 N N . GLN A 1 316 ? -14.954 -0.936 42.263 1.00 73.75 316 GLN A N 1
ATOM 2559 C CA . GLN A 1 316 ? -13.547 -0.659 41.991 1.00 73.75 316 GLN A CA 1
ATOM 2560 C C . GLN A 1 316 ? -12.903 -1.932 41.441 1.00 73.75 316 GLN A C 1
ATOM 2562 O O . GLN A 1 316 ? -12.501 -2.805 42.207 1.00 73.75 316 GLN A O 1
ATOM 2567 N N . LEU A 1 317 ? -12.847 -2.055 40.113 1.00 81.75 317 LEU A N 1
ATOM 2568 C CA . LEU A 1 317 ? -12.042 -3.080 39.445 1.00 81.75 317 LEU A CA 1
ATOM 2569 C C . LEU A 1 317 ? -10.752 -2.450 38.919 1.00 81.75 317 LEU A C 1
ATOM 2571 O O . LEU A 1 317 ? -10.744 -1.296 38.487 1.00 81.75 317 LEU A O 1
ATOM 2575 N N . THR A 1 318 ? -9.662 -3.213 38.941 1.00 85.50 318 THR A N 1
ATOM 2576 C CA . THR A 1 318 ? -8.417 -2.812 38.280 1.00 85.50 318 THR A CA 1
ATOM 2577 C C . THR A 1 318 ? -8.563 -2.905 36.762 1.00 85.50 318 THR A C 1
ATOM 2579 O O . THR A 1 318 ? -9.385 -3.667 36.247 1.00 85.50 318 THR A O 1
ATOM 2582 N N . ASP A 1 319 ? -7.726 -2.173 36.025 1.00 83.12 319 ASP A N 1
ATOM 2583 C CA . ASP A 1 319 ? -7.723 -2.212 34.557 1.00 83.12 319 ASP A CA 1
ATOM 2584 C C . ASP A 1 319 ? -7.543 -3.646 34.016 1.00 83.12 319 ASP A C 1
ATOM 2586 O O . ASP A 1 319 ? -8.185 -4.035 33.043 1.00 83.12 319 ASP A O 1
ATOM 2590 N N . GLU A 1 320 ? -6.727 -4.469 34.683 1.00 82.25 320 GLU A N 1
ATOM 2591 C CA . GLU A 1 320 ? -6.513 -5.876 34.325 1.00 82.25 320 GLU A CA 1
ATOM 2592 C C . GLU A 1 320 ? -7.777 -6.729 34.520 1.00 82.25 320 GLU A C 1
ATOM 2594 O O . GLU A 1 320 ? -8.123 -7.543 33.663 1.00 82.25 320 GLU A O 1
ATOM 2599 N N . GLN A 1 321 ? -8.511 -6.519 35.616 1.00 85.62 321 GLN A N 1
ATOM 2600 C CA . GLN A 1 321 ? -9.779 -7.210 35.870 1.00 85.62 321 GLN A CA 1
ATOM 2601 C C . GLN A 1 321 ? -10.845 -6.829 34.840 1.00 85.62 321 GLN A C 1
ATOM 2603 O O . GLN A 1 321 ? -11.595 -7.692 34.380 1.00 85.62 321 GLN A O 1
ATOM 2608 N N . VAL A 1 322 ? -10.885 -5.556 34.444 1.00 85.62 322 VAL A N 1
ATOM 2609 C CA . VAL A 1 322 ? -11.804 -5.071 33.411 1.00 85.62 322 VAL A CA 1
ATOM 2610 C C . VAL A 1 322 ? -11.497 -5.706 32.052 1.00 85.62 322 VAL A C 1
ATOM 2612 O O . VAL A 1 322 ? -12.406 -6.226 31.404 1.00 85.62 322 VAL A O 1
ATOM 2615 N N . LEU A 1 323 ? -10.222 -5.740 31.653 1.00 80.06 323 LEU A N 1
ATOM 2616 C CA . LEU A 1 323 ? -9.794 -6.386 30.407 1.00 80.06 323 LEU A CA 1
ATOM 2617 C C . LEU A 1 323 ? -10.100 -7.889 30.401 1.00 80.06 323 LEU A C 1
ATOM 2619 O O . LEU A 1 323 ? -10.580 -8.413 29.396 1.00 80.06 323 LEU A O 1
ATOM 2623 N N . ASN A 1 324 ? -9.880 -8.578 31.524 1.00 80.81 324 ASN A N 1
ATOM 2624 C CA . ASN A 1 324 ? -10.204 -9.999 31.652 1.00 80.81 324 ASN A CA 1
ATOM 2625 C C . ASN A 1 324 ? -11.715 -10.259 31.535 1.00 80.81 324 ASN A C 1
ATOM 2627 O O . ASN A 1 324 ? -12.110 -11.211 30.865 1.00 80.81 324 ASN A O 1
ATOM 2631 N N . SER A 1 325 ? -12.555 -9.398 32.121 1.00 82.00 325 SER A N 1
ATOM 2632 C CA . SER A 1 325 ? -14.016 -9.488 31.985 1.00 82.00 325 SER A CA 1
ATOM 2633 C C . SER A 1 325 ? -14.455 -9.305 30.530 1.00 82.00 325 SER A C 1
ATOM 2635 O O . SER A 1 325 ? -15.171 -10.144 29.988 1.00 82.00 325 SER A O 1
ATOM 2637 N N . ALA A 1 326 ? -13.947 -8.271 29.850 1.00 76.50 326 ALA A N 1
ATOM 2638 C CA . ALA A 1 326 ? -14.236 -8.035 28.436 1.00 76.50 326 ALA A CA 1
ATOM 2639 C C . ALA A 1 326 ? -13.806 -9.220 27.547 1.00 76.50 326 ALA A C 1
ATOM 2641 O O . ALA A 1 326 ? -14.550 -9.637 26.656 1.00 76.50 326 ALA A O 1
ATOM 2642 N N . ARG A 1 327 ? -12.651 -9.831 27.851 1.00 77.31 327 ARG A N 1
ATOM 2643 C CA . ARG A 1 327 ? -12.138 -11.018 27.153 1.00 77.31 327 ARG A CA 1
ATOM 2644 C C . ARG A 1 327 ? -13.038 -12.244 27.295 1.00 77.31 327 ARG A C 1
ATOM 2646 O O . ARG A 1 327 ? -13.164 -12.993 26.331 1.00 77.31 327 ARG A O 1
ATOM 2653 N N . MET A 1 328 ? -13.693 -12.447 28.441 1.00 74.06 328 MET A N 1
ATOM 2654 C CA . MET A 1 328 ? -14.622 -13.574 28.625 1.00 74.06 328 MET A CA 1
ATOM 2655 C C . MET A 1 328 ? -15.801 -13.546 27.642 1.00 74.06 328 MET A C 1
ATOM 2657 O O . MET A 1 328 ? -16.332 -14.602 27.310 1.00 74.06 328 MET A O 1
ATOM 2661 N N . TYR A 1 329 ? -16.180 -12.360 27.162 1.00 71.19 329 TYR A N 1
ATOM 2662 C CA . TYR A 1 329 ? -17.278 -12.167 26.211 1.00 71.19 329 TYR A CA 1
ATOM 2663 C C . TYR A 1 329 ? -16.807 -11.957 24.764 1.00 71.19 329 TYR A C 1
ATOM 2665 O O . TYR A 1 329 ? -17.628 -11.674 23.897 1.00 71.19 329 TYR A O 1
ATOM 2673 N N . GLY A 1 330 ? -15.503 -12.092 24.489 1.00 67.38 330 GLY A N 1
ATOM 2674 C CA . GLY A 1 330 ? -14.937 -11.854 23.155 1.00 67.38 330 GLY A CA 1
ATOM 2675 C C . GLY A 1 330 ? -14.914 -10.379 22.734 1.00 67.38 330 GLY A C 1
ATOM 2676 O O . GLY A 1 330 ? -14.761 -10.091 21.551 1.00 67.38 330 GLY A O 1
ATOM 2677 N N . CYS A 1 331 ? -15.063 -9.454 23.689 1.00 68.25 331 CYS A N 1
ATOM 2678 C CA . CYS A 1 331 ? -15.067 -8.005 23.473 1.00 68.25 331 CYS A CA 1
ATOM 2679 C C . CYS A 1 331 ? -13.760 -7.358 23.965 1.00 68.25 331 CYS A C 1
ATOM 2681 O O . CYS A 1 331 ? -13.788 -6.259 24.523 1.00 68.25 331 CYS A O 1
ATOM 2683 N N . ASP A 1 332 ? -12.629 -8.062 23.880 1.00 63.03 332 ASP A N 1
ATOM 2684 C CA . ASP A 1 332 ? -11.368 -7.550 24.403 1.00 63.03 332 ASP A CA 1
ATOM 2685 C C . ASP A 1 332 ? -10.820 -6.373 23.587 1.00 63.03 332 ASP A C 1
ATOM 2687 O O . ASP A 1 332 ? -11.124 -6.174 22.412 1.00 63.03 332 ASP A O 1
ATOM 2691 N N . GLY A 1 333 ? -10.013 -5.558 24.262 1.00 62.97 333 GLY A N 1
ATOM 2692 C CA . GLY A 1 333 ? -9.325 -4.415 23.679 1.00 62.97 333 GLY A CA 1
ATOM 2693 C C . GLY A 1 333 ? -7.818 -4.523 23.867 1.00 62.97 333 GLY A C 1
ATOM 2694 O O . GLY A 1 333 ? -7.317 -5.364 24.615 1.00 62.97 333 GLY A O 1
ATOM 2695 N N . TYR A 1 334 ? -7.095 -3.637 23.198 1.00 59.88 334 TYR A N 1
ATOM 2696 C CA . TYR A 1 334 ? -5.642 -3.534 23.270 1.00 59.88 334 TYR A CA 1
ATOM 2697 C C . TYR A 1 334 ? -5.237 -2.081 23.507 1.00 59.88 334 TYR A C 1
ATOM 2699 O O . TYR A 1 334 ? -5.992 -1.154 23.192 1.00 59.88 334 TYR A O 1
ATOM 2707 N N . LYS A 1 335 ? -4.060 -1.856 24.097 1.00 58.66 335 LYS A N 1
ATOM 2708 C CA . LYS A 1 335 ? -3.588 -0.495 24.322 1.00 58.66 335 LYS A CA 1
ATOM 2709 C C . LYS A 1 335 ? -3.185 0.073 22.967 1.00 58.66 335 LYS A C 1
ATOM 2711 O O . LYS A 1 335 ? -2.432 -0.516 22.201 1.00 58.66 335 LYS A O 1
ATOM 2716 N N . THR A 1 336 ? -3.739 1.229 22.647 1.00 53.16 336 THR A N 1
ATOM 2717 C CA . THR A 1 336 ? -3.466 1.925 21.394 1.00 53.16 336 THR A CA 1
ATOM 2718 C C . THR A 1 336 ? -3.337 3.415 21.663 1.00 53.16 336 THR A C 1
ATOM 2720 O O . THR A 1 336 ? -3.743 3.917 22.713 1.00 53.16 336 THR A O 1
ATOM 2723 N N . SER A 1 337 ? -2.725 4.134 20.732 1.00 58.81 337 SER A N 1
ATOM 2724 C CA . SER A 1 337 ? -2.660 5.588 20.789 1.00 58.81 337 SER A CA 1
ATOM 2725 C C . SER A 1 337 ? -3.898 6.177 20.128 1.00 58.81 337 SER A C 1
ATOM 2727 O O . SER A 1 337 ? -4.225 5.808 19.004 1.00 58.81 337 SER A O 1
ATOM 2729 N N . ARG A 1 338 ? -4.498 7.197 20.754 1.00 53.44 338 ARG A N 1
ATOM 2730 C CA . ARG A 1 338 ? -5.522 8.067 20.140 1.00 53.44 338 ARG A CA 1
ATOM 2731 C C . ARG A 1 338 ? -5.121 8.613 18.764 1.00 53.44 338 ARG A C 1
ATOM 2733 O O . ARG A 1 338 ? -5.980 9.004 17.988 1.00 53.44 338 ARG A O 1
ATOM 2740 N N . LYS A 1 339 ? -3.819 8.691 18.477 1.00 53.34 339 LYS A N 1
ATOM 2741 C CA . LYS A 1 339 ? -3.274 9.255 17.236 1.00 53.34 339 LYS A CA 1
ATOM 2742 C C . LYS A 1 339 ? -3.092 8.230 16.115 1.00 53.34 339 LYS A C 1
ATOM 2744 O O . LYS A 1 339 ? -2.851 8.649 14.987 1.00 53.34 339 LYS A O 1
ATOM 2749 N N . LEU A 1 340 ? -3.146 6.928 16.412 1.00 59.12 340 LEU A N 1
ATOM 2750 C CA . LEU A 1 340 ? -2.947 5.896 15.398 1.00 59.12 340 LEU A CA 1
ATOM 2751 C C . LEU A 1 340 ? -4.194 5.840 14.513 1.00 59.12 340 LEU A C 1
ATOM 2753 O O . LEU A 1 340 ? -5.272 5.479 14.980 1.00 59.12 340 LEU A O 1
ATOM 2757 N N . LYS A 1 341 ? -4.045 6.245 13.254 1.00 66.94 341 LYS A N 1
ATOM 2758 C CA . LYS A 1 341 ? -5.107 6.190 12.249 1.00 66.94 341 LYS A CA 1
ATOM 2759 C C . LYS A 1 341 ? -4.929 4.947 11.392 1.00 66.94 341 LYS A C 1
ATOM 2761 O O . LYS A 1 341 ? -3.805 4.489 11.189 1.00 66.94 341 LYS A O 1
ATOM 2766 N N . ASP A 1 342 ? -6.037 4.437 10.869 1.00 74.94 342 ASP A N 1
ATOM 2767 C CA . ASP A 1 342 ? -5.972 3.408 9.840 1.00 74.94 342 ASP A CA 1
ATOM 2768 C C . ASP A 1 342 ? -5.239 3.941 8.609 1.00 74.94 342 ASP A C 1
ATOM 2770 O O . ASP A 1 342 ? -5.329 5.117 8.234 1.00 74.94 342 ASP A O 1
ATOM 2774 N N . TRP A 1 343 ? -4.461 3.060 7.996 1.00 83.81 343 TRP A N 1
ATOM 2775 C CA . TRP A 1 343 ? -3.542 3.436 6.942 1.00 83.81 343 TRP A CA 1
ATOM 2776 C C . TRP A 1 343 ? -4.294 3.688 5.640 1.00 83.81 343 TRP A C 1
ATOM 2778 O O . TRP A 1 343 ? -4.840 2.764 5.040 1.00 83.81 343 TRP A O 1
ATOM 2788 N N . VAL A 1 344 ? -4.290 4.937 5.171 1.00 87.69 344 VAL A N 1
ATOM 2789 C CA . VAL A 1 344 ? -4.805 5.285 3.842 1.00 87.69 344 VAL A CA 1
ATOM 2790 C C . VAL A 1 344 ? -3.840 4.765 2.776 1.00 87.69 344 VAL A C 1
ATOM 2792 O O . VAL A 1 344 ? -2.724 5.280 2.642 1.00 87.69 344 VAL A O 1
ATOM 2795 N N . VAL A 1 345 ? -4.281 3.804 1.965 1.00 91.75 345 VAL A N 1
ATOM 2796 C CA . VAL A 1 345 ? -3.433 3.112 0.975 1.00 91.75 345 VAL A CA 1
ATOM 2797 C C . VAL A 1 345 ? -3.657 3.555 -0.466 1.00 91.75 345 VAL A C 1
ATOM 2799 O O . VAL A 1 345 ? -2.775 3.351 -1.289 1.00 91.75 345 VAL A O 1
ATOM 2802 N N . SER A 1 346 ? -4.792 4.173 -0.799 1.00 94.31 346 SER A N 1
ATOM 2803 C CA . SER A 1 346 ? -5.081 4.603 -2.176 1.00 94.31 346 SER A CA 1
ATOM 2804 C C . SER A 1 346 ? -4.416 5.929 -2.546 1.00 94.31 346 SER A C 1
ATOM 2806 O O . SER A 1 346 ? -4.359 6.855 -1.734 1.00 94.31 346 SER A O 1
ATOM 2808 N N . ARG A 1 347 ? -3.941 6.038 -3.788 1.00 94.06 347 ARG A N 1
ATOM 2809 C CA . ARG A 1 347 ? -3.273 7.214 -4.360 1.00 94.06 347 ARG A CA 1
ATOM 2810 C C . ARG A 1 347 ? -3.859 7.543 -5.731 1.00 94.06 347 ARG A C 1
ATOM 2812 O O . ARG A 1 347 ? -4.107 6.654 -6.540 1.00 94.06 347 ARG A O 1
ATOM 2819 N N . GLN A 1 348 ? -4.042 8.829 -6.028 1.00 94.75 348 GLN A N 1
ATOM 2820 C CA . GLN A 1 348 ? -4.580 9.302 -7.316 1.00 94.75 348 GLN A CA 1
ATOM 2821 C C . GLN A 1 348 ? -3.445 9.494 -8.326 1.00 94.75 348 GLN A C 1
ATOM 2823 O O . GLN A 1 348 ? -3.267 10.568 -8.898 1.00 94.75 348 GLN A O 1
ATOM 2828 N N . ARG A 1 349 ? -2.631 8.451 -8.498 1.00 93.25 349 ARG A N 1
ATOM 2829 C CA . ARG A 1 349 ? -1.398 8.472 -9.289 1.00 93.25 349 ARG A CA 1
ATOM 2830 C C . ARG A 1 349 ? -1.383 7.312 -10.265 1.00 93.25 349 ARG A C 1
ATOM 2832 O O . ARG A 1 349 ? -1.934 6.252 -9.976 1.00 93.25 349 ARG A O 1
ATOM 2839 N N . PHE A 1 350 ? -0.755 7.524 -11.415 1.00 94.75 350 PHE A N 1
ATOM 2840 C CA . PHE A 1 350 ? -0.610 6.492 -12.434 1.00 94.75 350 PHE A CA 1
ATOM 2841 C C . PHE A 1 350 ? 0.400 5.412 -12.031 1.00 94.75 350 PHE A C 1
ATOM 2843 O O . PHE A 1 350 ? 0.107 4.226 -12.142 1.00 94.75 350 PHE A O 1
ATOM 2850 N N . TRP A 1 351 ? 1.584 5.812 -11.560 1.00 94.38 351 TRP A N 1
ATOM 2851 C CA . TRP A 1 351 ? 2.700 4.889 -11.363 1.00 94.38 351 TRP A CA 1
ATOM 2852 C C . TRP A 1 351 ? 2.662 4.211 -9.987 1.00 94.38 351 TRP A C 1
ATOM 2854 O O . TRP A 1 351 ? 3.342 4.623 -9.048 1.00 94.38 351 TRP A O 1
ATOM 2864 N N . GLY A 1 352 ? 1.846 3.169 -9.865 1.00 95.12 352 GLY A N 1
ATOM 2865 C CA . GLY A 1 352 ? 1.717 2.341 -8.666 1.00 95.12 352 GLY A CA 1
ATOM 2866 C C . GLY A 1 352 ? 0.905 1.080 -8.952 1.00 95.12 352 GLY A C 1
ATOM 2867 O O . GLY A 1 352 ? 0.334 0.937 -10.033 1.00 95.12 352 GLY A O 1
ATOM 2868 N N . THR A 1 353 ? 0.816 0.171 -7.983 1.00 97.88 353 THR A N 1
ATOM 2869 C CA . THR A 1 353 ? 0.046 -1.070 -8.141 1.00 97.88 353 THR A CA 1
ATOM 2870 C C . THR A 1 353 ? -1.455 -0.769 -8.301 1.00 97.88 353 THR A C 1
ATOM 2872 O O . THR A 1 353 ? -2.044 -0.196 -7.381 1.00 97.88 353 THR A O 1
ATOM 2875 N N . PRO A 1 354 ? -2.126 -1.158 -9.408 1.00 98.38 354 PRO A N 1
ATOM 2876 C CA . PRO A 1 354 ? -3.571 -0.966 -9.548 1.00 98.38 354 PRO A CA 1
ATOM 2877 C C . PRO A 1 354 ? -4.344 -1.710 -8.459 1.00 98.38 354 PRO A C 1
ATOM 2879 O O . PRO A 1 354 ? -4.096 -2.898 -8.237 1.00 98.38 354 PRO A O 1
ATOM 2882 N N . ILE A 1 355 ? -5.294 -1.040 -7.802 1.00 98.44 355 ILE A N 1
ATOM 2883 C CA . ILE A 1 355 ? -6.147 -1.680 -6.793 1.00 98.44 355 ILE A CA 1
ATOM 2884 C C . ILE A 1 355 ? -7.094 -2.669 -7.504 1.00 98.44 355 ILE A C 1
ATOM 2886 O O . ILE A 1 355 ? -7.847 -2.260 -8.391 1.00 98.44 355 ILE A O 1
ATOM 2890 N N . PRO A 1 356 ? -7.106 -3.967 -7.142 1.00 98.06 356 PRO A N 1
ATOM 2891 C CA . PRO A 1 356 ? -7.828 -5.013 -7.875 1.00 98.06 356 PRO A CA 1
ATOM 2892 C C . PRO A 1 356 ? -9.324 -5.057 -7.512 1.00 98.06 356 PRO A C 1
ATOM 2894 O O . PRO A 1 356 ? -9.859 -6.085 -7.095 1.00 98.06 356 PRO A O 1
ATOM 2897 N N . VAL A 1 357 ? -10.021 -3.928 -7.659 1.00 98.12 357 VAL A N 1
ATOM 2898 C CA . VAL A 1 357 ? -11.458 -3.784 -7.376 1.00 98.12 357 VAL A CA 1
ATOM 2899 C C . VAL A 1 357 ? -12.176 -3.181 -8.582 1.00 98.12 357 VAL A C 1
ATOM 2901 O O . VAL A 1 357 ? -11.633 -2.334 -9.283 1.00 98.12 357 VAL A O 1
ATOM 2904 N N . ILE A 1 358 ? -13.409 -3.622 -8.825 1.00 98.19 358 ILE A N 1
ATOM 2905 C CA . ILE A 1 358 ? -14.316 -3.135 -9.867 1.00 98.19 358 ILE A CA 1
ATOM 2906 C C . ILE A 1 358 ? -15.547 -2.514 -9.198 1.00 98.19 358 ILE A C 1
ATOM 2908 O O . ILE A 1 358 ? -16.190 -3.135 -8.353 1.00 98.19 358 ILE A O 1
ATOM 2912 N N . HIS A 1 359 ? -15.914 -1.302 -9.600 1.00 97.00 359 HIS A N 1
ATOM 2913 C CA . HIS A 1 359 ? -17.112 -0.596 -9.155 1.00 97.00 359 HIS A CA 1
ATOM 2914 C C . HIS A 1 359 ? -18.263 -0.842 -10.129 1.00 97.00 359 HIS A C 1
ATOM 2916 O O . HIS A 1 359 ? -18.240 -0.410 -11.281 1.00 97.00 359 HIS A O 1
ATOM 2922 N N . CYS A 1 360 ? -19.294 -1.532 -9.653 1.00 94.50 360 CYS A N 1
ATOM 2923 C CA . CYS A 1 360 ? -20.525 -1.794 -10.384 1.00 94.50 360 CYS A CA 1
ATOM 2924 C C . CYS A 1 360 ? -21.693 -1.046 -9.731 1.00 94.50 360 CYS A C 1
ATOM 2926 O O . CYS A 1 360 ? -21.878 -1.110 -8.517 1.00 94.50 360 CYS A O 1
ATOM 2928 N N . SER A 1 361 ? -22.539 -0.398 -10.533 1.00 94.50 361 SER A N 1
ATOM 2929 C CA . SER A 1 361 ? -23.731 0.308 -10.034 1.00 94.50 361 SER A CA 1
ATOM 2930 C C . SER A 1 361 ? -24.738 -0.612 -9.332 1.00 94.50 361 SER A C 1
ATOM 2932 O O . SER A 1 361 ? -25.441 -0.168 -8.430 1.00 94.50 361 SER A O 1
ATOM 2934 N N . ARG A 1 362 ? -24.793 -1.895 -9.719 1.00 93.62 362 ARG A N 1
ATOM 2935 C CA . ARG A 1 362 ? -25.702 -2.898 -9.140 1.00 93.62 362 ARG A CA 1
ATOM 2936 C C . ARG A 1 362 ? -25.091 -3.666 -7.967 1.00 93.62 362 ARG A C 1
ATOM 2938 O O . ARG A 1 362 ? -25.795 -3.950 -7.006 1.00 93.62 362 ARG A O 1
ATOM 2945 N N . CYS A 1 363 ? -23.813 -4.036 -8.061 1.00 87.44 363 CYS A N 1
ATOM 2946 C CA . CYS A 1 363 ? -23.150 -4.915 -7.087 1.00 87.44 363 CYS A CA 1
ATOM 2947 C C . CYS A 1 363 ? -22.258 -4.169 -6.082 1.00 87.44 363 CYS A C 1
ATOM 2949 O O . CYS A 1 363 ? -21.778 -4.780 -5.134 1.00 87.44 363 CYS A O 1
ATOM 2951 N N . GLY A 1 364 ? -22.024 -2.868 -6.272 1.00 91.69 364 GLY A N 1
ATOM 2952 C CA . GLY A 1 364 ? -21.081 -2.099 -5.465 1.00 91.69 364 GLY A CA 1
ATOM 2953 C C . GLY A 1 364 ? -19.626 -2.377 -5.848 1.00 91.69 364 GLY A C 1
ATOM 2954 O O . GLY A 1 364 ? -19.314 -2.595 -7.019 1.00 91.69 364 GLY A O 1
ATOM 2955 N N . ALA A 1 365 ? -18.731 -2.330 -4.861 1.00 90.88 365 ALA A N 1
ATOM 2956 C CA . ALA A 1 365 ? -17.317 -2.647 -5.038 1.00 90.88 365 ALA A CA 1
ATOM 2957 C C . ALA A 1 365 ? -17.115 -4.169 -4.998 1.00 90.88 365 ALA A C 1
ATOM 2959 O O . ALA A 1 365 ? -17.397 -4.807 -3.987 1.00 90.88 365 ALA A O 1
ATOM 2960 N N . VAL A 1 366 ? -16.629 -4.739 -6.097 1.00 92.50 366 VAL A N 1
ATOM 2961 C CA . VAL A 1 366 ? -16.449 -6.181 -6.287 1.00 92.50 366 VAL A CA 1
ATOM 2962 C C . VAL A 1 366 ? -14.964 -6.475 -6.519 1.00 92.50 366 VAL A C 1
ATOM 2964 O O . VAL A 1 366 ? -14.348 -5.795 -7.341 1.00 92.50 366 VAL A O 1
ATOM 2967 N N . PRO A 1 367 ? -14.360 -7.459 -5.830 1.00 95.81 367 PRO A N 1
ATOM 2968 C CA . PRO A 1 367 ? -12.974 -7.835 -6.086 1.00 95.81 367 PRO A CA 1
ATOM 2969 C C . PRO A 1 367 ? -12.810 -8.415 -7.494 1.00 95.81 367 PRO A C 1
ATOM 2971 O O . PRO A 1 367 ? -13.672 -9.147 -7.984 1.00 95.81 367 PRO A O 1
ATOM 2974 N N . VAL A 1 368 ? -11.679 -8.122 -8.129 1.00 97.50 368 VAL A N 1
ATOM 2975 C CA . VAL A 1 368 ? -11.255 -8.815 -9.352 1.00 97.50 368 VAL A CA 1
ATOM 2976 C C . VAL A 1 368 ? -11.021 -10.303 -9.029 1.00 97.50 368 VAL A C 1
ATOM 2978 O O . VAL A 1 368 ? -10.428 -10.602 -7.987 1.00 97.50 368 VAL A O 1
ATOM 2981 N N . PRO A 1 369 ? -11.461 -11.252 -9.877 1.00 96.50 369 PRO A N 1
ATOM 2982 C CA . PRO A 1 369 ? -11.155 -12.670 -9.690 1.00 96.50 369 PRO A CA 1
ATOM 2983 C C . PRO A 1 369 ? -9.643 -12.933 -9.649 1.00 96.50 369 PRO A C 1
ATOM 2985 O O . PRO A 1 369 ? -8.901 -12.421 -10.479 1.00 96.50 369 PRO A O 1
ATOM 2988 N N . GLU A 1 370 ? -9.168 -13.779 -8.728 1.00 93.50 370 GLU A N 1
ATOM 2989 C CA . GLU A 1 370 ? -7.722 -14.038 -8.563 1.00 93.50 370 GLU A CA 1
ATOM 2990 C C . GLU A 1 370 ? -7.049 -14.579 -9.838 1.00 93.50 370 GLU A C 1
ATOM 2992 O O . GLU A 1 370 ? -5.877 -14.304 -10.083 1.00 93.50 370 GLU A O 1
ATOM 2997 N N . ALA A 1 371 ? -7.799 -15.305 -10.673 1.00 95.06 371 ALA A N 1
ATOM 2998 C CA . ALA A 1 371 ? -7.328 -15.826 -11.956 1.00 95.06 371 ALA A CA 1
ATOM 2999 C C . ALA A 1 371 ? -7.059 -14.733 -13.009 1.00 95.06 371 ALA A C 1
ATOM 3001 O O . ALA A 1 371 ? -6.348 -14.989 -13.976 1.00 95.06 371 ALA A O 1
ATOM 3002 N N . GLU A 1 372 ? -7.611 -13.531 -12.828 1.00 95.69 372 GLU A N 1
ATOM 3003 C CA . GLU A 1 372 ? -7.400 -12.377 -13.710 1.00 95.69 372 GLU A CA 1
ATOM 3004 C C . GLU A 1 372 ? -6.234 -11.490 -13.246 1.00 95.69 372 GLU A C 1
ATOM 3006 O O . GLU A 1 372 ? -5.932 -10.487 -13.888 1.00 95.69 372 GLU A O 1
ATOM 3011 N N . LEU A 1 373 ? -5.567 -11.835 -12.138 1.00 96.69 373 LEU A N 1
ATOM 3012 C CA . LEU A 1 373 ? -4.383 -11.111 -11.686 1.00 96.69 373 LEU A CA 1
ATOM 3013 C C . LEU A 1 373 ? -3.137 -11.501 -12.508 1.00 96.69 373 LEU A C 1
ATOM 3015 O O . LEU A 1 373 ? -2.905 -12.692 -12.745 1.00 96.69 373 LEU A O 1
ATOM 3019 N N . PRO A 1 374 ? -2.253 -10.540 -12.833 1.00 97.88 374 PRO A N 1
ATOM 3020 C CA . PRO A 1 374 ? -2.298 -9.142 -12.409 1.00 97.88 374 PRO A CA 1
ATOM 3021 C C . PRO A 1 374 ? -3.188 -8.255 -13.286 1.00 97.88 374 PRO A C 1
ATOM 3023 O O . PRO A 1 374 ? -3.215 -8.391 -14.506 1.00 97.88 374 PRO A O 1
ATOM 3026 N N . ILE A 1 375 ? -3.806 -7.243 -12.671 1.00 97.94 375 ILE A N 1
ATOM 3027 C CA . ILE A 1 375 ? -4.290 -6.081 -13.422 1.00 97.94 375 ILE A CA 1
ATOM 3028 C C . ILE A 1 375 ? -3.084 -5.206 -13.746 1.00 97.94 375 ILE A C 1
ATOM 3030 O O . ILE A 1 375 ? -2.520 -4.579 -12.848 1.00 97.94 375 ILE A O 1
ATOM 3034 N N . THR A 1 376 ? -2.677 -5.185 -15.013 1.00 97.44 376 THR A N 1
ATOM 3035 C CA . THR A 1 376 ? -1.507 -4.432 -15.472 1.00 97.44 376 THR A CA 1
ATOM 3036 C C . THR A 1 376 ? -1.831 -2.962 -15.715 1.00 97.44 376 THR A C 1
ATOM 3038 O O . THR A 1 376 ? -2.963 -2.616 -16.060 1.00 97.44 376 THR A O 1
ATOM 3041 N N . LEU A 1 377 ? -0.835 -2.090 -15.550 1.00 96.50 377 LEU A N 1
ATOM 3042 C CA . LEU A 1 377 ? -0.942 -0.684 -15.949 1.00 96.50 377 LEU A CA 1
ATOM 3043 C C . LEU A 1 377 ? -1.113 -0.570 -17.477 1.00 96.50 377 LEU A C 1
ATOM 3045 O O . LEU A 1 377 ? -0.534 -1.380 -18.202 1.00 96.50 377 LEU A O 1
ATOM 3049 N N . PRO A 1 378 ? -1.903 0.400 -17.974 1.00 94.81 378 PRO A N 1
ATOM 3050 C CA . PRO A 1 378 ? -1.987 0.683 -19.402 1.00 94.81 378 PRO A CA 1
ATOM 3051 C C . PRO A 1 378 ? -0.720 1.386 -19.907 1.00 94.81 378 PRO A C 1
ATOM 3053 O O . PRO A 1 378 ? -0.052 2.097 -19.154 1.00 94.81 378 PRO A O 1
ATOM 3056 N N . ASP A 1 379 ? -0.424 1.229 -21.197 1.00 90.31 379 ASP A N 1
ATOM 3057 C CA . ASP A 1 379 ? 0.712 1.894 -21.837 1.00 90.31 379 ASP A CA 1
ATOM 3058 C C . ASP A 1 379 ? 0.496 3.411 -21.950 1.00 90.31 379 ASP A C 1
ATOM 3060 O O . ASP A 1 379 ? -0.584 3.886 -22.313 1.00 90.31 379 ASP A O 1
ATOM 3064 N N . VAL A 1 380 ? 1.552 4.183 -21.680 1.00 87.75 380 VAL A N 1
ATOM 3065 C CA . VAL A 1 380 ? 1.558 5.645 -21.836 1.00 87.75 380 VAL A CA 1
ATOM 3066 C C . VAL A 1 380 ? 2.227 5.993 -23.159 1.00 87.75 380 VAL A C 1
ATOM 3068 O O . VAL A 1 380 ? 3.453 6.046 -23.244 1.00 87.75 380 VAL A O 1
ATOM 3071 N N . ASN A 1 381 ? 1.405 6.241 -24.179 1.00 78.88 381 ASN A N 1
ATOM 3072 C CA . ASN A 1 381 ? 1.864 6.582 -25.531 1.00 78.88 381 ASN A CA 1
ATOM 3073 C C . ASN A 1 381 ? 1.832 8.093 -25.827 1.00 78.88 381 ASN A C 1
ATOM 3075 O O . ASN A 1 381 ? 2.317 8.524 -26.868 1.00 78.88 381 ASN A O 1
ATOM 3079 N N . ASP A 1 382 ? 1.255 8.897 -24.931 1.00 80.44 382 ASP A N 1
ATOM 3080 C CA . ASP A 1 382 ? 1.151 10.348 -25.083 1.00 80.44 382 ASP A CA 1
ATOM 3081 C C . ASP A 1 382 ? 2.212 11.059 -24.230 1.00 80.44 382 ASP A C 1
ATOM 3083 O O . ASP A 1 382 ? 2.113 11.127 -23.002 1.00 80.44 382 ASP A O 1
ATOM 3087 N N . GLU A 1 383 ? 3.223 11.627 -24.890 1.00 76.00 383 GLU A N 1
ATOM 3088 C CA . GLU A 1 383 ? 4.288 12.401 -24.240 1.00 76.00 383 GLU A CA 1
ATOM 3089 C C . GLU A 1 383 ? 3.751 13.606 -23.450 1.00 76.00 383 GLU A C 1
ATOM 3091 O O . GLU A 1 383 ? 4.350 14.015 -22.449 1.00 76.00 383 GLU A O 1
ATOM 3096 N N . ALA A 1 384 ? 2.597 14.166 -23.839 1.00 77.69 384 ALA A N 1
ATOM 3097 C CA . ALA A 1 384 ? 1.982 15.264 -23.103 1.00 77.69 384 ALA A CA 1
ATOM 3098 C C . ALA A 1 384 ? 1.540 14.822 -21.700 1.00 77.69 384 ALA A C 1
ATOM 3100 O O . ALA A 1 384 ? 1.636 15.612 -20.752 1.00 77.69 384 ALA A O 1
ATOM 3101 N N . MET A 1 385 ? 1.130 13.558 -21.527 1.00 82.19 385 MET A N 1
ATOM 3102 C CA . MET A 1 385 ? 0.777 13.004 -20.215 1.00 82.19 385 MET A CA 1
ATOM 3103 C C . MET A 1 385 ? 1.991 12.947 -19.285 1.00 82.19 385 MET A C 1
ATOM 3105 O O . MET A 1 385 ? 1.873 13.334 -18.123 1.00 82.19 385 MET A O 1
ATOM 3109 N N . CYS A 1 386 ? 3.173 12.603 -19.806 1.00 80.75 386 CYS A N 1
ATOM 3110 C CA . CYS A 1 386 ? 4.425 12.545 -19.041 1.00 80.75 386 CYS A CA 1
ATOM 3111 C C . CYS A 1 386 ? 4.850 13.903 -18.449 1.00 80.75 386 CYS A C 1
ATOM 3113 O O . CYS A 1 386 ? 5.692 13.958 -17.554 1.00 80.75 386 CYS A O 1
ATOM 3115 N N . SER A 1 387 ? 4.282 15.013 -18.930 1.00 76.94 387 SER A N 1
ATOM 3116 C CA . SER A 1 387 ? 4.613 16.369 -18.475 1.00 76.94 387 SER A CA 1
ATOM 3117 C C . SER A 1 387 ? 3.727 16.906 -17.340 1.00 76.94 387 SER A C 1
ATOM 3119 O O . SER A 1 387 ? 4.022 17.969 -16.784 1.00 76.94 387 SER A O 1
ATOM 3121 N N . ARG A 1 388 ? 2.659 16.189 -16.961 1.00 82.81 388 ARG A N 1
ATOM 3122 C CA . ARG A 1 388 ? 1.708 16.601 -15.912 1.00 82.81 388 ARG A CA 1
ATOM 3123 C C . ARG A 1 388 ? 1.419 15.468 -14.930 1.00 82.81 388 ARG A C 1
ATOM 3125 O O . ARG A 1 388 ? 1.797 14.330 -15.152 1.00 82.81 388 ARG A O 1
ATOM 3132 N N . ASN A 1 389 ? 0.735 15.781 -13.829 1.00 82.88 389 ASN A N 1
ATOM 3133 C CA . ASN A 1 389 ? 0.140 14.741 -12.990 1.00 82.88 389 ASN A CA 1
ATOM 3134 C C . ASN A 1 389 ? -1.045 14.111 -13.736 1.00 82.88 389 ASN A C 1
ATOM 3136 O O . ASN A 1 389 ? -1.878 14.831 -14.302 1.00 82.88 389 ASN A O 1
ATOM 3140 N N . PHE A 1 390 ? -1.114 12.785 -13.721 1.00 88.81 390 PHE A N 1
ATOM 3141 C CA . PHE A 1 390 ? -2.211 12.004 -14.279 1.00 88.81 390 PHE A CA 1
ATOM 3142 C C . PHE A 1 390 ? -2.404 10.709 -13.479 1.00 88.81 390 PHE A C 1
ATOM 3144 O O . PHE A 1 390 ? -1.569 10.331 -12.650 1.00 88.81 390 PHE A O 1
ATOM 3151 N N . SER A 1 391 ? -3.533 10.047 -13.704 1.00 92.00 391 SER A N 1
ATOM 3152 C CA . SER A 1 391 ? -3.952 8.838 -12.998 1.00 92.00 391 SER A CA 1
ATOM 3153 C C . SER A 1 391 ? -4.500 7.797 -13.977 1.00 92.00 391 SER A C 1
ATOM 3155 O O . SER A 1 391 ? -4.516 8.001 -15.191 1.00 92.00 391 SER A O 1
ATOM 3157 N N . LEU A 1 392 ? -5.004 6.677 -13.459 1.00 95.06 392 LEU A N 1
ATOM 3158 C CA . LEU A 1 392 ? -5.687 5.683 -14.291 1.00 95.06 392 LEU A CA 1
ATOM 3159 C C . LEU A 1 392 ? -7.072 6.159 -14.770 1.00 95.06 392 LEU A C 1
ATOM 3161 O O . LEU A 1 392 ? -7.661 5.549 -15.660 1.00 95.06 392 LEU A O 1
ATOM 3165 N N . ARG A 1 393 ? -7.599 7.273 -14.234 1.00 93.69 393 ARG A N 1
ATOM 3166 C CA . ARG A 1 393 ? -8.913 7.831 -14.618 1.00 93.69 393 ARG A CA 1
ATOM 3167 C C . ARG A 1 393 ? -8.968 8.278 -16.072 1.00 93.69 393 ARG A C 1
ATOM 3169 O O . ARG A 1 393 ? -10.045 8.228 -16.679 1.00 93.69 393 ARG A O 1
ATOM 3176 N N . GLU A 1 394 ? -7.829 8.716 -16.599 1.00 93.06 394 GLU A N 1
ATOM 3177 C CA . GLU A 1 394 ? -7.672 9.172 -17.976 1.00 93.06 394 GLU A CA 1
ATOM 3178 C C . GLU A 1 394 ? -7.734 8.034 -19.012 1.00 93.06 394 GLU A C 1
ATOM 3180 O O . GLU A 1 394 ? -8.031 8.298 -20.174 1.00 93.06 394 GLU A O 1
ATOM 3185 N N . PHE A 1 395 ? -7.545 6.773 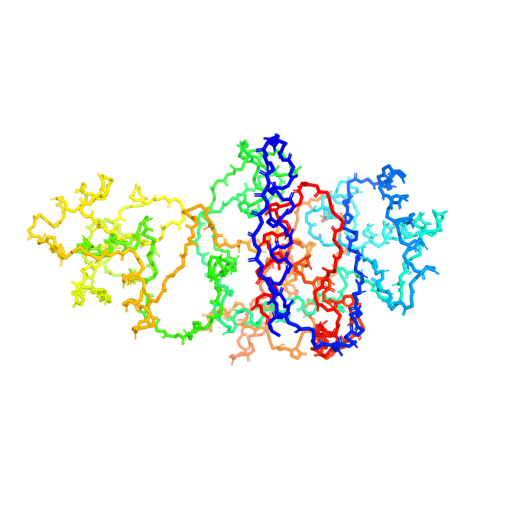-18.610 1.00 94.31 395 PHE A N 1
ATOM 3186 C CA . PHE A 1 395 ? -7.514 5.626 -19.523 1.00 94.31 395 PHE A CA 1
ATOM 3187 C C . PHE A 1 395 ? -8.897 4.974 -19.641 1.00 94.31 395 PHE A C 1
ATOM 3189 O O . PHE A 1 395 ? -9.226 4.028 -18.922 1.00 94.31 395 PHE A O 1
ATOM 3196 N N . ILE A 1 396 ? -9.727 5.501 -20.548 1.00 93.31 396 ILE A N 1
ATOM 3197 C CA . ILE A 1 396 ? -11.131 5.083 -20.710 1.00 93.31 396 ILE A CA 1
ATOM 3198 C C . ILE A 1 396 ? -11.249 3.599 -21.079 1.00 93.31 396 ILE A C 1
ATOM 3200 O O . ILE A 1 396 ? -12.002 2.875 -20.428 1.00 93.31 396 ILE A O 1
ATOM 3204 N N . ASP A 1 397 ? -10.471 3.135 -22.055 1.00 94.25 397 ASP A N 1
ATOM 3205 C CA . ASP A 1 397 ? -10.543 1.744 -22.521 1.00 94.25 397 ASP A CA 1
ATOM 3206 C C . ASP A 1 397 ? -10.054 0.754 -21.457 1.00 94.25 397 ASP A C 1
ATOM 3208 O O . ASP A 1 397 ? -10.591 -0.341 -21.318 1.00 94.25 397 ASP A O 1
ATOM 3212 N N . TRP A 1 398 ? -9.066 1.156 -20.653 1.00 96.25 398 TRP A N 1
ATOM 3213 C CA . TRP A 1 398 ? -8.535 0.330 -19.570 1.00 96.25 398 TRP A CA 1
ATOM 3214 C C . TRP A 1 398 ? -9.516 0.210 -18.397 1.00 96.25 398 TRP A C 1
ATOM 3216 O O . TRP A 1 398 ? -9.675 -0.873 -17.822 1.00 96.25 398 TRP A O 1
ATOM 3226 N N . LYS A 1 399 ? -10.179 1.318 -18.026 1.00 96.31 399 LYS A N 1
ATOM 3227 C CA . LYS A 1 399 ? -11.069 1.343 -16.857 1.00 96.31 399 LYS A CA 1
ATOM 3228 C C . LYS A 1 399 ? -12.417 0.680 -17.125 1.00 96.31 399 LYS A C 1
ATOM 3230 O O . LYS A 1 399 ? -13.007 0.165 -16.182 1.00 96.31 399 LYS A O 1
ATOM 3235 N N . GLN A 1 400 ? -12.917 0.685 -18.361 1.00 97.38 400 GLN A N 1
ATOM 3236 C CA . GLN A 1 400 ? -14.221 0.105 -18.690 1.00 97.38 400 GLN A CA 1
ATOM 3237 C C . GLN A 1 400 ? -14.151 -1.423 -18.768 1.00 97.38 400 GLN A C 1
ATOM 3239 O O . GLN A 1 400 ? -13.456 -1.993 -19.602 1.00 97.38 400 GLN A O 1
ATOM 3244 N N . VAL A 1 401 ? -14.912 -2.102 -17.908 1.00 97.62 401 VAL A N 1
ATOM 3245 C CA . VAL A 1 401 ? -14.932 -3.569 -17.814 1.00 97.62 401 VAL A CA 1
ATOM 3246 C C . VAL A 1 401 ? -16.340 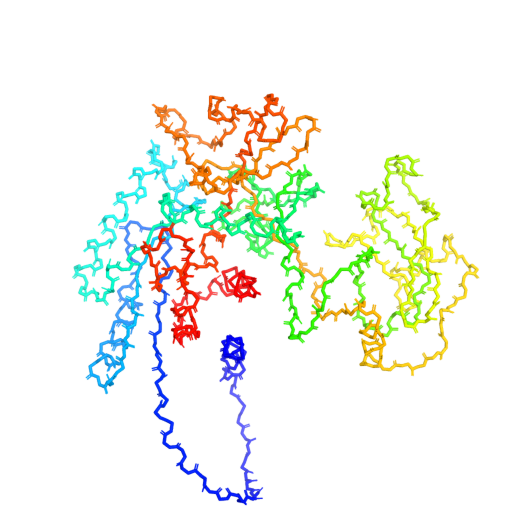-4.102 -17.553 1.00 97.62 401 VAL A C 1
ATOM 3248 O O . VAL A 1 401 ? -17.302 -3.354 -17.360 1.00 97.62 401 VAL A O 1
ATOM 3251 N N . ARG A 1 402 ? -16.488 -5.429 -17.553 1.00 97.69 402 ARG A N 1
ATOM 3252 C CA . ARG A 1 402 ? -17.711 -6.097 -17.098 1.00 97.69 402 ARG A CA 1
ATOM 3253 C C . ARG A 1 402 ? -17.587 -6.470 -15.626 1.00 97.69 402 ARG A C 1
ATOM 3255 O O . ARG A 1 402 ? -16.536 -6.909 -15.176 1.00 97.69 402 ARG A O 1
ATOM 3262 N N . CYS A 1 403 ? -18.672 -6.302 -14.875 1.00 97.38 403 CYS A N 1
ATOM 3263 C CA . CYS A 1 403 ? -18.744 -6.767 -13.496 1.00 97.38 403 CYS A CA 1
ATOM 3264 C C . CYS A 1 403 ? -18.624 -8.300 -13.465 1.00 97.38 403 CYS A C 1
ATOM 3266 O O . CYS A 1 403 ? -19.434 -8.959 -14.118 1.00 97.38 403 CYS A O 1
ATOM 3268 N N . PRO A 1 404 ? -17.711 -8.887 -12.675 1.00 95.69 404 PRO A N 1
ATOM 3269 C CA . PRO A 1 404 ? -17.554 -10.340 -12.622 1.00 95.69 404 PRO A CA 1
ATOM 3270 C C . PRO A 1 404 ? -18.744 -11.047 -11.945 1.00 95.69 404 PRO A C 1
ATOM 3272 O O . PRO A 1 404 ? -18.931 -12.243 -12.126 1.00 95.69 404 PRO A O 1
ATOM 3275 N N . THR A 1 405 ? -19.577 -10.322 -11.186 1.00 94.50 405 THR A N 1
ATOM 3276 C CA . THR A 1 405 ? -20.761 -10.881 -10.509 1.00 94.50 405 THR A CA 1
ATOM 3277 C C . THR A 1 405 ? -22.012 -10.874 -11.387 1.00 94.50 405 THR A C 1
ATOM 3279 O O . THR A 1 405 ? -22.729 -11.867 -11.445 1.00 94.50 405 THR A O 1
ATOM 3282 N N . CYS A 1 406 ? -22.326 -9.743 -12.030 1.00 95.88 406 CYS A N 1
ATOM 3283 C CA . CYS A 1 406 ? -23.584 -9.576 -12.772 1.00 95.88 406 CYS A CA 1
ATOM 3284 C C . CYS A 1 406 ? -23.409 -9.377 -14.280 1.00 95.88 406 CYS A C 1
ATOM 3286 O O . CYS A 1 406 ? -24.406 -9.195 -14.976 1.00 95.88 406 CYS A O 1
ATOM 3288 N N . PHE A 1 407 ? -22.168 -9.345 -14.777 1.00 96.38 407 PHE A N 1
ATOM 3289 C CA . PHE A 1 407 ? -21.804 -9.108 -16.181 1.00 96.38 407 PHE A CA 1
ATOM 3290 C C . PHE A 1 407 ? -22.290 -7.766 -16.768 1.00 96.38 407 PHE A C 1
ATOM 3292 O O . PHE A 1 407 ? -22.149 -7.500 -17.964 1.00 96.38 407 PHE A O 1
ATOM 3299 N N . GLY A 1 408 ? -22.828 -6.876 -15.928 1.00 96.94 408 GLY A N 1
ATOM 3300 C CA . GLY A 1 408 ? -23.175 -5.502 -16.287 1.00 96.94 408 GLY A CA 1
ATOM 3301 C C . GLY A 1 408 ? -21.943 -4.635 -16.557 1.00 96.94 408 GLY A C 1
ATOM 3302 O O . GLY A 1 408 ? -20.813 -5.038 -16.281 1.00 96.94 408 GLY A O 1
ATOM 3303 N N . GLN A 1 409 ? -22.158 -3.435 -17.097 1.00 97.81 409 GLN A N 1
ATOM 3304 C CA . GLN A 1 409 ? -21.093 -2.441 -17.260 1.00 97.81 409 GLN A CA 1
ATOM 3305 C C . GLN A 1 409 ? -20.578 -1.988 -15.886 1.00 97.81 409 GLN A C 1
ATOM 3307 O O . GLN A 1 409 ? -21.362 -1.769 -14.959 1.00 97.81 409 GLN A O 1
ATOM 3312 N N . ALA A 1 410 ? -19.260 -1.888 -15.754 1.00 98.06 410 ALA A N 1
ATOM 3313 C CA . ALA A 1 410 ? -18.582 -1.498 -14.529 1.00 98.06 410 ALA A CA 1
ATOM 3314 C C . ALA A 1 410 ? -17.257 -0.793 -14.853 1.00 98.06 410 ALA A C 1
ATOM 3316 O O . ALA A 1 410 ? -16.803 -0.794 -15.999 1.00 98.06 410 ALA A O 1
ATOM 3317 N N . GLU A 1 411 ? -16.636 -0.201 -13.838 1.00 98.19 411 GLU A N 1
ATOM 3318 C CA . GLU A 1 411 ? -15.345 0.472 -13.980 1.00 98.19 411 GLU A CA 1
ATOM 3319 C C . GLU A 1 411 ? -14.328 -0.086 -12.984 1.00 98.19 411 GLU A C 1
ATOM 3321 O O . GLU A 1 411 ? -14.669 -0.353 -11.833 1.00 98.19 411 GLU A O 1
ATOM 3326 N N . ARG A 1 412 ? -13.074 -0.262 -13.402 1.00 98.31 412 ARG A N 1
ATOM 3327 C CA . ARG A 1 412 ? -11.967 -0.581 -12.489 1.00 98.31 412 ARG A CA 1
ATOM 3328 C C . ARG A 1 412 ? -11.762 0.558 -11.490 1.00 98.31 412 ARG A C 1
ATOM 3330 O O . ARG A 1 412 ? -12.017 1.722 -11.797 1.00 98.31 412 ARG A O 1
ATOM 3337 N N . GLU A 1 413 ? -11.258 0.228 -10.305 1.00 97.81 413 GLU A N 1
ATOM 3338 C CA . GLU A 1 413 ? -10.665 1.223 -9.422 1.00 97.81 413 GLU A CA 1
ATOM 3339 C C . GLU A 1 413 ? -9.511 1.923 -10.149 1.00 97.81 413 GLU A C 1
ATOM 3341 O O . GLU A 1 413 ? -8.703 1.297 -10.835 1.00 97.81 413 GLU A O 1
ATOM 3346 N N . THR A 1 414 ? -9.485 3.246 -10.028 1.00 97.38 414 THR A N 1
ATOM 3347 C CA . THR A 1 414 ? -8.546 4.116 -10.755 1.00 97.38 414 THR A CA 1
ATOM 3348 C C . THR A 1 414 ? -7.450 4.681 -9.861 1.00 97.38 414 THR A C 1
ATOM 3350 O O . THR A 1 414 ? -6.521 5.327 -10.346 1.00 97.38 414 THR A O 1
ATOM 3353 N N . ASP A 1 415 ? -7.576 4.459 -8.557 1.00 97.31 415 ASP A N 1
ATOM 3354 C CA . ASP A 1 415 ? -6.524 4.745 -7.601 1.00 97.31 415 ASP A CA 1
ATOM 3355 C C . ASP A 1 415 ? -5.528 3.564 -7.565 1.00 97.31 415 ASP A C 1
ATOM 3357 O O . ASP A 1 415 ? -5.891 2.400 -7.763 1.00 97.31 415 ASP A O 1
ATOM 3361 N N . THR A 1 416 ? -4.259 3.868 -7.307 1.00 97.50 416 THR A N 1
ATOM 3362 C CA . THR A 1 416 ? -3.177 2.889 -7.122 1.00 97.50 416 THR A CA 1
ATOM 3363 C C . THR A 1 416 ? -2.836 2.737 -5.641 1.00 97.50 416 THR A C 1
ATOM 3365 O O . THR A 1 416 ? -3.185 3.594 -4.827 1.00 97.50 416 THR A O 1
ATOM 3368 N N . LEU A 1 417 ? -2.192 1.634 -5.263 1.00 95.62 417 LEU A N 1
ATOM 3369 C CA . LEU A 1 417 ? -1.661 1.456 -3.914 1.00 95.62 417 LEU A CA 1
ATOM 3370 C C . LEU A 1 417 ? -0.409 2.315 -3.710 1.00 95.62 417 LEU A C 1
ATOM 3372 O O . LEU A 1 417 ? 0.390 2.521 -4.623 1.00 95.62 417 LEU A O 1
ATOM 3376 N N . ASP A 1 418 ? -0.254 2.815 -2.489 1.00 89.31 418 ASP A N 1
ATOM 3377 C CA . ASP A 1 418 ? 0.935 3.530 -2.045 1.00 89.31 418 ASP A CA 1
ATOM 3378 C C . ASP A 1 418 ? 2.186 2.637 -2.070 1.00 89.31 418 ASP A C 1
ATOM 3380 O O . ASP A 1 418 ? 2.113 1.443 -1.792 1.00 89.31 418 ASP A O 1
ATOM 3384 N N . THR A 1 419 ? 3.346 3.243 -2.337 1.00 83.38 419 THR A N 1
ATOM 3385 C CA . THR A 1 419 ? 4.645 2.548 -2.406 1.00 83.38 419 THR A CA 1
ATOM 3386 C C . THR A 1 419 ? 4.989 1.789 -1.124 1.00 83.38 419 THR A C 1
ATOM 3388 O O . THR A 1 419 ? 5.614 0.734 -1.185 1.00 83.38 419 THR A O 1
ATOM 3391 N N . PHE A 1 420 ? 4.531 2.264 0.041 1.00 82.75 420 PHE A N 1
ATOM 3392 C CA . PHE A 1 420 ? 4.750 1.567 1.306 1.00 82.75 420 PHE A CA 1
ATOM 3393 C C . PHE A 1 420 ? 3.980 0.238 1.385 1.00 82.75 420 PHE A C 1
ATOM 3395 O O . PHE A 1 420 ? 4.333 -0.643 2.168 1.00 82.75 420 PHE A O 1
ATOM 3402 N N . PHE A 1 421 ? 2.949 0.046 0.558 1.00 87.69 421 PHE A N 1
ATOM 3403 C CA . PHE A 1 421 ? 2.287 -1.249 0.398 1.00 87.69 421 PHE A CA 1
ATOM 3404 C C . PHE A 1 421 ? 3.194 -2.246 -0.320 1.00 87.69 421 PHE A C 1
ATOM 3406 O O . PHE A 1 421 ? 3.304 -3.394 0.102 1.00 87.69 421 PHE A O 1
ATOM 3413 N N . ASP A 1 422 ? 3.914 -1.815 -1.350 1.00 82.69 422 ASP A N 1
ATOM 3414 C CA . ASP A 1 422 ? 4.888 -2.680 -2.008 1.00 82.69 422 ASP A CA 1
ATOM 3415 C C . ASP A 1 422 ? 6.078 -2.980 -1.083 1.00 82.69 422 ASP A C 1
ATOM 3417 O O . ASP A 1 422 ? 6.527 -4.127 -1.002 1.00 82.69 422 ASP A O 1
ATOM 3421 N N . SER A 1 423 ? 6.546 -1.979 -0.330 1.00 79.62 423 SER A N 1
ATOM 3422 C CA . SER A 1 423 ? 7.708 -2.106 0.556 1.00 79.62 423 SER A CA 1
ATOM 3423 C C . SER A 1 423 ? 7.419 -2.784 1.906 1.00 79.62 423 SER A C 1
ATOM 3425 O O . SER A 1 423 ? 8.340 -3.008 2.683 1.00 79.62 423 SER A O 1
ATOM 3427 N N . SER A 1 424 ? 6.178 -3.153 2.220 1.00 80.31 424 SER A N 1
ATOM 3428 C CA . SER A 1 424 ? 5.848 -3.754 3.526 1.00 80.31 424 SER A CA 1
ATOM 3429 C C . SER A 1 424 ? 6.001 -5.278 3.574 1.00 80.31 424 SER A C 1
ATOM 3431 O O . SER A 1 424 ? 5.899 -5.860 4.655 1.00 80.31 424 SER A O 1
ATOM 3433 N N . TRP A 1 425 ? 6.293 -5.936 2.443 1.00 84.19 425 TRP A N 1
ATOM 3434 C CA . TRP A 1 425 ? 6.413 -7.403 2.367 1.00 84.19 425 TRP A CA 1
ATOM 3435 C C . TRP A 1 425 ? 7.547 -7.934 1.468 1.00 84.19 425 TRP A C 1
ATOM 3437 O O . TRP A 1 425 ? 7.762 -9.147 1.393 1.00 84.19 425 TRP A O 1
ATOM 3447 N N . TYR A 1 426 ? 8.321 -7.063 0.811 1.00 83.25 426 TYR A N 1
ATOM 3448 C CA . TYR A 1 426 ? 9.355 -7.458 -0.162 1.00 83.25 426 TYR A CA 1
ATOM 3449 C C . TYR A 1 426 ? 10.437 -8.392 0.413 1.00 83.25 426 TYR A C 1
ATOM 3451 O O . TYR A 1 426 ? 10.988 -9.226 -0.310 1.00 83.25 426 TYR A O 1
ATOM 3459 N N . TYR A 1 427 ? 10.724 -8.299 1.716 1.00 80.06 427 TYR A N 1
ATOM 3460 C CA . TYR A 1 427 ? 11.687 -9.167 2.397 1.00 80.06 427 TYR A CA 1
ATOM 3461 C C . TYR A 1 427 ? 11.242 -10.640 2.397 1.00 80.06 427 TYR A C 1
ATOM 3463 O O . TYR A 1 427 ? 12.091 -11.523 2.295 1.00 80.06 427 TYR A O 1
ATOM 3471 N N . LEU A 1 428 ? 9.929 -10.921 2.414 1.00 83.56 428 LEU A N 1
ATOM 3472 C CA . LEU A 1 428 ? 9.404 -12.275 2.196 1.00 83.56 428 LEU A CA 1
ATOM 3473 C C . LEU A 1 428 ? 9.604 -12.698 0.746 1.00 83.56 428 LEU A C 1
ATOM 3475 O O . LEU A 1 428 ? 9.992 -13.837 0.483 1.00 83.56 428 LEU A O 1
ATOM 3479 N N . ARG A 1 429 ? 9.377 -11.780 -0.203 1.00 91.12 429 ARG A N 1
ATOM 3480 C CA . ARG A 1 429 ? 9.504 -12.085 -1.630 1.00 91.12 429 ARG A CA 1
ATOM 3481 C C . ARG A 1 429 ? 10.932 -12.436 -2.024 1.00 91.12 429 ARG A C 1
ATOM 3483 O O . ARG A 1 429 ? 11.113 -13.279 -2.892 1.00 91.12 429 ARG A O 1
ATOM 3490 N N . PHE A 1 430 ? 11.952 -11.869 -1.383 1.00 88.19 430 PHE A N 1
ATOM 3491 C CA . PHE A 1 430 ? 13.342 -12.250 -1.651 1.00 88.19 430 PHE A CA 1
ATOM 3492 C C . PHE A 1 430 ? 13.634 -13.736 -1.413 1.00 88.19 430 PHE A C 1
ATOM 3494 O O . PHE A 1 430 ? 14.467 -14.324 -2.112 1.00 88.19 430 PHE A O 1
ATOM 3501 N N . LEU A 1 431 ? 12.939 -14.366 -0.462 1.00 86.44 431 LEU A N 1
ATOM 3502 C CA . LEU A 1 431 ? 13.102 -15.791 -0.165 1.00 86.44 431 LEU A CA 1
ATOM 3503 C C . LEU A 1 431 ? 12.654 -16.679 -1.324 1.00 86.44 431 LEU A C 1
ATOM 3505 O O . LEU A 1 431 ? 13.194 -17.773 -1.492 1.00 86.44 431 LEU A O 1
ATOM 3509 N N . ASP A 1 432 ? 11.711 -16.193 -2.129 1.00 90.25 432 ASP A N 1
ATOM 3510 C CA . ASP A 1 432 ? 11.032 -16.984 -3.146 1.00 90.25 432 ASP A CA 1
ATOM 3511 C C . ASP A 1 432 ? 10.559 -16.121 -4.333 1.00 90.25 432 ASP A C 1
ATOM 3513 O O . ASP A 1 432 ? 9.402 -16.111 -4.759 1.00 90.25 432 ASP A O 1
ATOM 35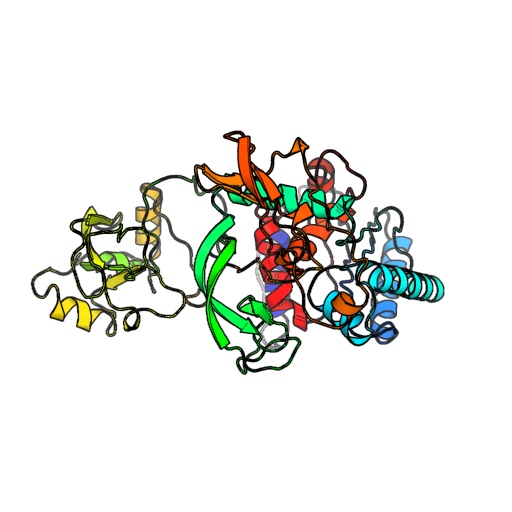17 N N . SER A 1 433 ? 11.493 -15.334 -4.866 1.00 91.94 433 SER A N 1
ATOM 3518 C CA . SER A 1 433 ? 11.237 -14.246 -5.824 1.00 91.94 433 SER A CA 1
ATOM 3519 C C . SER A 1 433 ? 10.643 -14.695 -7.158 1.00 91.94 433 SER A C 1
ATOM 3521 O O . SER A 1 433 ? 10.038 -13.887 -7.867 1.00 91.94 433 SER A O 1
ATOM 3523 N N . ARG A 1 434 ? 10.781 -15.982 -7.496 1.00 91.81 434 ARG A N 1
ATOM 3524 C CA . ARG A 1 434 ? 10.333 -16.579 -8.763 1.00 91.81 434 ARG A CA 1
ATOM 3525 C C . ARG A 1 434 ? 9.061 -17.419 -8.627 1.00 91.81 434 ARG A C 1
ATOM 3527 O O . ARG A 1 434 ? 8.622 -18.000 -9.616 1.00 91.81 434 ARG A O 1
ATOM 3534 N N . ASN A 1 435 ? 8.450 -17.487 -7.442 1.00 89.56 435 ASN A N 1
ATOM 3535 C CA . ASN A 1 435 ? 7.240 -18.279 -7.244 1.00 89.56 435 ASN A CA 1
ATOM 3536 C C . ASN A 1 435 ? 6.038 -17.659 -7.969 1.00 89.56 435 ASN A C 1
ATOM 3538 O O . ASN A 1 435 ? 5.689 -16.496 -7.742 1.00 89.56 435 ASN A O 1
ATOM 3542 N N . GLY A 1 436 ? 5.429 -18.442 -8.863 1.00 89.62 436 GLY A N 1
ATOM 3543 C CA . GLY A 1 436 ? 4.247 -18.068 -9.646 1.00 89.62 436 GLY A CA 1
ATOM 3544 C C . GLY A 1 436 ? 2.906 -18.466 -9.016 1.00 89.62 436 GLY A C 1
ATOM 3545 O O . GLY A 1 436 ? 1.863 -18.040 -9.518 1.00 89.62 436 GLY A O 1
ATOM 3546 N N . SER A 1 437 ? 2.935 -19.219 -7.912 1.00 87.75 437 SER A N 1
ATOM 3547 C CA . SER A 1 437 ? 1.759 -19.757 -7.210 1.00 87.75 437 SER A CA 1
ATOM 3548 C C . SER A 1 437 ? 1.452 -19.040 -5.895 1.00 87.75 437 SER A C 1
ATOM 3550 O O . SER A 1 437 ? 0.282 -18.915 -5.545 1.00 87.75 437 SER A O 1
ATOM 3552 N N . PHE A 1 438 ? 2.475 -18.542 -5.194 1.00 85.06 438 PHE A N 1
ATOM 3553 C CA . PHE A 1 438 ? 2.328 -17.804 -3.936 1.00 85.06 438 PHE A CA 1
ATOM 3554 C C . PHE A 1 438 ? 3.287 -16.604 -3.862 1.00 85.06 438 PHE A C 1
ATOM 3556 O O . PHE A 1 438 ? 4.329 -16.614 -4.530 1.00 85.06 438 PHE A O 1
ATOM 3563 N N . PRO A 1 439 ? 2.996 -15.593 -3.013 1.00 85.50 439 PRO A N 1
ATOM 3564 C CA . PRO A 1 439 ? 3.928 -14.498 -2.737 1.00 85.50 439 PRO A CA 1
ATOM 3565 C C . PRO A 1 439 ? 5.269 -15.000 -2.188 1.00 85.50 439 PRO A C 1
ATOM 3567 O O . PRO A 1 439 ? 6.323 -14.508 -2.589 1.00 85.50 439 PRO A O 1
ATOM 3570 N N . CYS A 1 440 ? 5.227 -15.994 -1.301 1.00 84.88 440 CYS A N 1
ATOM 3571 C CA . CYS A 1 440 ? 6.380 -16.711 -0.771 1.00 84.88 440 CYS A CA 1
ATOM 3572 C C . CYS A 1 440 ? 5.916 -18.063 -0.216 1.00 84.88 440 CYS A C 1
ATOM 3574 O O . CYS A 1 440 ? 4.880 -18.128 0.449 1.00 84.88 440 CYS A O 1
ATOM 3576 N N . ASP A 1 441 ? 6.653 -19.140 -0.487 1.00 80.94 441 ASP A N 1
ATOM 3577 C CA . ASP A 1 441 ? 6.385 -20.435 0.134 1.00 80.94 441 ASP A CA 1
ATOM 3578 C C . ASP A 1 441 ? 6.575 -20.373 1.663 1.00 80.94 441 ASP A C 1
ATOM 3580 O O . ASP A 1 441 ? 7.581 -19.890 2.192 1.00 80.94 441 ASP A O 1
ATOM 3584 N N . VAL A 1 442 ? 5.592 -20.904 2.390 1.00 75.94 442 VAL A N 1
ATOM 3585 C CA . VAL A 1 442 ? 5.538 -20.848 3.857 1.00 75.94 442 VAL A CA 1
ATOM 3586 C C . VAL A 1 442 ? 6.704 -21.598 4.513 1.00 75.94 442 VAL A C 1
ATOM 3588 O O . VAL A 1 442 ? 7.147 -21.214 5.595 1.00 75.94 442 VAL A O 1
ATOM 3591 N N . ASN A 1 443 ? 7.243 -22.646 3.888 1.00 78.12 443 ASN A N 1
ATOM 3592 C CA . ASN A 1 443 ? 8.411 -23.363 4.403 1.00 78.12 443 ASN A CA 1
ATOM 3593 C C . ASN A 1 443 ? 9.682 -22.530 4.249 1.00 78.12 443 ASN A C 1
ATOM 3595 O O . ASN A 1 443 ? 10.498 -22.515 5.169 1.00 78.12 443 ASN A O 1
ATOM 3599 N N . PHE A 1 444 ? 9.830 -21.800 3.138 1.00 78.38 444 PHE A N 1
ATOM 3600 C CA . PHE A 1 444 ? 10.922 -20.839 2.971 1.00 78.38 444 PHE A CA 1
ATOM 3601 C C . PHE A 1 444 ? 10.811 -19.711 3.998 1.00 78.38 444 PHE A C 1
ATOM 3603 O O . PHE A 1 444 ? 11.775 -19.455 4.721 1.00 78.38 444 PHE A O 1
ATOM 3610 N N . ALA A 1 445 ? 9.629 -19.108 4.145 1.00 74.38 445 ALA A N 1
ATOM 3611 C CA . ALA A 1 445 ? 9.389 -18.094 5.168 1.00 74.38 445 ALA A CA 1
ATOM 3612 C C . ALA A 1 445 ? 9.716 -18.622 6.577 1.00 74.38 445 ALA A C 1
ATOM 3614 O O . ALA A 1 445 ? 10.497 -18.007 7.291 1.00 74.38 445 ALA A O 1
ATOM 3615 N N . ASN A 1 446 ? 9.216 -19.799 6.966 1.00 71.25 446 ASN A N 1
ATOM 3616 C CA . ASN A 1 446 ? 9.491 -20.385 8.285 1.00 71.25 446 ASN A CA 1
ATOM 3617 C C . ASN A 1 446 ? 10.958 -20.782 8.498 1.00 71.25 446 ASN A C 1
ATOM 3619 O O . ASN A 1 446 ? 11.419 -20.792 9.641 1.00 71.25 446 ASN A O 1
ATOM 3623 N N . LYS A 1 447 ? 11.669 -21.167 7.431 1.00 76.06 447 LYS A N 1
ATOM 3624 C CA . LYS A 1 447 ? 13.082 -21.549 7.503 1.00 76.06 447 LYS A CA 1
ATOM 3625 C C . LYS A 1 447 ? 13.971 -20.326 7.706 1.00 76.06 447 LYS A C 1
ATOM 3627 O O . LYS A 1 447 ? 14.912 -20.403 8.491 1.00 76.06 447 LYS A O 1
ATOM 3632 N N . TYR A 1 448 ? 13.693 -19.247 6.980 1.00 71.81 448 TYR A N 1
ATOM 3633 C CA . TYR A 1 448 ? 14.612 -18.120 6.870 1.00 71.81 448 TYR A CA 1
ATOM 3634 C C . TYR A 1 448 ? 14.174 -16.868 7.640 1.00 71.81 448 TYR A C 1
ATOM 3636 O O . TYR A 1 448 ? 15.016 -16.031 7.922 1.00 71.81 448 TYR A O 1
ATOM 3644 N N . MET A 1 449 ? 12.903 -16.725 8.021 1.00 72.31 449 MET A N 1
ATOM 3645 C CA . MET A 1 449 ? 12.456 -15.612 8.865 1.00 72.31 449 MET A CA 1
ATOM 3646 C C . MET A 1 449 ? 12.613 -15.935 10.362 1.00 72.31 449 MET A C 1
ATOM 3648 O O . MET A 1 449 ? 12.448 -17.090 10.772 1.00 72.31 449 MET A O 1
ATOM 3652 N N . PRO A 1 450 ? 12.828 -14.919 11.216 1.00 69.94 450 PRO A N 1
ATOM 3653 C CA . PRO A 1 450 ? 12.885 -13.493 10.886 1.00 69.94 450 PRO A CA 1
ATOM 3654 C C . PRO A 1 450 ? 14.211 -13.027 10.273 1.00 69.94 450 PRO A C 1
ATOM 3656 O O . PRO A 1 450 ? 15.236 -13.673 10.427 1.00 69.94 450 PRO A O 1
ATOM 3659 N N . VAL A 1 451 ? 14.177 -11.846 9.648 1.00 64.25 451 VAL A N 1
ATOM 3660 C CA . VAL A 1 451 ? 15.366 -11.087 9.236 1.00 64.25 451 VAL A CA 1
ATOM 3661 C C . VAL A 1 451 ? 16.260 -10.820 10.451 1.00 64.25 451 VAL A C 1
ATOM 3663 O O . VAL A 1 451 ? 15.839 -10.127 11.377 1.00 64.25 451 VAL A O 1
ATOM 3666 N N . ASP A 1 452 ? 17.488 -11.347 10.456 1.00 60.88 452 ASP A N 1
ATOM 3667 C CA . ASP A 1 452 ? 18.381 -11.201 11.615 1.00 60.88 452 ASP A CA 1
ATOM 3668 C C . ASP A 1 452 ? 19.046 -9.820 11.704 1.00 60.88 452 ASP A C 1
ATOM 3670 O O . ASP A 1 452 ? 19.305 -9.328 12.802 1.00 60.88 452 ASP A O 1
ATOM 3674 N N . VAL A 1 453 ? 19.332 -9.185 10.561 1.00 61.72 453 VAL A N 1
ATOM 3675 C CA . VAL A 1 453 ? 19.902 -7.833 10.484 1.00 61.72 453 VAL A CA 1
ATOM 3676 C C . VAL A 1 453 ? 19.136 -7.021 9.436 1.00 61.72 453 VAL A C 1
ATOM 3678 O O . VAL A 1 453 ? 18.910 -7.445 8.309 1.00 61.72 453 VAL A O 1
ATOM 3681 N N . TYR A 1 454 ? 18.705 -5.821 9.803 1.00 63.66 454 TYR A N 1
ATOM 3682 C CA . TYR A 1 454 ? 18.061 -4.894 8.878 1.00 63.66 454 TYR A CA 1
ATOM 3683 C C . TYR A 1 454 ? 18.795 -3.560 8.956 1.00 63.66 454 TYR A C 1
ATOM 3685 O O . TYR A 1 454 ? 18.915 -2.981 10.035 1.00 63.66 454 TYR A O 1
ATOM 3693 N N . ILE A 1 455 ? 19.331 -3.095 7.826 1.00 61.50 455 ILE A N 1
ATOM 3694 C CA . ILE A 1 455 ? 20.148 -1.880 7.760 1.00 61.50 455 ILE A CA 1
ATOM 3695 C C . ILE A 1 455 ? 19.386 -0.855 6.931 1.00 61.50 455 ILE A C 1
ATOM 3697 O O . ILE A 1 455 ? 19.293 -0.967 5.713 1.00 61.50 455 ILE A O 1
ATOM 3701 N N . GLY A 1 456 ? 18.853 0.157 7.609 1.00 59.47 456 GLY A N 1
ATOM 3702 C CA . GLY A 1 456 ? 18.101 1.241 6.991 1.00 59.47 456 GLY A CA 1
ATOM 3703 C C . GLY A 1 456 ? 18.425 2.586 7.627 1.00 59.47 456 GLY A C 1
ATOM 3704 O O . GLY A 1 456 ? 18.960 2.663 8.736 1.00 59.47 456 GLY A O 1
ATOM 3705 N N . GLY A 1 457 ? 18.104 3.661 6.911 1.00 51.84 457 GLY A N 1
ATOM 3706 C CA . GLY A 1 457 ? 18.218 5.016 7.438 1.00 51.84 457 GLY A CA 1
ATOM 3707 C C . GLY A 1 457 ? 17.216 5.270 8.570 1.00 51.84 457 GLY A C 1
ATOM 3708 O O . GLY A 1 457 ? 16.086 4.775 8.539 1.00 51.84 457 GLY A O 1
ATOM 3709 N N . LYS A 1 458 ? 17.613 6.067 9.572 1.00 50.16 458 LYS A N 1
ATOM 3710 C CA . LYS A 1 458 ? 16.766 6.416 10.732 1.00 50.16 458 LYS A CA 1
ATOM 3711 C C . LYS A 1 458 ? 15.429 7.041 10.314 1.00 50.16 458 LYS A C 1
ATOM 3713 O O . LYS A 1 458 ? 14.441 6.897 11.029 1.00 50.16 458 LYS A O 1
ATOM 3718 N N . GLU A 1 459 ? 15.382 7.715 9.166 1.00 48.16 459 GLU A N 1
ATOM 3719 C CA . GLU A 1 459 ? 14.171 8.349 8.642 1.00 48.16 459 GLU A CA 1
ATOM 3720 C C . GLU A 1 459 ? 13.012 7.369 8.390 1.00 48.16 459 GLU A C 1
ATOM 3722 O O . GLU A 1 459 ? 11.861 7.792 8.370 1.00 48.16 459 GLU A O 1
ATOM 3727 N N . HIS A 1 460 ? 13.293 6.070 8.246 1.00 52.59 460 HIS A N 1
ATOM 3728 C CA . HIS A 1 460 ? 12.280 5.044 7.986 1.00 52.59 460 HIS A CA 1
ATOM 3729 C C . HIS A 1 460 ? 11.667 4.436 9.258 1.00 52.59 460 HIS A C 1
ATOM 3731 O O . HIS A 1 460 ? 10.723 3.655 9.153 1.00 52.59 460 HIS A O 1
ATOM 3737 N N . GLY A 1 461 ? 12.148 4.815 10.450 1.00 36.66 461 GLY A N 1
ATOM 3738 C CA . GLY A 1 461 ? 11.756 4.192 11.721 1.00 36.66 461 GLY A CA 1
ATOM 3739 C C . GLY A 1 461 ? 10.278 4.344 12.106 1.00 36.66 461 GLY A C 1
ATOM 3740 O O . GLY A 1 461 ? 9.774 3.511 12.849 1.00 36.66 461 GLY A O 1
ATOM 3741 N N . ILE A 1 462 ? 9.585 5.370 11.597 1.00 45.53 462 ILE A N 1
ATOM 3742 C CA . ILE A 1 462 ? 8.145 5.598 11.840 1.00 45.53 462 ILE A CA 1
ATOM 3743 C C . ILE A 1 462 ? 7.303 5.214 10.612 1.00 45.53 462 ILE A C 1
ATOM 3745 O O . ILE A 1 462 ? 6.195 4.718 10.759 1.00 45.53 462 ILE A O 1
ATOM 3749 N N . GLN A 1 463 ? 7.815 5.433 9.396 1.00 48.84 463 GLN A N 1
ATOM 3750 C CA . GLN A 1 463 ? 7.063 5.201 8.157 1.00 48.84 463 GLN A CA 1
ATOM 3751 C C . GLN A 1 463 ? 7.102 3.729 7.729 1.00 48.84 463 GLN A C 1
ATOM 3753 O O . GLN A 1 463 ? 6.077 3.061 7.729 1.00 48.84 463 GLN A O 1
ATOM 3758 N N . SER A 1 464 ? 8.284 3.203 7.389 1.00 45.41 464 SER A N 1
ATOM 3759 C CA . SER A 1 464 ? 8.408 1.846 6.835 1.00 45.41 464 SER A CA 1
ATOM 3760 C C . SER A 1 464 ? 8.281 0.789 7.929 1.00 45.41 464 SER A C 1
ATOM 3762 O O . SER A 1 464 ? 7.473 -0.126 7.812 1.00 45.41 464 SER A O 1
ATOM 3764 N N . CYS A 1 465 ? 8.992 0.958 9.051 1.00 40.38 465 CYS A N 1
ATOM 3765 C CA . CYS A 1 465 ? 9.047 -0.069 10.097 1.00 40.38 465 CYS A CA 1
ATOM 3766 C C . CYS A 1 465 ? 7.693 -0.316 10.790 1.00 40.38 465 CYS A C 1
ATOM 3768 O O . CYS A 1 465 ? 7.379 -1.453 11.138 1.00 40.38 465 CYS A O 1
ATOM 3770 N N . SER A 1 466 ? 6.874 0.725 10.988 1.00 39.41 466 SER A N 1
ATOM 3771 C CA . SER A 1 466 ? 5.542 0.578 11.594 1.00 39.41 466 SER A CA 1
ATOM 3772 C C . SER A 1 466 ? 4.533 -0.093 10.651 1.00 39.41 466 SER A C 1
ATOM 3774 O O . SER A 1 466 ? 3.653 -0.818 11.115 1.00 39.41 466 SER A O 1
ATOM 3776 N N . LEU A 1 467 ? 4.681 0.095 9.335 1.00 46.44 467 LEU A N 1
ATOM 3777 C CA . LEU A 1 467 ? 3.821 -0.515 8.314 1.00 46.44 467 LEU A CA 1
ATOM 3778 C C . LEU A 1 467 ? 4.246 -1.958 7.983 1.00 46.44 467 LEU A C 1
ATOM 3780 O O . LEU A 1 467 ? 3.389 -2.826 7.820 1.00 46.44 467 LEU A O 1
ATOM 3784 N N . GLU A 1 468 ? 5.551 -2.248 7.977 1.00 45.22 468 GLU A N 1
ATOM 3785 C CA . GLU A 1 468 ? 6.115 -3.602 7.829 1.00 45.22 468 GLU A CA 1
ATOM 3786 C C . GLU A 1 468 ? 5.629 -4.554 8.937 1.00 45.22 468 GLU A C 1
ATOM 3788 O O . GLU A 1 468 ? 5.302 -5.712 8.669 1.00 45.22 468 GLU A O 1
ATOM 3793 N N . ALA A 1 469 ? 5.490 -4.057 10.173 1.00 34.28 469 ALA A N 1
ATOM 3794 C CA . ALA A 1 469 ? 4.959 -4.833 11.294 1.00 34.28 469 ALA A CA 1
ATOM 3795 C C . ALA A 1 469 ? 3.493 -5.271 11.094 1.00 34.28 469 ALA A C 1
ATOM 3797 O O . ALA A 1 469 ? 3.099 -6.321 11.597 1.00 34.28 469 ALA A O 1
ATOM 3798 N N . CYS A 1 470 ? 2.693 -4.502 10.345 1.00 33.59 470 CYS A N 1
ATOM 3799 C CA . CYS A 1 470 ? 1.280 -4.809 10.115 1.00 33.59 470 CYS A CA 1
ATOM 3800 C C . CYS A 1 470 ? 1.081 -5.956 9.114 1.00 33.59 470 CYS A C 1
ATOM 3802 O O . CYS A 1 470 ? 0.133 -6.719 9.270 1.00 33.59 470 CYS A O 1
ATOM 3804 N N . ILE A 1 471 ? 1.964 -6.106 8.115 1.00 37.88 471 ILE A N 1
ATOM 3805 C CA . ILE A 1 471 ? 1.866 -7.201 7.133 1.00 37.88 471 ILE A CA 1
ATOM 3806 C C . ILE A 1 471 ? 2.470 -8.505 7.665 1.00 37.88 471 ILE A C 1
ATOM 3808 O O . ILE A 1 471 ? 1.927 -9.565 7.387 1.00 37.88 471 ILE A O 1
ATOM 3812 N N . LEU A 1 472 ? 3.507 -8.448 8.509 1.00 31.73 472 LEU A N 1
ATOM 3813 C CA . LEU A 1 472 ? 4.081 -9.633 9.177 1.00 31.73 472 LEU A CA 1
ATOM 3814 C C . LEU A 1 472 ? 3.105 -10.395 10.092 1.00 31.73 472 LEU A C 1
ATOM 3816 O O . LEU A 1 472 ? 3.403 -11.519 10.498 1.00 31.73 472 LEU A O 1
ATOM 3820 N N . LEU A 1 473 ? 1.991 -9.767 10.479 1.00 28.80 473 LEU A N 1
ATOM 3821 C CA . LEU A 1 473 ? 0.950 -10.364 11.321 1.00 28.80 473 LEU A CA 1
ATOM 3822 C C . LEU A 1 473 ? -0.094 -11.164 10.518 1.00 28.80 473 LEU A C 1
ATOM 3824 O O . LEU A 1 473 ? -0.939 -11.820 11.134 1.00 28.80 473 LEU A O 1
ATOM 3828 N N . PHE A 1 474 ? -0.015 -11.127 9.184 1.00 27.84 474 PHE A N 1
ATOM 3829 C CA . PHE A 1 474 ? -0.754 -11.975 8.245 1.00 27.84 474 PHE A CA 1
ATOM 3830 C C . PHE A 1 474 ? 0.104 -13.151 7.785 1.00 27.84 474 PHE A C 1
ATOM 3832 O O . PHE A 1 474 ? -0.479 -14.247 7.612 1.00 27.84 474 PHE A O 1
#

Organism: NCBI:txid68888